Protein AF-0000000078435827 (afdb_homodimer)

Foldseek 3Di:
DPPPPPPPPPPPPPPPPPPPPPPPPPPPPDDDDPLLVVLQVLVVVLLVLLCVLLVQLLVLLVVDDVLLLSLLRNLLSCLQSNLQLVLLSLLRCSHPCNVPDDPVVNLVSNLVSNVVSLVSNVVSLVSCVVNDPDADPDPLRVLSVVLNVLSVVLNVLSVCLVCVVVCCVPPNNLVSVLVSLVSSLVSSVSSLVSVLCVCVDVSVCVRPDDVVCSVVVNCVSSVSSVSSSVSSNVSSVVVNVVSVVVVVD/DPPPPPPPPPPPPPPPPPPPPPPPPPVPVDDDDPLLVVLQVLVVVLQVLLCVLLVQLLVLLVVDDVLLLSLLRNLLSCLQSNLQLVLLSLLRCSHPCNVPDDPVVNLVSNLVSNVVSLVSNVVSLVSCVVNDPDADPDPLRVLSVVLNVLSVVLNVLSVCLVCVVVCCVPPNNLVSVLVSLVSSLVSSVSSLVSVLCVCVDPSVCVRPDDVVCSVVVNCVSSVSSVSSSVSSNVSSVVVNVVSVVVVVD

Sequence (498 aa):
MRQTGKIIINKVEKSKTKVKNVQTNSVKSKTPSYCQIIEFILVSINRLLIGFVTIYMSWMCLRLKYEDIPFHAVLCTLGFVCLMSEGLLSHYRGNAWTLLCFRTEKTRTHWILQLTGSIIGLIGIGIKCYIEEVHFHTVHGLVGLATAALLTLSLLTGLSALYATEMKHYMQPLCNKAFHNIWGLLTFTLSMISMYTAYETEIFFQHSLDAVNYKDFKWLIQSCIIIIWLLTCYGPLWCLIYSKLCRTCMRQTGKIIINKVEKSKTKVKNVQTNSVKSKTPSYCQIIEFILVSINRLLIGFVTIYMSWMCLRLKYEDIPFHAVLCTLGFVCLMSEGLLSHYRGNAWTLLCFRTEKTRTHWILQLTGSIIGLIGIGIKCYIEEVHFHTVHGLVGLATAALLTLSLLTGLSALYATEMKHYMQPLCNKAFHNIWGLLTFTLSMISMYTAYETEIFFQHSLDAVNYKDFKWLIQSCIIIIWLLTCYGPLWCLIYSKLCRTC

Organism: Lucilia cuprina (NCBI:txid7375)

InterPro domains:
  IPR006593 Cytochrome b561/ferric reductase, transmembrane domain [PF03188] (72-205)
  IPR006593 Cytochrome b561/ferric reductase, transmembrane domain [PS50939] (41-240)
  IPR006593 Cytochrome b561/ferric reductase, transmembrane domain [SM00665] (71-199)

pLDDT: mean 81.61, std 21.46, range [27.91, 98.62]

Structure (mmCIF, N/CA/C/O backbone):
data_AF-0000000078435827-model_v1
#
loop_
_entity.id
_entity.type
_entity.pdbx_description
1 polymer 'ascorbate ferrireductase (transmembrane)'
#
loop_
_atom_site.group_PDB
_atom_site.id
_atom_site.type_symbol
_atom_site.label_atom_id
_atom_site.label_alt_id
_atom_site.label_comp_id
_atom_site.label_asym_id
_atom_site.label_entity_id
_atom_site.label_seq_id
_atom_site.pdbx_PDB_ins_code
_atom_site.Cartn_x
_atom_site.Cartn_y
_atom_site.Cartn_z
_atom_site.occupancy
_atom_site.B_iso_or_equiv
_atom_site.auth_seq_id
_atom_site.auth_comp_id
_atom_site.auth_asym_id
_atom_site.auth_atom_id
_atom_site.pdbx_PDB_model_num
ATOM 1 N N . MET A 1 1 ? -29.672 92.562 30.953 1 27.91 1 MET A N 1
ATOM 2 C CA . MET A 1 1 ? -29.391 91.75 29.766 1 27.91 1 MET A CA 1
ATOM 3 C C . MET A 1 1 ? -28.281 90.688 30.062 1 27.91 1 MET A C 1
ATOM 5 O O . MET A 1 1 ? -27.125 91.062 30.25 1 27.91 1 MET A O 1
ATOM 9 N N . ARG A 1 2 ? -28.562 89.688 30.844 1 31.91 2 ARG A N 1
ATOM 10 C CA . ARG A 1 2 ? -27.75 88.625 31.438 1 31.91 2 ARG A CA 1
ATOM 11 C C . ARG A 1 2 ? -27.078 87.75 30.359 1 31.91 2 ARG A C 1
ATOM 13 O O . ARG A 1 2 ? -27.75 87.25 29.484 1 31.91 2 ARG A O 1
ATOM 20 N N . GLN A 1 3 ? -25.891 88.188 29.922 1 30.25 3 GLN A N 1
ATOM 21 C CA . GLN A 1 3 ? -25.062 87.562 28.891 1 30.25 3 GLN A CA 1
ATOM 22 C C . GLN A 1 3 ? -24.797 86.125 29.219 1 30.25 3 GLN A C 1
ATOM 24 O O . GLN A 1 3 ? -24.219 85.75 30.25 1 30.25 3 GLN A O 1
ATOM 29 N N . THR A 1 4 ? -25.703 85.188 29 1 32.56 4 THR A N 1
ATOM 30 C CA . THR A 1 4 ? -25.656 83.688 29.156 1 32.56 4 THR A CA 1
ATOM 31 C C . THR A 1 4 ? -24.484 83.125 28.359 1 32.56 4 THR A C 1
ATOM 33 O O . THR A 1 4 ? -24.391 83.312 27.156 1 32.56 4 THR A O 1
ATOM 36 N N . GLY A 1 5 ? -23.25 83.125 28.953 1 32.72 5 GLY A N 1
ATOM 37 C CA . GLY A 1 5 ? -22.031 82.562 28.422 1 32.72 5 GLY A CA 1
ATOM 38 C C . GLY A 1 5 ? -22.219 81.188 27.891 1 32.72 5 GLY A C 1
ATOM 39 O O . GLY A 1 5 ? -22.641 80.25 28.625 1 32.72 5 GLY A O 1
ATOM 40 N N . LYS A 1 6 ? -22.656 81.062 26.625 1 34.91 6 LYS A N 1
ATOM 41 C CA . LYS A 1 6 ? -22.828 79.812 25.891 1 34.91 6 LYS A CA 1
ATOM 42 C C . LYS A 1 6 ? -21.562 78.938 25.922 1 34.91 6 LYS A C 1
ATOM 44 O O . LYS A 1 6 ? -20.5 79.438 25.469 1 34.91 6 LYS A O 1
ATOM 49 N N . ILE A 1 7 ? -21.328 78.25 27.047 1 32.47 7 ILE A N 1
ATOM 50 C CA . ILE A 1 7 ? -20.219 77.312 27.109 1 32.47 7 ILE A CA 1
ATOM 51 C C . ILE A 1 7 ? -20.266 76.375 25.891 1 32.47 7 ILE A C 1
ATOM 53 O O . ILE A 1 7 ? -21.25 75.688 25.656 1 32.47 7 ILE A O 1
ATOM 57 N N . ILE A 1 8 ? -19.688 76.75 24.719 1 33.38 8 ILE A N 1
ATOM 58 C CA . ILE A 1 8 ? -19.5 75.938 23.531 1 33.38 8 ILE A CA 1
ATOM 59 C C . ILE A 1 8 ? -18.812 74.625 23.922 1 33.38 8 ILE A C 1
ATOM 61 O O . ILE A 1 8 ? -17.672 74.625 24.375 1 33.38 8 ILE A O 1
ATOM 65 N N . ILE A 1 9 ? -19.469 73.688 24.516 1 31.78 9 ILE A N 1
ATOM 66 C CA . ILE A 1 9 ? -18.953 72.312 24.719 1 31.78 9 ILE A CA 1
ATOM 67 C C . ILE A 1 9 ? -18.391 71.812 23.406 1 31.78 9 ILE A C 1
ATOM 69 O O . ILE A 1 9 ? -19.109 71.688 22.406 1 31.78 9 ILE A O 1
ATOM 73 N N . ASN A 1 10 ? -17.156 72.188 23.062 1 29.62 10 ASN A N 1
ATOM 74 C CA . ASN A 1 10 ? -16.438 71.562 21.953 1 29.62 10 ASN A CA 1
ATOM 75 C C . ASN A 1 10 ? -16.625 70.062 21.953 1 29.62 10 ASN A C 1
ATOM 77 O O . ASN A 1 10 ? -16.359 69.375 22.953 1 29.62 10 ASN A O 1
ATOM 81 N N . LYS A 1 11 ? -17.625 69.5 21.25 1 31.28 11 LYS A N 1
ATOM 82 C CA . LYS A 1 11 ? -17.797 68.125 20.953 1 31.28 11 LYS A CA 1
ATOM 83 C C . LYS A 1 11 ? -16.484 67.438 20.516 1 31.28 11 LYS A C 1
ATOM 85 O O . LYS A 1 11 ? -15.906 67.875 19.5 1 31.28 11 LYS A O 1
ATOM 90 N N . VAL A 1 12 ? -15.516 67.25 21.453 1 34.22 12 VAL A N 1
ATOM 91 C CA . VAL A 1 12 ? -14.367 66.438 21.109 1 34.22 12 VAL A CA 1
ATOM 92 C C . VAL A 1 12 ? -14.805 65.25 20.234 1 34.22 12 VAL A C 1
ATOM 94 O O . VAL A 1 12 ? -15.672 64.438 20.625 1 34.22 12 VAL A O 1
ATOM 97 N N . GLU A 1 13 ? -14.859 65.438 18.922 1 32.69 13 GLU A N 1
ATOM 98 C CA . GLU A 1 13 ? -15.031 64.375 17.969 1 32.69 13 GLU A CA 1
ATOM 99 C C . GLU A 1 13 ? -14.211 63.156 18.359 1 32.69 13 GLU A C 1
ATOM 101 O O . GLU A 1 13 ? -12.984 63.25 18.516 1 32.69 13 GLU A O 1
ATOM 106 N N . LYS A 1 14 ? -14.758 62.281 19.234 1 33.5 14 LYS A N 1
ATOM 107 C CA . LYS A 1 14 ? -14.203 60.938 19.453 1 33.5 14 LYS A CA 1
ATOM 108 C C . LYS A 1 14 ? -13.648 60.344 18.172 1 33.5 14 LYS A C 1
ATOM 110 O O . LYS A 1 14 ? -14.391 60.188 17.188 1 33.5 14 LYS A O 1
ATOM 115 N N . SER A 1 15 ? -12.414 60.812 17.781 1 32.94 15 SER A N 1
ATOM 116 C CA . SER A 1 15 ? -11.758 60.031 16.734 1 32.94 15 SER A CA 1
ATOM 117 C C . SER A 1 15 ? -11.969 58.531 16.922 1 32.94 15 SER A C 1
ATOM 119 O O . SER A 1 15 ? -11.664 58 17.984 1 32.94 15 SER A O 1
ATOM 121 N N . LYS A 1 16 ? -13.102 58 16.438 1 33.91 16 LYS A N 1
ATOM 122 C CA . LYS A 1 16 ? -13.289 56.562 16.281 1 33.91 16 LYS A CA 1
ATOM 123 C C . LYS A 1 16 ? -12 55.875 15.828 1 33.91 16 LYS A C 1
ATOM 125 O O . LYS A 1 16 ? -11.523 56.094 14.719 1 33.91 16 LYS A O 1
ATOM 130 N N . THR A 1 17 ? -10.961 55.844 16.75 1 33.09 17 THR A N 1
ATOM 131 C CA . THR A 1 17 ? -9.93 54.875 16.391 1 33.09 17 THR A CA 1
ATOM 132 C C . THR A 1 17 ? -10.539 53.625 15.789 1 33.09 17 THR A C 1
ATOM 134 O O . THR A 1 17 ? -11.344 52.938 16.438 1 33.09 17 THR A O 1
ATOM 137 N N . LYS A 1 18 ? -10.766 53.625 14.492 1 36.25 18 LYS A N 1
ATOM 138 C CA . LYS A 1 18 ? -11.039 52.406 13.781 1 36.25 18 LYS A CA 1
ATOM 139 C C . LYS A 1 18 ? -10.258 51.219 14.383 1 36.25 18 LYS A C 1
ATOM 141 O O . LYS A 1 18 ? -9.023 51.219 14.344 1 36.25 18 LYS A O 1
ATOM 146 N N . VAL A 1 19 ? -10.703 50.781 15.586 1 34.62 19 VAL A N 1
ATOM 147 C CA . VAL A 1 19 ? -10.211 49.438 15.875 1 34.62 19 VAL A CA 1
ATOM 148 C C . VAL A 1 19 ? -10.156 48.625 14.586 1 34.62 19 VAL A C 1
ATOM 150 O O . VAL A 1 19 ? -11.195 48.375 13.961 1 34.62 19 VAL A O 1
ATOM 153 N N . LYS A 1 20 ? -9.141 48.844 13.75 1 36.34 20 LYS A N 1
ATOM 154 C CA . LYS A 1 20 ? -8.883 47.812 12.758 1 36.34 20 LYS A CA 1
ATOM 155 C C . LYS A 1 20 ? -9.234 46.438 13.297 1 36.34 20 LYS A C 1
ATOM 157 O O . LYS A 1 20 ? -8.766 46.031 14.359 1 36.34 20 LYS A O 1
ATOM 162 N N . ASN A 1 21 ? -10.57 46.094 13.141 1 34.28 21 ASN A N 1
ATOM 163 C CA . ASN A 1 21 ? -10.891 44.656 13.273 1 34.28 21 ASN A CA 1
ATOM 164 C C . ASN A 1 21 ? -9.664 43.781 13.023 1 34.28 21 ASN A C 1
ATOM 166 O O . ASN A 1 21 ? -9.094 43.812 11.93 1 34.28 21 ASN A O 1
ATOM 170 N N . VAL A 1 22 ? -8.75 43.75 13.984 1 32.28 22 VAL A N 1
ATOM 171 C CA . VAL A 1 22 ? -7.852 42.594 13.875 1 32.28 22 VAL A CA 1
ATOM 172 C C . VAL A 1 22 ? -8.57 41.438 13.156 1 32.28 22 VAL A C 1
ATOM 174 O O . VAL A 1 22 ? -9.531 40.906 13.68 1 32.28 22 VAL A O 1
ATOM 177 N N . GLN A 1 23 ? -8.812 41.625 11.852 1 34.06 23 GLN A N 1
ATOM 178 C CA . GLN A 1 23 ? -9.141 40.406 11.148 1 34.06 23 GLN A CA 1
ATOM 179 C C . GLN A 1 23 ? -8.539 39.188 11.852 1 34.06 23 GLN A C 1
ATOM 181 O O . GLN A 1 23 ? -7.312 39.062 11.969 1 34.06 23 GLN A O 1
ATOM 186 N N . THR A 1 24 ? -9.078 38.75 12.977 1 32.47 24 THR A N 1
ATOM 187 C CA . THR A 1 24 ? -8.789 37.375 13.344 1 32.47 24 THR A CA 1
ATOM 188 C C . THR A 1 24 ? -8.32 36.562 12.125 1 32.47 24 THR A C 1
ATOM 190 O O . THR A 1 24 ? -9.062 36.438 11.148 1 32.47 24 THR A O 1
ATOM 193 N N . ASN A 1 25 ? -7.117 36.812 11.68 1 33.38 25 ASN A N 1
ATOM 194 C CA . ASN A 1 25 ? -6.566 35.781 10.797 1 33.38 25 ASN A CA 1
ATOM 195 C C . ASN A 1 25 ? -7.176 34.438 11.078 1 33.38 25 ASN A C 1
ATOM 197 O O . ASN A 1 25 ? -6.836 33.781 12.07 1 33.38 25 ASN A O 1
ATOM 201 N N . SER A 1 26 ? -8.508 34.344 11.195 1 36.03 26 SER A N 1
ATOM 202 C CA . SER A 1 26 ? -9.109 33 11.141 1 36.03 26 SER A CA 1
ATOM 203 C C . SER A 1 26 ? -8.156 32 10.508 1 36.03 26 SER A C 1
ATOM 205 O O . SER A 1 26 ? -7.641 32.219 9.406 1 36.03 26 SER A O 1
ATOM 207 N N . VAL A 1 27 ? -7.316 31.531 11.195 1 39.06 27 VAL A N 1
ATOM 208 C CA . VAL A 1 27 ? -6.637 30.328 10.727 1 39.06 27 VAL A CA 1
ATOM 209 C C . VAL A 1 27 ? -7.469 29.641 9.641 1 39.06 27 VAL A C 1
ATOM 211 O O . VAL A 1 27 ? -8.523 29.062 9.922 1 39.06 27 VAL A O 1
ATOM 214 N N . LYS A 1 28 ? -7.867 30.344 8.664 1 42.97 28 LYS A N 1
ATOM 215 C CA . LYS A 1 28 ? -8.508 29.75 7.496 1 42.97 28 LYS A CA 1
ATOM 216 C C . LYS A 1 28 ? -8.039 28.312 7.281 1 42.97 28 LYS A C 1
ATOM 218 O O . LYS A 1 28 ? -6.855 28.078 7.023 1 42.97 28 LYS A O 1
ATOM 223 N N . SER A 1 29 ? -8.469 27.312 8.031 1 49.34 29 SER A N 1
ATOM 224 C CA . SER A 1 29 ? -8.328 25.875 7.891 1 49.34 29 SER A CA 1
ATOM 225 C C . SER A 1 29 ? -8.258 25.469 6.422 1 49.34 29 SER A C 1
ATOM 227 O O . SER A 1 29 ? -9.172 25.75 5.648 1 49.34 29 SER A O 1
ATOM 229 N N . LYS A 1 30 ? -7.176 25.703 5.777 1 53.53 30 LYS A N 1
ATOM 230 C CA . LYS A 1 30 ? -6.973 25.625 4.332 1 53.53 30 LYS A CA 1
ATOM 231 C C . LYS A 1 30 ? -7.387 24.25 3.799 1 53.53 30 LYS A C 1
ATOM 233 O O . LYS A 1 30 ? -6.996 23.219 4.352 1 53.53 30 LYS A O 1
ATOM 238 N N . THR A 1 31 ? -8.508 24.016 3.061 1 68.94 31 THR A N 1
ATOM 239 C CA . THR A 1 31 ? -8.828 22.922 2.141 1 68.94 31 THR A CA 1
ATOM 240 C C . THR A 1 31 ? -7.617 22.547 1.301 1 68.94 31 THR A C 1
ATOM 242 O O . THR A 1 31 ? -6.895 23.422 0.812 1 68.94 31 THR A O 1
ATOM 245 N N . PRO A 1 32 ? -7.332 21.266 1.337 1 72.56 32 PRO A N 1
ATOM 246 C CA . PRO A 1 32 ? -6.191 20.875 0.502 1 72.56 32 PRO A CA 1
ATOM 247 C C . PRO A 1 32 ? -6.352 21.312 -0.953 1 72.56 32 PRO A C 1
ATOM 249 O O . PRO A 1 32 ? -7.461 21.297 -1.487 1 72.56 32 PRO A O 1
ATOM 252 N N . SER A 1 33 ? -5.234 21.781 -1.535 1 76.94 33 SER A N 1
ATOM 253 C CA . SER A 1 33 ? -5.203 22.125 -2.953 1 76.94 33 SER A CA 1
ATOM 254 C C . SER A 1 33 ? -5.348 20.891 -3.826 1 76.94 33 SER A C 1
ATOM 256 O O . SER A 1 33 ? -5.141 19.766 -3.357 1 76.94 33 SER A O 1
ATOM 258 N N . TYR A 1 34 ? -5.77 21.031 -5.078 1 82.12 34 TYR A N 1
ATOM 259 C CA . TYR A 1 34 ? -5.891 19.938 -6.031 1 82.12 34 TYR A CA 1
ATOM 260 C C . TYR A 1 34 ? -4.574 19.188 -6.176 1 82.12 34 TYR A C 1
ATOM 262 O O . TYR A 1 34 ? -4.559 17.969 -6.301 1 82.12 34 TYR A O 1
ATOM 270 N N . CYS A 1 35 ? -3.482 19.922 -6.156 1 81.75 35 CYS A N 1
ATOM 271 C CA . CYS A 1 35 ? -2.162 19.312 -6.277 1 81.75 35 CYS A CA 1
ATOM 272 C C . CYS A 1 35 ? -1.865 18.406 -5.09 1 81.75 35 CYS A C 1
ATOM 274 O O . CYS A 1 35 ? -1.316 17.312 -5.258 1 81.75 35 CYS A O 1
ATOM 276 N N . GLN A 1 36 ? -2.285 18.828 -3.973 1 81.62 36 GLN A N 1
ATOM 277 C CA . GLN A 1 36 ? -2.059 18.031 -2.771 1 81.62 36 GLN A CA 1
ATOM 278 C C . GLN A 1 36 ? -2.904 16.766 -2.789 1 81.62 36 GLN A C 1
ATOM 280 O O . GLN A 1 36 ? -2.453 15.703 -2.348 1 81.62 36 GLN A O 1
ATOM 285 N N . ILE A 1 37 ? -4.094 16.938 -3.275 1 83.31 37 ILE A N 1
ATOM 286 C CA . ILE A 1 37 ? -4.98 15.789 -3.377 1 83.31 37 ILE A CA 1
ATOM 287 C C . ILE A 1 37 ? -4.395 14.766 -4.352 1 83.31 37 ILE A C 1
ATOM 289 O O . ILE A 1 37 ? -4.363 13.57 -4.059 1 83.31 37 ILE A O 1
ATOM 293 N N . ILE A 1 38 ? -3.885 15.227 -5.449 1 87.69 38 ILE A N 1
ATOM 294 C CA . ILE A 1 38 ? -3.307 14.352 -6.465 1 87.69 38 ILE A CA 1
ATOM 295 C C . ILE A 1 38 ? -2.07 13.648 -5.902 1 87.69 38 ILE A C 1
ATOM 297 O O . ILE A 1 38 ? -1.881 12.453 -6.105 1 87.69 38 ILE A O 1
ATOM 301 N N . GLU A 1 39 ? -1.292 14.352 -5.176 1 86.62 39 GLU A N 1
ATOM 302 C CA . GLU A 1 39 ? -0.087 13.773 -4.594 1 86.62 39 GLU A CA 1
ATOM 303 C C . GLU A 1 39 ? -0.435 12.711 -3.553 1 86.62 39 GLU A C 1
ATOM 305 O O . GLU A 1 39 ? 0.245 11.688 -3.449 1 86.62 39 GLU A O 1
ATOM 310 N N . PHE A 1 40 ? -1.438 12.992 -2.848 1 84.56 40 PHE A N 1
ATOM 311 C CA . PHE A 1 40 ? -1.89 12 -1.875 1 84.56 40 PHE A CA 1
ATOM 312 C C . PHE A 1 40 ? -2.322 10.719 -2.57 1 84.56 40 PHE A C 1
ATOM 314 O O . PHE A 1 40 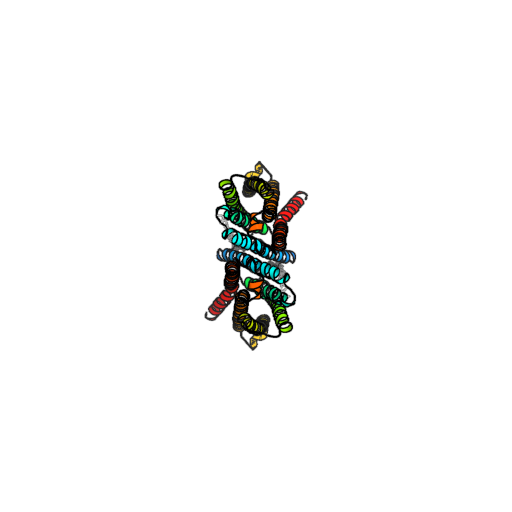? -2.004 9.617 -2.109 1 84.56 40 PHE A O 1
ATOM 321 N N . ILE A 1 41 ? -3.021 10.891 -3.605 1 89.06 41 ILE A N 1
ATOM 322 C CA . ILE A 1 41 ? -3.492 9.75 -4.375 1 89.06 41 ILE A CA 1
ATOM 323 C C . ILE A 1 41 ? -2.299 8.984 -4.949 1 89.06 41 ILE A C 1
ATOM 325 O O . ILE A 1 41 ? -2.252 7.754 -4.891 1 89.06 41 ILE A O 1
ATOM 329 N N . LEU A 1 42 ? -1.334 9.703 -5.422 1 92.12 42 LEU A N 1
ATOM 330 C CA . LEU A 1 42 ? -0.156 9.078 -6.016 1 92.12 42 LEU A CA 1
ATOM 331 C C . LEU A 1 42 ? 0.655 8.328 -4.961 1 92.12 42 LEU A C 1
ATOM 333 O O . LEU A 1 42 ? 1.164 7.238 -5.219 1 92.12 42 LEU A O 1
ATOM 337 N N . VAL A 1 43 ? 0.762 8.914 -3.781 1 92 43 VAL A N 1
ATOM 338 C CA . VAL A 1 43 ? 1.484 8.281 -2.686 1 92 43 VAL A CA 1
ATOM 339 C C . VAL A 1 43 ? 0.759 7.004 -2.26 1 92 43 VAL A C 1
ATOM 341 O O . VAL A 1 43 ? 1.393 5.977 -2.014 1 92 43 VAL A O 1
ATOM 344 N N . SER A 1 44 ? -0.542 7.082 -2.188 1 91.75 44 SER A N 1
ATOM 345 C CA . SER A 1 44 ? -1.337 5.922 -1.807 1 91.75 44 SER A CA 1
ATOM 346 C C . SER A 1 44 ? -1.204 4.801 -2.832 1 91.75 44 SER A C 1
ATOM 348 O O . SER A 1 44 ? -1.043 3.633 -2.465 1 91.75 44 SER A O 1
ATOM 350 N N . ILE A 1 45 ? -1.224 5.113 -4.082 1 95.69 45 ILE A N 1
ATOM 351 C CA . ILE A 1 45 ? -1.052 4.141 -5.156 1 95.69 45 ILE A CA 1
ATOM 352 C C . ILE A 1 45 ? 0.342 3.521 -5.074 1 95.69 45 ILE A C 1
ATOM 354 O O . ILE A 1 45 ? 0.5 2.311 -5.238 1 95.69 45 ILE A O 1
ATOM 358 N N . ASN A 1 46 ? 1.321 4.367 -4.875 1 96.88 46 ASN A N 1
ATOM 359 C CA . ASN A 1 46 ? 2.691 3.881 -4.754 1 96.88 46 ASN A CA 1
ATOM 360 C C . ASN A 1 46 ? 2.826 2.863 -3.627 1 96.88 46 ASN A C 1
ATOM 362 O O . ASN A 1 46 ? 3.502 1.844 -3.781 1 96.88 46 ASN A O 1
ATOM 366 N N . ARG A 1 47 ? 2.17 3.123 -2.512 1 96.62 47 ARG A N 1
ATOM 367 C CA . ARG A 1 47 ? 2.232 2.205 -1.379 1 96.62 47 ARG A CA 1
ATOM 368 C C . ARG A 1 47 ? 1.57 0.874 -1.717 1 96.62 47 ARG A C 1
ATOM 370 O O . ARG A 1 47 ? 2.012 -0.181 -1.254 1 96.62 47 ARG A O 1
ATOM 377 N N . LEU A 1 48 ? 0.535 0.919 -2.51 1 97.94 48 LEU A N 1
ATOM 378 C CA . LEU A 1 48 ? -0.092 -0.321 -2.955 1 97.94 48 LEU A CA 1
ATOM 379 C C . LEU A 1 48 ? 0.881 -1.156 -3.781 1 97.94 48 LEU A C 1
ATOM 381 O O . LEU A 1 48 ? 0.997 -2.365 -3.574 1 97.94 48 LEU A O 1
ATOM 385 N N . LEU A 1 49 ? 1.589 -0.49 -4.66 1 98.5 49 LEU A N 1
ATOM 386 C CA . LEU A 1 49 ? 2.547 -1.173 -5.523 1 98.5 49 LEU A CA 1
ATOM 387 C C . LEU A 1 49 ? 3.723 -1.708 -4.711 1 98.5 49 LEU A C 1
ATOM 389 O O . LEU A 1 49 ? 4.16 -2.844 -4.918 1 98.5 49 LEU A O 1
ATOM 393 N N . ILE A 1 50 ? 4.188 -0.872 -3.811 1 98.56 50 ILE A N 1
ATOM 394 C CA . ILE A 1 50 ? 5.285 -1.263 -2.934 1 98.56 50 ILE A CA 1
ATOM 395 C C . ILE A 1 50 ? 4.883 -2.494 -2.123 1 98.56 50 ILE A C 1
ATOM 397 O O . ILE A 1 50 ? 5.676 -3.428 -1.97 1 98.56 50 ILE A O 1
ATOM 401 N N . GLY A 1 51 ? 3.672 -2.5 -1.602 1 98.38 51 GLY A N 1
ATOM 402 C CA . GLY A 1 51 ? 3.184 -3.639 -0.841 1 98.38 51 GLY A CA 1
ATOM 403 C C . GLY A 1 51 ? 3.152 -4.926 -1.646 1 98.38 51 GLY A C 1
ATOM 404 O O . GLY A 1 51 ? 3.537 -5.984 -1.147 1 98.38 51 GLY A O 1
ATOM 405 N N . PHE A 1 52 ? 2.721 -4.867 -2.877 1 98.12 52 PHE A N 1
ATOM 406 C CA . PHE A 1 52 ? 2.635 -6.039 -3.74 1 98.12 52 PHE A CA 1
ATOM 407 C C . PHE A 1 52 ? 4.012 -6.652 -3.957 1 98.12 52 PHE A C 1
ATOM 409 O O . PHE A 1 52 ? 4.211 -7.848 -3.717 1 98.12 52 PHE A O 1
ATOM 416 N N . VAL A 1 53 ? 4.965 -5.812 -4.344 1 97.94 53 VAL A N 1
ATOM 417 C CA . VAL A 1 53 ? 6.305 -6.293 -4.664 1 97.94 53 VAL A CA 1
ATOM 418 C C . VAL A 1 53 ? 6.977 -6.836 -3.404 1 97.94 53 VAL A C 1
ATOM 420 O O . VAL A 1 53 ? 7.562 -7.922 -3.424 1 97.94 53 VAL A O 1
ATOM 423 N N . THR A 1 54 ? 6.852 -6.117 -2.293 1 98.38 54 THR A N 1
ATOM 424 C CA . THR A 1 54 ? 7.547 -6.473 -1.062 1 98.38 54 THR A CA 1
ATOM 425 C C . THR A 1 54 ? 6.98 -7.762 -0.47 1 98.38 54 THR A C 1
ATOM 427 O O . THR A 1 54 ? 7.734 -8.664 -0.099 1 98.38 54 THR A O 1
ATOM 430 N N . ILE A 1 55 ? 5.668 -7.883 -0.422 1 97.31 55 ILE A N 1
ATOM 431 C CA . ILE A 1 55 ? 5.035 -9.039 0.208 1 97.31 55 ILE A CA 1
ATOM 432 C C . ILE A 1 55 ? 5.246 -10.281 -0.655 1 97.31 55 ILE A C 1
ATOM 434 O O . ILE A 1 55 ? 5.59 -11.344 -0.143 1 97.31 55 ILE A O 1
ATOM 438 N N . TYR A 1 56 ? 5.066 -10.172 -1.951 1 94.88 56 TYR A N 1
ATOM 439 C CA . TYR A 1 56 ? 5.262 -11.336 -2.807 1 94.88 56 TYR A CA 1
ATOM 440 C C . TYR A 1 56 ? 6.703 -11.828 -2.736 1 94.88 56 TYR A C 1
ATOM 442 O O . TYR A 1 56 ? 6.953 -13.023 -2.57 1 94.88 56 TYR A O 1
ATOM 450 N N . MET A 1 57 ? 7.66 -10.867 -2.877 1 95.31 57 MET A N 1
ATOM 451 C CA . MET A 1 57 ? 9.07 -11.258 -2.875 1 95.31 57 MET A CA 1
ATOM 452 C C . MET A 1 57 ? 9.461 -11.883 -1.537 1 95.31 57 MET A C 1
ATOM 454 O O . MET A 1 57 ? 10.203 -12.859 -1.497 1 95.31 57 MET A O 1
ATOM 458 N N . SER A 1 58 ? 8.992 -11.328 -0.444 1 95.62 58 SER A N 1
ATOM 459 C CA . SER A 1 58 ? 9.289 -11.891 0.869 1 95.62 58 SER A CA 1
ATOM 460 C C . SER A 1 58 ? 8.695 -13.289 1.017 1 95.62 58 SER A C 1
ATOM 462 O O . SER A 1 58 ? 9.367 -14.203 1.503 1 95.62 58 SER A O 1
ATOM 464 N N . TRP A 1 59 ? 7.473 -13.453 0.575 1 93 59 TRP A N 1
ATOM 465 C CA . TRP A 1 59 ? 6.82 -14.758 0.662 1 93 59 TRP A CA 1
ATOM 466 C C . TRP A 1 59 ? 7.559 -15.797 -0.18 1 93 59 TRP A C 1
ATOM 468 O O . TRP A 1 59 ? 7.84 -16.906 0.291 1 93 59 TRP A O 1
ATOM 478 N N . MET A 1 60 ? 7.848 -15.469 -1.433 1 91.25 60 MET A N 1
ATOM 479 C CA . MET A 1 60 ? 8.516 -16.391 -2.34 1 91.25 60 MET A CA 1
ATOM 480 C C . MET A 1 60 ? 9.883 -16.797 -1.796 1 91.25 60 MET A C 1
ATOM 482 O O . MET A 1 60 ? 10.219 -17.984 -1.763 1 91.25 60 MET A O 1
ATOM 486 N N . CYS A 1 61 ? 10.648 -15.859 -1.29 1 93.5 61 CYS A N 1
ATOM 487 C CA . CYS A 1 61 ? 12.031 -16.109 -0.892 1 93.5 61 CYS A CA 1
ATOM 488 C C . CYS A 1 61 ? 12.094 -16.828 0.453 1 93.5 61 CYS A C 1
ATOM 490 O O . CYS A 1 61 ? 12.984 -17.641 0.689 1 93.5 61 CYS A O 1
ATOM 492 N N . LEU A 1 62 ? 11.164 -16.547 1.336 1 92.69 62 LEU A N 1
ATOM 493 C CA . LEU A 1 62 ? 11.188 -17.141 2.668 1 92.69 62 LEU A CA 1
ATOM 494 C C . LEU A 1 62 ? 10.852 -18.625 2.605 1 92.69 62 LEU A C 1
ATOM 496 O O . LEU A 1 62 ? 11.062 -19.359 3.576 1 92.69 62 LEU A O 1
ATOM 500 N N . ARG A 1 63 ? 10.445 -19.078 1.479 1 89.31 63 ARG A N 1
ATOM 501 C CA . ARG A 1 63 ? 10.125 -20.484 1.301 1 89.31 63 ARG A CA 1
ATOM 502 C C . ARG A 1 63 ? 11.305 -21.234 0.686 1 89.31 63 ARG A C 1
ATOM 504 O O . ARG A 1 63 ? 11.25 -22.453 0.513 1 89.31 63 ARG A O 1
ATOM 511 N N . LEU A 1 64 ? 12.352 -20.562 0.37 1 90.5 64 LEU A N 1
ATOM 512 C CA . LEU A 1 64 ? 13.508 -21.156 -0.285 1 90.5 64 LEU A CA 1
ATOM 513 C C . LEU A 1 64 ? 14.508 -21.688 0.744 1 90.5 64 LEU A C 1
ATOM 515 O O . LEU A 1 64 ? 14.406 -21.375 1.931 1 90.5 64 LEU A O 1
ATOM 519 N N . LYS A 1 65 ? 15.398 -22.5 0.267 1 90.5 65 LYS A N 1
ATOM 520 C CA . LYS A 1 65 ? 16.469 -23.047 1.106 1 90.5 65 LYS A CA 1
ATOM 521 C C . LYS A 1 65 ? 17.562 -22.016 1.343 1 90.5 65 LYS A C 1
ATOM 523 O O . LYS A 1 65 ? 17.688 -21.062 0.578 1 90.5 65 LYS A O 1
ATOM 528 N N . TYR A 1 66 ? 18.297 -22.266 2.346 1 89 66 TYR A N 1
ATOM 529 C CA . TYR A 1 66 ? 19.375 -21.375 2.754 1 89 66 TYR A CA 1
ATOM 530 C C . TYR A 1 66 ? 20.344 -21.141 1.61 1 89 66 TYR A C 1
ATOM 532 O O . TYR A 1 66 ? 20.828 -20.031 1.415 1 89 66 TYR A O 1
ATOM 540 N N . GLU A 1 67 ? 20.547 -22.172 0.829 1 85.69 67 GLU A N 1
ATOM 541 C CA . GLU A 1 67 ? 21.531 -22.141 -0.254 1 85.69 67 GLU A CA 1
ATOM 542 C C . GLU A 1 67 ? 21.094 -21.188 -1.364 1 85.69 67 GLU A C 1
ATOM 544 O O . GLU A 1 67 ? 21.922 -20.688 -2.121 1 85.69 67 GLU A O 1
ATOM 549 N N . ASP A 1 68 ? 19.797 -20.875 -1.337 1 86.31 68 ASP A N 1
ATOM 550 C CA . ASP A 1 68 ? 19.266 -19.969 -2.357 1 86.31 68 ASP A CA 1
ATOM 551 C C . ASP A 1 68 ? 19.328 -18.516 -1.898 1 86.31 68 ASP A C 1
ATOM 553 O O . ASP A 1 68 ? 18.812 -17.625 -2.58 1 86.31 68 ASP A O 1
ATOM 557 N N . ILE A 1 69 ? 19.891 -18.312 -0.697 1 89.12 69 ILE A N 1
ATOM 558 C CA . ILE A 1 69 ? 20.188 -17.016 -0.106 1 89.12 69 ILE A CA 1
ATOM 559 C C . ILE A 1 69 ? 18.938 -16.141 -0.099 1 89.12 69 ILE A C 1
ATOM 561 O O . ILE A 1 69 ? 18.969 -14.984 -0.534 1 89.12 69 ILE A O 1
ATOM 565 N N . PRO A 1 70 ? 17.891 -16.672 0.495 1 91.94 70 PRO A N 1
ATOM 566 C CA . PRO A 1 70 ? 16.625 -15.953 0.48 1 91.94 70 PRO A CA 1
ATOM 567 C C . PRO A 1 70 ? 16.688 -14.633 1.244 1 91.94 70 PRO A C 1
ATOM 569 O O . PRO A 1 70 ? 16.047 -13.648 0.85 1 91.94 70 PRO A O 1
ATOM 572 N N . PHE A 1 71 ? 17.5 -14.555 2.189 1 94.81 71 PHE A N 1
ATOM 573 C CA . PHE A 1 71 ? 17.516 -13.383 3.055 1 94.81 71 PHE A CA 1
ATOM 574 C C . PHE A 1 71 ? 18.141 -12.188 2.338 1 94.81 71 PHE A C 1
ATOM 576 O O . PHE A 1 71 ? 17.797 -11.039 2.625 1 94.81 71 PHE A O 1
ATOM 583 N N . HIS A 1 72 ? 19 -12.469 1.341 1 96 72 HIS A N 1
ATOM 584 C CA . HIS A 1 72 ? 19.531 -11.383 0.516 1 96 72 HIS A CA 1
ATOM 585 C C . HIS A 1 72 ? 18.406 -10.648 -0.206 1 96 72 HIS A C 1
ATOM 587 O O . HIS A 1 72 ? 18.297 -9.422 -0.102 1 96 72 HIS A O 1
ATOM 593 N N . ALA A 1 73 ? 17.578 -11.398 -0.809 1 96.06 73 ALA A N 1
ATOM 594 C CA . ALA A 1 73 ? 16.5 -10.805 -1.599 1 96.06 73 ALA A CA 1
ATOM 595 C C . ALA A 1 73 ? 15.469 -10.117 -0.701 1 96.06 73 ALA A C 1
ATOM 597 O O . ALA A 1 73 ? 15.008 -9.016 -1.003 1 96.06 73 ALA A O 1
ATOM 598 N N . VAL A 1 74 ? 15.148 -10.742 0.427 1 97.88 74 VAL A N 1
ATOM 599 C CA . VAL A 1 74 ? 14.148 -10.203 1.342 1 97.88 74 VAL A CA 1
ATOM 600 C C . VAL A 1 74 ? 14.641 -8.891 1.938 1 97.88 74 VAL A C 1
ATOM 602 O O . VAL A 1 74 ? 13.922 -7.887 1.934 1 97.88 74 VAL A O 1
ATOM 605 N N . LEU A 1 75 ? 15.82 -8.844 2.404 1 98.31 75 LEU A N 1
ATOM 606 C CA . LEU A 1 75 ? 16.375 -7.668 3.064 1 98.31 75 LEU A CA 1
ATOM 607 C C . LEU A 1 75 ? 16.578 -6.535 2.066 1 98.31 75 LEU A C 1
ATOM 609 O O . LEU A 1 75 ? 16.297 -5.371 2.371 1 98.31 75 LEU A O 1
ATOM 613 N N . CYS A 1 76 ? 17.047 -6.879 0.891 1 98.19 76 CYS A N 1
ATOM 614 C CA . CYS A 1 76 ? 17.234 -5.855 -0.132 1 98.19 76 CYS A CA 1
ATOM 615 C C . CYS A 1 76 ? 15.883 -5.27 -0.552 1 98.19 76 CYS A C 1
ATOM 617 O O . CYS A 1 76 ? 15.766 -4.055 -0.737 1 98.19 76 CYS A O 1
ATOM 619 N N . THR A 1 77 ? 14.883 -6.109 -0.688 1 98.38 77 THR A N 1
ATOM 620 C CA . THR A 1 77 ? 13.555 -5.625 -1.054 1 98.38 77 THR A CA 1
ATOM 621 C C . THR A 1 77 ? 12.977 -4.746 0.051 1 98.38 77 THR A C 1
ATOM 623 O O . THR A 1 77 ? 12.469 -3.658 -0.22 1 98.38 77 THR A O 1
ATOM 626 N N . LEU A 1 78 ? 13.109 -5.16 1.269 1 98.44 78 LEU A N 1
ATOM 627 C CA . LEU A 1 78 ? 12.609 -4.387 2.404 1 98.44 78 LEU A CA 1
ATOM 628 C C . LEU A 1 78 ? 13.352 -3.061 2.523 1 98.44 78 LEU A C 1
ATOM 630 O O . LEU A 1 78 ? 12.734 -2.02 2.754 1 98.44 78 LEU A O 1
ATOM 634 N N . GLY A 1 79 ? 14.586 -3.088 2.377 1 98.56 79 GLY A N 1
ATOM 635 C CA . GLY A 1 79 ? 15.406 -1.896 2.529 1 98.56 79 GLY A CA 1
ATOM 636 C C . GLY A 1 79 ? 15.242 -0.911 1.386 1 98.56 79 GLY A C 1
ATOM 637 O O . GLY A 1 79 ? 14.914 0.257 1.607 1 98.56 79 GLY A O 1
ATOM 638 N N . PHE A 1 80 ? 15.391 -1.39 0.157 1 98.38 80 PHE A N 1
ATOM 639 C CA . PHE A 1 80 ? 15.508 -0.498 -0.99 1 98.38 80 PHE A CA 1
ATOM 640 C C . PHE A 1 80 ? 14.141 -0.197 -1.591 1 98.38 80 PHE A C 1
ATOM 642 O O . PHE A 1 80 ? 13.852 0.946 -1.949 1 98.38 80 PHE A O 1
ATOM 649 N N . VAL A 1 81 ? 13.281 -1.15 -1.693 1 98.31 81 VAL A N 1
ATOM 650 C CA . VAL A 1 81 ? 11.984 -0.945 -2.34 1 98.31 81 VAL A CA 1
ATOM 651 C C . VAL A 1 81 ? 10.992 -0.363 -1.338 1 98.31 81 VAL A C 1
ATOM 653 O O . VAL A 1 81 ? 10.281 0.598 -1.645 1 98.31 81 VAL A O 1
ATOM 656 N N . CYS A 1 82 ? 10.992 -0.865 -0.134 1 98.31 82 CYS A N 1
ATOM 657 C CA . CYS A 1 82 ? 9.969 -0.479 0.824 1 98.31 82 CYS A CA 1
ATOM 658 C C . CYS A 1 82 ? 10.398 0.742 1.627 1 98.31 82 CYS A C 1
ATOM 660 O O . CYS A 1 82 ? 9.867 1.837 1.438 1 98.31 82 CYS A O 1
ATOM 662 N N . LEU A 1 83 ? 11.422 0.649 2.393 1 98.06 83 LEU A N 1
ATOM 663 C CA . LEU A 1 83 ? 11.797 1.689 3.344 1 98.06 83 LEU A CA 1
ATOM 664 C C . LEU A 1 83 ? 12.344 2.916 2.623 1 98.06 83 LEU A C 1
ATOM 666 O O . LEU A 1 83 ? 11.969 4.047 2.936 1 98.06 83 LEU A O 1
ATOM 670 N N . MET A 1 84 ? 13.227 2.699 1.678 1 97.88 84 MET A N 1
ATOM 671 C CA . MET A 1 84 ? 13.805 3.846 0.983 1 97.88 84 MET A CA 1
ATOM 672 C C . MET A 1 84 ? 12.742 4.602 0.196 1 97.88 84 MET A C 1
ATOM 674 O O . MET A 1 84 ? 12.742 5.832 0.157 1 97.88 84 MET A O 1
ATOM 678 N N . SER A 1 85 ? 11.844 3.863 -0.472 1 97.69 85 SER A N 1
ATOM 679 C CA . SER A 1 85 ? 10.766 4.535 -1.18 1 97.69 85 SER A CA 1
ATOM 680 C C . SER A 1 85 ? 9.922 5.375 -0.227 1 97.69 85 SER A C 1
ATOM 682 O O . SER A 1 85 ? 9.625 6.539 -0.51 1 97.69 85 SER A O 1
ATOM 684 N N . GLU A 1 86 ? 9.562 4.809 0.925 1 95.31 86 GLU A N 1
ATOM 685 C CA . GLU A 1 86 ? 8.773 5.547 1.911 1 95.31 86 GLU A CA 1
ATOM 686 C C . GLU A 1 86 ? 9.508 6.805 2.367 1 95.31 86 GLU A C 1
ATOM 688 O O . GLU A 1 86 ? 8.883 7.852 2.564 1 95.31 86 GLU A O 1
ATOM 693 N N . GLY A 1 87 ? 10.789 6.699 2.564 1 94.69 87 GLY A N 1
ATOM 694 C CA . GLY A 1 87 ? 11.578 7.855 2.963 1 94.69 87 GLY A CA 1
ATOM 695 C C . GLY A 1 87 ? 11.586 8.961 1.924 1 94.69 87 GLY A C 1
ATOM 696 O O . GLY A 1 87 ? 11.547 10.148 2.268 1 94.69 87 GLY A O 1
ATOM 697 N N . LEU A 1 88 ? 11.633 8.555 0.682 1 95 88 LEU A N 1
ATOM 698 C CA . LEU A 1 88 ? 11.656 9.531 -0.399 1 95 88 LEU A CA 1
ATOM 699 C C . LEU A 1 88 ? 10.281 10.156 -0.597 1 95 88 LEU A C 1
ATOM 701 O O . LEU A 1 88 ? 10.172 11.328 -0.966 1 95 88 LEU A O 1
ATOM 705 N N . LEU A 1 89 ? 9.258 9.43 -0.272 1 91.25 89 LEU A N 1
ATOM 706 C CA . LEU A 1 89 ? 7.895 9.922 -0.406 1 91.25 89 LEU A CA 1
ATOM 707 C C . LEU A 1 89 ? 7.598 10.992 0.641 1 91.25 89 LEU A C 1
ATOM 709 O O . LEU A 1 89 ? 6.637 11.75 0.503 1 91.25 89 LEU A O 1
ATOM 713 N N . SER A 1 90 ? 8.383 11.039 1.654 1 84.31 90 SER A N 1
ATOM 714 C CA . SER A 1 90 ? 8.211 12.07 2.672 1 84.31 90 SER A CA 1
ATOM 715 C C . SER A 1 90 ? 8.469 13.461 2.092 1 84.31 90 SER A C 1
ATOM 717 O O . SER A 1 90 ? 8.062 14.469 2.68 1 84.31 90 SER A O 1
ATOM 719 N N . HIS A 1 91 ? 9.109 13.57 0.954 1 80.44 91 HIS A N 1
ATOM 720 C CA . HIS A 1 91 ? 9.406 14.859 0.345 1 80.44 91 HIS A CA 1
ATOM 721 C C . HIS A 1 91 ? 8.289 15.297 -0.6 1 80.44 91 HIS A C 1
ATOM 723 O O . HIS A 1 91 ? 8.406 16.328 -1.264 1 80.44 91 HIS A O 1
ATOM 729 N N . TYR A 1 92 ? 7.23 14.477 -0.647 1 76 92 TYR A N 1
ATOM 730 C CA . TYR A 1 92 ? 6.047 14.922 -1.376 1 76 92 TYR A CA 1
ATOM 731 C C . TYR A 1 92 ? 5.355 16.062 -0.646 1 76 92 TYR A C 1
ATOM 733 O O . TYR A 1 92 ? 5.234 16.047 0.582 1 76 92 TYR A O 1
ATOM 741 N N . ARG A 1 93 ? 5.109 17.078 -1.303 1 65.69 93 ARG A N 1
ATOM 742 C CA . ARG A 1 93 ? 4.406 18.203 -0.699 1 65.69 93 ARG A CA 1
ATOM 743 C C . ARG A 1 93 ? 3.02 17.781 -0.214 1 65.69 93 ARG A C 1
ATOM 745 O O . ARG A 1 93 ? 2.559 18.25 0.831 1 65.69 93 ARG A O 1
ATOM 752 N N . GLY A 1 94 ? 2.309 16.984 -1.019 1 56.62 94 GLY A N 1
ATOM 753 C CA . GLY A 1 94 ? 0.957 16.531 -0.717 1 56.62 94 GLY A CA 1
ATOM 754 C C . GLY A 1 94 ? 0.915 15.289 0.147 1 56.62 94 GLY A C 1
ATOM 755 O O . GLY A 1 94 ? -0.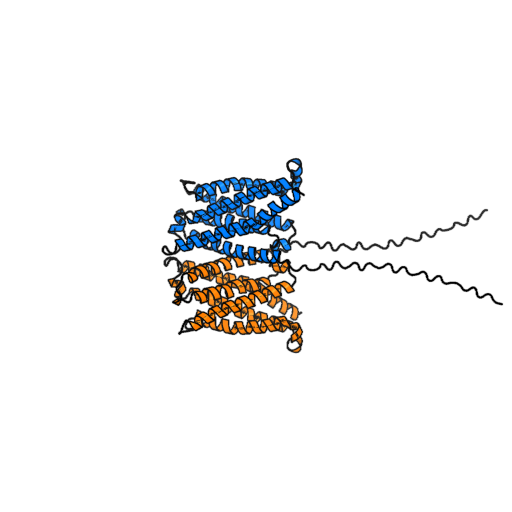122 14.633 0.248 1 56.62 94 GLY A O 1
ATOM 756 N N . ASN A 1 95 ? 2.227 14.969 0.601 1 52.44 95 ASN A N 1
ATOM 757 C CA . ASN A 1 95 ? 2.178 13.82 1.504 1 52.44 95 ASN A CA 1
ATOM 758 C C . ASN A 1 95 ? 1.606 14.203 2.865 1 52.44 95 ASN A C 1
ATOM 760 O O . ASN A 1 95 ? 1.788 15.336 3.324 1 52.44 95 ASN A O 1
ATOM 764 N N . ALA A 1 96 ? 0.545 13.539 3.316 1 50.12 96 ALA A N 1
ATOM 765 C CA . ALA A 1 96 ? -0.189 13.82 4.547 1 50.12 96 ALA A CA 1
ATOM 766 C C . ALA A 1 96 ? 0.755 14.273 5.66 1 50.12 96 ALA A C 1
ATOM 768 O O . ALA A 1 96 ? 0.443 15.195 6.414 1 50.12 96 ALA A O 1
ATOM 769 N N . TRP A 1 97 ? 1.858 13.5 5.828 1 47.72 97 TRP A N 1
ATOM 770 C CA . TRP A 1 97 ? 2.828 13.844 6.863 1 47.72 97 TRP A CA 1
ATOM 771 C C . TRP A 1 97 ? 3.379 15.25 6.656 1 47.72 97 TRP A C 1
ATOM 773 O O . TRP A 1 97 ? 3.555 16 7.617 1 47.72 97 TRP A O 1
ATOM 783 N N . THR A 1 98 ? 3.512 15.594 5.301 1 47.84 98 THR A N 1
ATOM 784 C CA . THR A 1 98 ? 4.195 16.844 5.004 1 47.84 98 THR A CA 1
ATOM 785 C C . THR A 1 98 ? 3.291 18.047 5.305 1 47.84 98 THR A C 1
ATOM 787 O O . THR A 1 98 ? 3.775 19.125 5.609 1 47.84 98 THR A O 1
ATOM 790 N N . LEU A 1 99 ? 2.043 17.719 5.141 1 51.16 99 LEU A N 1
ATOM 791 C CA . LEU A 1 99 ? 1.155 18.859 5.375 1 51.16 99 LEU A CA 1
ATOM 792 C C . LEU A 1 99 ? 1.073 19.188 6.859 1 51.16 99 LEU A C 1
ATOM 794 O O . LEU A 1 99 ? 0.826 20.328 7.234 1 51.16 99 LEU A O 1
ATOM 798 N N . LEU A 1 100 ? 1.221 18.031 7.652 1 48.38 100 LEU A N 1
ATOM 799 C CA . LEU A 1 100 ? 1.117 18.219 9.094 1 48.38 100 LEU A CA 1
ATOM 800 C C . LEU A 1 100 ? 2.432 18.734 9.672 1 48.38 100 LEU A C 1
ATOM 802 O O . LEU A 1 100 ? 2.432 19.516 10.633 1 48.38 100 LEU A O 1
ATOM 806 N N . CYS A 1 101 ? 3.414 18.062 9.086 1 51.38 101 CYS A N 1
ATOM 807 C CA . CYS A 1 101 ? 4.676 18.25 9.797 1 51.38 101 CYS A CA 1
ATOM 808 C C . CYS A 1 101 ? 5.473 19.406 9.203 1 51.38 101 CYS A C 1
ATOM 810 O O . CYS A 1 101 ? 5.418 19.641 7.992 1 51.38 101 CYS A O 1
ATOM 812 N N . PHE A 1 102 ? 5.887 20.141 10.07 1 58.62 102 PHE A N 1
ATOM 813 C CA . PHE A 1 102 ? 6.91 21.125 9.727 1 58.62 102 PHE A CA 1
ATOM 814 C C . PHE A 1 102 ? 8.031 20.469 8.922 1 58.62 102 PHE A C 1
ATOM 816 O O . PHE A 1 102 ? 8.172 19.25 8.922 1 58.62 102 PHE A O 1
ATOM 823 N N . ARG A 1 103 ? 8.648 21.125 8.18 1 65.69 103 ARG A N 1
ATOM 824 C CA . ARG A 1 103 ? 9.805 20.75 7.375 1 65.69 103 ARG A CA 1
ATOM 825 C C . ARG A 1 103 ? 10.766 19.875 8.18 1 65.69 103 ARG A C 1
ATOM 827 O O . ARG A 1 103 ? 11.344 18.922 7.641 1 65.69 103 ARG A O 1
ATOM 834 N N . THR A 1 104 ? 10.742 20 9.477 1 73.38 104 THR A N 1
ATOM 835 C CA . THR A 1 104 ? 11.688 19.281 10.328 1 73.38 104 THR A CA 1
ATOM 836 C C . THR A 1 104 ? 11.266 17.828 10.484 1 73.38 104 THR A C 1
ATOM 838 O O . THR A 1 104 ? 12.117 16.922 10.492 1 73.38 104 THR A O 1
ATOM 841 N N . GLU A 1 105 ? 9.992 17.562 10.555 1 77.19 105 GLU A N 1
ATOM 842 C CA . GLU A 1 105 ? 9.523 16.188 10.719 1 77.19 105 GLU A CA 1
ATOM 843 C C . GLU A 1 105 ? 9.68 15.398 9.43 1 77.19 105 GLU A C 1
ATOM 845 O O . GLU A 1 105 ? 9.953 14.195 9.461 1 77.19 105 GLU A O 1
ATOM 850 N N . LYS A 1 106 ? 9.586 16.078 8.344 1 82.5 106 LYS A N 1
ATOM 851 C CA . LYS A 1 106 ? 9.797 15.43 7.055 1 82.5 106 LYS A CA 1
ATOM 852 C C . LYS A 1 106 ? 11.242 14.969 6.906 1 82.5 106 LYS A C 1
ATOM 854 O O . LYS A 1 106 ? 11.5 13.844 6.488 1 82.5 106 LYS A O 1
ATOM 859 N N . THR A 1 107 ? 12.109 15.859 7.273 1 86.75 107 THR A N 1
ATOM 860 C CA . THR A 1 107 ? 13.531 15.547 7.199 1 86.75 107 THR A CA 1
ATOM 861 C C . THR A 1 107 ? 13.883 14.406 8.148 1 86.75 107 THR A C 1
ATOM 863 O O . THR A 1 107 ? 14.664 13.516 7.805 1 86.75 107 THR A O 1
ATOM 866 N N . ARG A 1 108 ? 13.297 14.43 9.266 1 88.38 108 ARG A N 1
ATOM 867 C CA . ARG A 1 108 ? 13.539 13.383 10.25 1 88.38 108 ARG A CA 1
ATOM 868 C C . ARG A 1 108 ? 13.062 12.023 9.734 1 88.38 108 ARG A C 1
ATOM 870 O O . ARG A 1 108 ? 13.789 11.031 9.812 1 88.38 108 ARG A O 1
ATOM 877 N N . THR A 1 109 ? 11.844 11.992 9.25 1 88.62 109 THR A N 1
ATOM 878 C CA . THR A 1 109 ? 11.297 10.758 8.695 1 88.62 109 THR A CA 1
ATOM 879 C C . THR A 1 109 ? 12.156 10.258 7.539 1 88.62 109 THR A C 1
ATOM 881 O O . THR A 1 109 ? 12.453 9.062 7.449 1 88.6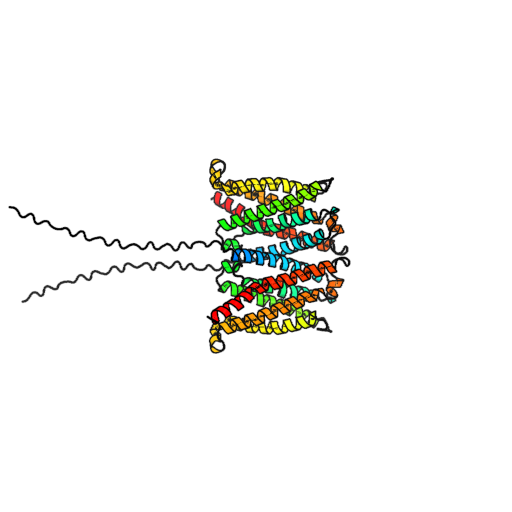2 109 THR A O 1
ATOM 884 N N . HIS A 1 110 ? 12.609 11.18 6.746 1 93.44 110 HIS A N 1
ATOM 885 C CA . HIS A 1 110 ? 13.445 10.844 5.598 1 93.44 110 HIS A CA 1
ATOM 886 C C . HIS A 1 110 ? 14.734 10.164 6.031 1 93.44 110 HIS A C 1
ATOM 888 O O . HIS A 1 110 ? 15.047 9.062 5.574 1 93.44 110 HIS A O 1
ATOM 894 N N . TRP A 1 111 ? 15.438 10.867 6.906 1 94.5 111 TRP A N 1
ATOM 895 C CA . TRP A 1 111 ? 16.766 10.312 7.176 1 94.5 111 TRP A CA 1
ATOM 896 C C . TRP A 1 111 ? 16.656 9.055 8.039 1 94.5 111 TRP A C 1
ATOM 898 O O . TRP A 1 111 ? 17.469 8.141 7.918 1 94.5 111 TRP A O 1
ATOM 908 N N . ILE A 1 112 ? 15.648 8.836 8.891 1 94.75 112 ILE A N 1
ATOM 909 C CA . ILE A 1 112 ? 15.469 7.613 9.664 1 94.75 112 ILE A CA 1
ATOM 910 C C . ILE A 1 112 ? 15.188 6.441 8.719 1 94.75 112 ILE A C 1
ATOM 912 O O . ILE A 1 112 ? 15.812 5.383 8.836 1 94.75 112 ILE A O 1
ATOM 916 N N . LEU A 1 113 ? 14.297 6.645 7.832 1 96.56 113 LEU A N 1
ATOM 917 C CA . LEU A 1 113 ? 13.914 5.582 6.91 1 96.56 113 LEU A CA 1
ATOM 918 C C . LEU A 1 113 ? 15.039 5.277 5.934 1 96.56 113 LEU A C 1
ATOM 920 O O . LEU A 1 113 ? 15.281 4.117 5.59 1 96.56 113 LEU A O 1
ATOM 924 N N . GLN A 1 114 ? 15.742 6.324 5.508 1 97.69 114 GLN A N 1
ATOM 925 C CA . GLN A 1 114 ? 16.859 6.105 4.602 1 97.69 114 GLN A CA 1
ATOM 926 C C . GLN A 1 114 ? 18 5.352 5.301 1 97.69 114 GLN A C 1
ATOM 928 O O . GLN A 1 114 ? 18.609 4.461 4.711 1 97.69 114 GLN A O 1
ATOM 933 N N . LEU A 1 115 ? 18.266 5.723 6.512 1 97.56 115 LEU A N 1
ATOM 934 C CA . LEU A 1 115 ? 19.328 5.066 7.262 1 97.56 115 LEU A CA 1
ATOM 935 C C . LEU A 1 115 ? 18.984 3.611 7.551 1 97.56 115 LEU A C 1
ATOM 937 O O . LEU A 1 115 ? 19.781 2.711 7.305 1 97.56 115 LEU A O 1
ATOM 941 N N . THR A 1 116 ? 17.812 3.402 8.086 1 98 116 THR A N 1
ATOM 942 C CA . THR A 1 116 ? 17.375 2.049 8.398 1 98 116 THR A CA 1
ATOM 943 C C . THR A 1 116 ? 17.312 1.193 7.137 1 98 116 THR A C 1
ATOM 945 O O . THR A 1 116 ? 17.812 0.064 7.121 1 98 116 THR A O 1
ATOM 948 N N . GLY A 1 117 ? 16.719 1.76 6.078 1 98.44 117 GLY A N 1
ATOM 949 C CA . GLY A 1 117 ? 16.656 1.044 4.812 1 98.44 117 GLY A CA 1
ATOM 950 C C . GLY A 1 117 ? 18.031 0.698 4.262 1 98.44 117 GLY A C 1
ATOM 951 O O . GLY A 1 117 ? 18.234 -0.406 3.754 1 98.44 117 GLY A O 1
ATOM 952 N N . SER A 1 118 ? 18.953 1.621 4.367 1 98.25 118 SER A N 1
ATOM 953 C CA . SER A 1 118 ? 20.312 1.396 3.891 1 98.25 118 SER A CA 1
ATOM 954 C C . SER A 1 118 ? 21.016 0.293 4.684 1 98.25 118 SER A C 1
ATOM 956 O O . SER A 1 118 ? 21.688 -0.566 4.109 1 98.25 118 SER A O 1
ATOM 958 N N . ILE A 1 119 ? 20.828 0.307 5.969 1 98 119 ILE A N 1
ATOM 959 C CA . ILE A 1 119 ? 21.453 -0.705 6.816 1 98 119 ILE A CA 1
ATOM 960 C C . ILE A 1 119 ? 20.891 -2.082 6.473 1 98 119 ILE A C 1
ATOM 962 O O . ILE A 1 119 ? 21.641 -3.031 6.254 1 98 119 ILE A O 1
ATOM 966 N N . ILE A 1 120 ? 19.656 -2.197 6.359 1 98.38 120 ILE A N 1
ATOM 967 C CA . ILE A 1 120 ? 18.984 -3.457 6.051 1 98.38 120 ILE A CA 1
ATOM 968 C C . ILE A 1 120 ? 19.406 -3.926 4.656 1 98.38 120 ILE A C 1
ATOM 970 O O . ILE A 1 120 ? 19.734 -5.098 4.461 1 98.38 120 ILE A O 1
ATOM 974 N N . GLY A 1 121 ? 19.375 -3.018 3.699 1 98.06 121 GLY A N 1
ATOM 975 C CA . GLY A 1 121 ? 19.812 -3.354 2.35 1 98.06 121 GLY A CA 1
ATOM 976 C C . GLY A 1 121 ? 21.25 -3.807 2.275 1 98.06 121 GLY A C 1
ATOM 977 O O . GLY A 1 121 ? 21.562 -4.785 1.595 1 98.06 121 GLY A O 1
ATOM 978 N N . LEU A 1 122 ? 22.125 -3.162 2.973 1 97.44 122 LEU A N 1
ATOM 979 C CA . LEU A 1 122 ? 23.531 -3.508 2.975 1 97.44 122 LEU A CA 1
ATOM 980 C C . LEU A 1 122 ? 23.766 -4.855 3.646 1 97.44 122 LEU A C 1
ATOM 982 O O . LEU A 1 122 ? 24.625 -5.625 3.223 1 97.44 122 LEU A O 1
ATOM 986 N N . ILE A 1 123 ? 23.047 -5.098 4.734 1 97.69 123 ILE A N 1
ATOM 987 C CA . ILE A 1 123 ? 23.109 -6.418 5.352 1 97.69 123 ILE A CA 1
ATOM 988 C C . ILE A 1 123 ? 22.703 -7.484 4.34 1 97.69 123 ILE A C 1
ATOM 990 O O . ILE A 1 123 ? 23.328 -8.539 4.242 1 97.69 123 ILE A O 1
ATOM 994 N N . GLY A 1 124 ? 21.641 -7.23 3.562 1 97.31 124 GLY A N 1
ATOM 995 C CA . GLY A 1 124 ? 21.234 -8.148 2.51 1 97.31 124 GLY A CA 1
ATOM 996 C C . GLY A 1 124 ? 22.328 -8.406 1.492 1 97.31 124 GLY A C 1
ATOM 997 O O . GLY A 1 124 ? 22.594 -9.555 1.141 1 97.31 124 GLY A O 1
ATOM 998 N N . ILE A 1 125 ? 22.953 -7.387 1.014 1 95.69 125 ILE A N 1
ATOM 999 C CA . ILE A 1 125 ? 24.047 -7.516 0.058 1 95.69 125 ILE A CA 1
ATOM 1000 C C . ILE A 1 125 ? 25.203 -8.273 0.702 1 95.69 125 ILE A C 1
ATOM 1002 O O . ILE A 1 125 ? 25.828 -9.133 0.068 1 95.69 125 ILE A O 1
ATOM 1006 N N . GLY A 1 126 ? 25.5 -8.008 1.935 1 94.62 126 GLY A N 1
ATOM 1007 C CA . GLY A 1 126 ? 26.562 -8.688 2.654 1 94.62 126 GLY A CA 1
ATOM 1008 C C . GLY A 1 126 ? 26.344 -10.188 2.768 1 94.62 126 GLY A C 1
ATOM 1009 O O . GLY A 1 126 ? 27.281 -10.969 2.65 1 94.62 126 GLY A O 1
ATOM 1010 N N . ILE A 1 127 ? 25.172 -10.578 3.033 1 94.5 127 ILE A N 1
ATOM 1011 C CA . ILE A 1 127 ? 24.812 -11.992 3.127 1 94.5 127 ILE A CA 1
ATOM 1012 C C . ILE A 1 127 ? 25.141 -12.688 1.811 1 94.5 127 ILE A C 1
ATOM 1014 O O . ILE A 1 127 ? 25.703 -13.789 1.805 1 94.5 127 ILE A O 1
ATOM 1018 N N . LYS A 1 128 ? 24.75 -12.055 0.733 1 92.56 128 LYS A N 1
ATOM 1019 C CA . LYS A 1 128 ? 25.047 -12.641 -0.572 1 92.56 128 LYS A CA 1
ATOM 1020 C C . LYS A 1 128 ? 26.562 -12.766 -0.778 1 92.56 128 LYS A C 1
ATOM 1022 O O . LYS A 1 128 ? 27.047 -13.805 -1.237 1 92.56 128 LYS A O 1
ATOM 1027 N N . CYS A 1 129 ? 27.344 -11.766 -0.437 1 91.12 129 CYS A N 1
ATOM 1028 C CA . CYS A 1 129 ? 28.781 -11.766 -0.598 1 91.12 129 CYS A CA 1
ATOM 1029 C C . CYS A 1 129 ? 29.438 -12.82 0.29 1 91.12 129 CYS A C 1
ATOM 1031 O O . CYS A 1 129 ? 30.453 -13.414 -0.08 1 91.12 129 CYS A O 1
ATOM 1033 N N . TYR A 1 130 ? 28.812 -13.078 1.396 1 90.19 130 TYR A N 1
ATOM 1034 C CA . TYR A 1 130 ? 29.359 -14.031 2.355 1 90.19 130 TYR A CA 1
ATOM 1035 C C . TYR A 1 130 ? 29.094 -15.461 1.917 1 90.19 130 TYR A C 1
ATOM 1037 O O . TYR A 1 130 ? 29.969 -16.328 2.037 1 90.19 130 TYR A O 1
ATOM 1045 N N . ILE A 1 131 ? 27.969 -15.773 1.388 1 87.69 131 ILE A N 1
ATOM 1046 C CA . ILE A 1 131 ? 27.547 -17.141 1.108 1 87.69 131 ILE A CA 1
ATOM 1047 C C . ILE A 1 131 ? 28.016 -17.547 -0.285 1 87.69 131 ILE A C 1
ATOM 1049 O O . ILE A 1 131 ? 28.438 -18.688 -0.491 1 87.69 131 ILE A O 1
ATOM 1053 N N . GLU A 1 132 ? 27.875 -16.656 -1.282 1 82.69 132 GLU A N 1
ATOM 1054 C CA . GLU A 1 132 ? 28.219 -17.031 -2.65 1 82.69 132 GLU A CA 1
ATOM 1055 C C . GLU A 1 132 ? 29.688 -16.719 -2.955 1 82.69 132 GLU A C 1
ATOM 1057 O O . GLU A 1 132 ? 30.203 -15.68 -2.564 1 82.69 132 GLU A O 1
ATOM 1062 N N . GLU A 1 133 ? 30.328 -17.688 -3.619 1 77 133 GLU A N 1
ATOM 1063 C CA . GLU A 1 133 ? 31.75 -17.578 -3.961 1 77 133 GLU A CA 1
ATOM 1064 C C . GLU A 1 133 ? 31.938 -16.75 -5.227 1 77 133 GLU A C 1
ATOM 1066 O O . GLU A 1 133 ? 32.938 -16.047 -5.359 1 77 133 GLU A O 1
ATOM 1071 N N . VAL A 1 134 ? 31.016 -16.969 -6.156 1 70.12 134 VAL A N 1
ATOM 1072 C CA . VAL A 1 134 ? 31.094 -16.203 -7.402 1 70.12 134 VAL A CA 1
ATOM 1073 C C . VAL A 1 134 ? 30.172 -15 -7.332 1 70.12 134 VAL A C 1
ATOM 1075 O O . VAL A 1 134 ? 28.969 -15.141 -7.098 1 70.12 134 VAL A O 1
ATOM 1078 N N . HIS A 1 135 ? 30.812 -13.883 -7.52 1 67.5 135 HIS A N 1
ATOM 1079 C CA . HIS A 1 135 ? 30.031 -12.664 -7.332 1 67.5 135 HIS A CA 1
ATOM 1080 C C . HIS A 1 135 ? 29.984 -11.836 -8.609 1 67.5 135 HIS A C 1
ATOM 1082 O O . HIS A 1 135 ? 30.844 -11.992 -9.484 1 67.5 135 HIS A O 1
ATOM 1088 N N . PHE A 1 136 ? 28.953 -11.133 -8.922 1 77.56 136 PHE A N 1
ATOM 1089 C CA . PHE A 1 136 ? 28.812 -10.008 -9.844 1 77.56 136 PHE A CA 1
ATOM 1090 C C . PHE A 1 136 ? 29.016 -10.461 -11.289 1 77.56 136 PHE A C 1
ATOM 1092 O O . PHE A 1 136 ? 29.719 -9.812 -12.055 1 77.56 136 PHE A O 1
ATOM 1099 N N . HIS A 1 137 ? 28.516 -11.617 -11.547 1 82.94 137 HIS A N 1
ATOM 1100 C CA . HIS A 1 137 ? 28.641 -12.117 -12.914 1 82.94 137 HIS A CA 1
ATOM 1101 C C . HIS A 1 137 ? 27.375 -11.828 -13.719 1 82.94 137 HIS A C 1
ATOM 1103 O O . HIS A 1 137 ? 27.328 -12.078 -14.922 1 82.94 137 HIS A O 1
ATOM 1109 N N . THR A 1 138 ? 26.406 -11.312 -13.055 1 89.75 138 THR A N 1
ATOM 1110 C CA . THR A 1 138 ? 25.156 -10.93 -13.719 1 89.75 138 THR A CA 1
ATOM 1111 C C . THR A 1 138 ? 24.969 -9.414 -13.695 1 89.75 138 THR A C 1
ATOM 1113 O O . THR A 1 138 ? 25.641 -8.719 -12.93 1 89.75 138 THR A O 1
ATOM 1116 N N . VAL A 1 139 ? 24.156 -8.938 -14.625 1 94.19 139 VAL A N 1
ATOM 1117 C CA . VAL A 1 139 ? 23.812 -7.52 -14.617 1 94.19 139 VAL A CA 1
ATOM 1118 C C . VAL A 1 139 ? 23.281 -7.125 -13.242 1 94.19 139 VAL A C 1
ATOM 1120 O O . VAL A 1 139 ? 23.672 -6.09 -12.695 1 94.19 139 VAL A O 1
ATOM 1123 N N . HIS A 1 140 ? 22.453 -7.961 -12.609 1 95.56 140 HIS A N 1
ATOM 1124 C CA . HIS A 1 140 ? 21.906 -7.723 -11.281 1 95.56 140 HIS A CA 1
ATOM 1125 C C . HIS A 1 140 ? 23.016 -7.559 -10.25 1 95.56 140 HIS A C 1
ATOM 1127 O O . HIS A 1 140 ? 23 -6.605 -9.469 1 95.56 140 HIS A O 1
ATOM 1133 N N . GLY A 1 141 ? 23.953 -8.438 -10.352 1 93.88 141 GLY A N 1
ATOM 1134 C CA . GLY A 1 141 ? 25.062 -8.391 -9.406 1 93.88 141 GLY A CA 1
ATOM 1135 C C . GLY A 1 141 ? 25.922 -7.145 -9.562 1 93.88 141 GLY A C 1
ATOM 1136 O O . GLY A 1 141 ? 26.312 -6.531 -8.562 1 93.88 141 GLY A O 1
ATOM 1137 N N . LEU A 1 142 ? 26.188 -6.797 -10.773 1 95.06 142 LEU A N 1
ATOM 1138 C CA . LEU A 1 142 ? 27.031 -5.641 -11.055 1 95.06 142 LEU A CA 1
ATOM 1139 C C . LEU A 1 142 ? 26.344 -4.352 -10.609 1 95.06 142 LEU A C 1
ATOM 1141 O O . LEU A 1 142 ? 26.969 -3.5 -9.969 1 95.06 142 LEU A O 1
ATOM 1145 N N . VAL A 1 143 ? 25.156 -4.234 -10.922 1 97.06 143 VAL A N 1
ATOM 1146 C CA . VAL A 1 143 ? 24.406 -3.041 -10.547 1 97.06 143 VAL A CA 1
ATOM 1147 C C . VAL A 1 143 ? 24.219 -2.998 -9.031 1 97.06 143 VAL A C 1
ATOM 1149 O O . VAL A 1 143 ? 24.281 -1.925 -8.422 1 97.06 143 VAL A O 1
ATOM 1152 N N . GLY A 1 144 ? 24.031 -4.152 -8.453 1 96.25 144 GLY A N 1
ATOM 1153 C CA . GLY A 1 144 ? 23.969 -4.227 -7.004 1 96.25 144 GLY A CA 1
ATOM 1154 C C . GLY A 1 144 ? 25.219 -3.721 -6.316 1 96.25 144 GLY A C 1
ATOM 1155 O O . GLY A 1 144 ? 25.141 -2.99 -5.324 1 96.25 144 GLY A O 1
ATOM 1156 N N . LEU A 1 145 ? 26.297 -4.105 -6.855 1 94.56 145 LEU A N 1
ATOM 1157 C CA . LEU A 1 145 ? 27.562 -3.652 -6.297 1 94.56 145 LEU A CA 1
ATOM 1158 C C . LEU A 1 145 ? 27.719 -2.143 -6.449 1 94.56 145 LEU A C 1
ATOM 1160 O O . LEU A 1 145 ? 28.141 -1.461 -5.516 1 94.56 145 LEU A O 1
ATOM 1164 N N . ALA A 1 146 ? 27.422 -1.653 -7.594 1 96.5 146 ALA A N 1
ATOM 1165 C CA . ALA A 1 146 ? 27.469 -0.212 -7.824 1 96.5 146 ALA A CA 1
ATOM 1166 C C . ALA A 1 146 ? 26.547 0.523 -6.852 1 96.5 146 ALA A C 1
ATOM 1168 O O . ALA A 1 146 ? 26.891 1.594 -6.348 1 96.5 146 ALA A O 1
ATOM 1169 N N . THR A 1 147 ? 25.359 -0.052 -6.605 1 97.75 147 THR A N 1
ATOM 1170 C CA . THR A 1 147 ? 24.406 0.528 -5.664 1 97.75 147 THR A CA 1
ATOM 1171 C C . THR A 1 147 ? 25.016 0.611 -4.266 1 97.75 147 THR A C 1
ATOM 1173 O O . THR A 1 147 ? 24.906 1.641 -3.598 1 97.75 147 THR A O 1
ATOM 1176 N N . ALA A 1 148 ? 25.672 -0.448 -3.85 1 96.69 148 ALA A N 1
ATOM 1177 C CA . ALA A 1 148 ? 26.281 -0.472 -2.523 1 96.69 148 ALA A CA 1
ATOM 1178 C C . ALA A 1 148 ? 27.344 0.615 -2.389 1 96.69 148 ALA A C 1
ATOM 1180 O O . ALA A 1 148 ? 27.422 1.291 -1.36 1 96.69 148 ALA A O 1
ATOM 1181 N N . ALA A 1 149 ? 28.109 0.778 -3.389 1 96.19 149 ALA A N 1
ATOM 1182 C CA . ALA A 1 149 ? 29.156 1.8 -3.383 1 96.19 149 ALA A CA 1
ATOM 1183 C C . ALA A 1 149 ? 28.547 3.199 -3.33 1 96.19 149 ALA A C 1
ATOM 1185 O O . ALA A 1 149 ? 28.938 4.023 -2.502 1 96.19 149 ALA A O 1
ATOM 1186 N N . LEU A 1 150 ? 27.594 3.463 -4.129 1 97.62 150 LEU A N 1
ATOM 1187 C CA . LEU A 1 150 ? 26.984 4.781 -4.195 1 97.62 150 LEU A CA 1
ATOM 1188 C C . LEU A 1 150 ? 26.172 5.062 -2.932 1 97.62 150 LEU A C 1
ATOM 1190 O O . LEU A 1 150 ? 26.047 6.215 -2.508 1 97.62 150 LEU A O 1
ATOM 1194 N N . LEU A 1 151 ? 25.625 4.023 -2.434 1 98.12 151 LEU A N 1
ATOM 1195 C CA . LEU A 1 151 ? 24.844 4.16 -1.206 1 98.12 151 LEU A CA 1
ATOM 1196 C C . LEU A 1 151 ? 25.703 4.73 -0.081 1 98.12 151 LEU A C 1
ATOM 1198 O O . LEU A 1 151 ? 25.25 5.59 0.679 1 98.12 151 LEU A O 1
ATOM 1202 N N . THR A 1 152 ? 26.891 4.293 0.025 1 95.88 152 THR A N 1
ATOM 1203 C CA . THR A 1 152 ? 27.812 4.809 1.036 1 95.88 152 THR A CA 1
ATOM 1204 C C . THR A 1 152 ? 28.062 6.297 0.831 1 95.88 152 THR A C 1
ATOM 1206 O O . THR A 1 152 ? 28.031 7.074 1.787 1 95.88 152 THR A O 1
ATOM 1209 N N . LEU A 1 153 ? 28.266 6.652 -0.347 1 95.94 153 LEU A N 1
ATOM 1210 C CA . LEU A 1 153 ? 28.438 8.062 -0.676 1 95.94 153 LEU A CA 1
ATOM 1211 C C . LEU A 1 153 ? 27.188 8.859 -0.358 1 95.94 153 LEU A C 1
ATOM 1213 O O . LEU A 1 153 ? 27.266 9.969 0.175 1 95.94 153 LEU A O 1
ATOM 1217 N N . SER A 1 154 ? 26.062 8.281 -0.691 1 97.25 154 SER A N 1
ATOM 1218 C CA . SER A 1 154 ? 24.781 8.945 -0.415 1 97.25 154 SER A CA 1
ATOM 1219 C C . SER A 1 154 ? 24.594 9.164 1.081 1 97.25 154 SER A C 1
ATOM 1221 O O . SER A 1 154 ? 24.062 10.195 1.501 1 97.25 154 SER A O 1
ATOM 1223 N N . LEU A 1 155 ? 24.984 8.25 1.893 1 97.25 155 LEU A N 1
ATOM 1224 C CA . LEU A 1 155 ? 24.859 8.375 3.34 1 97.25 155 LEU A CA 1
ATOM 1225 C C . LEU A 1 155 ? 25.781 9.477 3.867 1 97.25 155 LEU A C 1
ATOM 1227 O O . LEU A 1 155 ? 25.391 10.25 4.742 1 97.25 155 LEU A O 1
ATOM 1231 N N . LEU A 1 156 ? 26.953 9.57 3.316 1 95.81 156 LEU A N 1
ATOM 1232 C CA . LEU A 1 156 ? 27.906 10.586 3.73 1 95.81 156 LEU A CA 1
ATOM 1233 C C . LEU A 1 156 ? 27.422 11.984 3.346 1 95.81 156 LEU A C 1
ATOM 1235 O O . LEU A 1 156 ? 27.453 12.906 4.16 1 95.81 156 LEU A O 1
ATOM 1239 N N . THR A 1 157 ? 27 12.086 2.119 1 95.38 157 THR A N 1
ATOM 1240 C CA . THR A 1 157 ? 26.5 13.383 1.685 1 95.38 157 THR A CA 1
ATOM 1241 C C . THR A 1 157 ? 25.203 13.734 2.422 1 95.38 157 THR A C 1
ATOM 1243 O O . THR A 1 157 ? 24.906 14.914 2.637 1 95.38 157 THR A O 1
ATOM 1246 N N . GLY A 1 158 ? 24.438 12.727 2.74 1 95.88 158 GLY A N 1
ATOM 1247 C CA . GLY A 1 158 ? 23.25 12.961 3.549 1 95.88 158 GLY A CA 1
ATOM 1248 C C . GLY A 1 158 ? 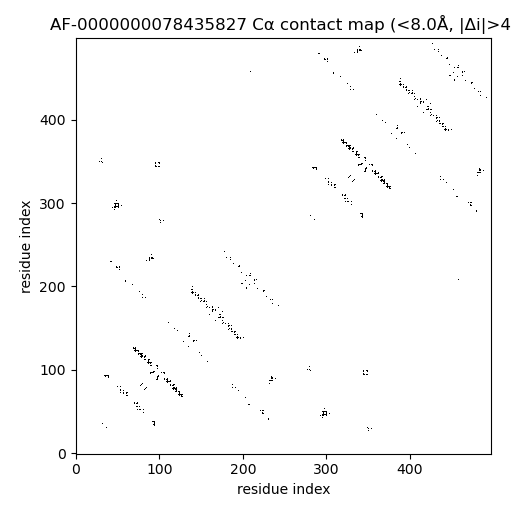23.578 13.516 4.926 1 95.88 158 GLY A C 1
ATOM 1249 O O . GLY A 1 158 ? 22.891 14.422 5.41 1 95.88 158 GLY A O 1
ATOM 1250 N N . LEU A 1 159 ? 24.547 12.961 5.535 1 94.69 159 LEU A N 1
ATOM 1251 C CA . LEU A 1 159 ? 25 13.461 6.832 1 94.69 159 LEU A CA 1
ATOM 1252 C C . LEU A 1 159 ? 25.5 14.898 6.719 1 94.69 159 LEU A C 1
ATOM 1254 O O . LEU A 1 159 ? 25.188 15.734 7.574 1 94.69 159 LEU A O 1
ATOM 1258 N N . SER A 1 160 ? 26.219 15.18 5.715 1 93.12 160 SER A N 1
ATOM 1259 C CA . SER A 1 160 ? 26.703 16.531 5.461 1 93.12 160 SER A CA 1
ATOM 1260 C C . SER A 1 160 ? 25.531 17.5 5.258 1 93.12 160 SER A C 1
ATOM 1262 O O . SER A 1 160 ? 25.562 18.641 5.738 1 93.12 160 SER A O 1
ATOM 1264 N N . ALA A 1 161 ? 24.531 17.016 4.586 1 92.56 161 ALA A N 1
ATOM 1265 C CA . ALA A 1 161 ? 23.359 17.859 4.324 1 92.56 161 ALA A CA 1
ATOM 1266 C C . ALA A 1 161 ? 22.578 18.125 5.605 1 92.56 161 ALA A C 1
ATOM 1268 O O . ALA A 1 161 ? 21.984 19.188 5.77 1 92.56 161 ALA A O 1
ATOM 1269 N N . LEU A 1 162 ? 22.547 17.125 6.441 1 91.62 162 LEU A N 1
ATOM 1270 C CA . LEU A 1 162 ? 21.875 17.297 7.723 1 91.62 162 LEU A CA 1
ATOM 1271 C C . LEU A 1 162 ? 22.531 18.391 8.555 1 91.62 162 LEU A C 1
ATOM 1273 O O . LEU A 1 162 ? 21.844 19.125 9.266 1 91.62 162 LEU A O 1
ATOM 1277 N N . TYR A 1 163 ? 23.797 18.594 8.438 1 91.81 163 TYR A N 1
ATOM 1278 C CA . TYR A 1 163 ? 24.547 19.625 9.164 1 91.81 163 TYR A CA 1
ATOM 1279 C C . TYR A 1 163 ? 25.016 20.719 8.219 1 91.81 163 TYR A C 1
ATOM 1281 O O . TYR A 1 163 ? 26.125 21.25 8.375 1 91.81 163 TYR A O 1
ATOM 1289 N N . ALA A 1 164 ? 24.219 20.953 7.293 1 88.44 164 ALA A N 1
ATOM 1290 C CA . ALA A 1 164 ? 24.609 21.891 6.23 1 88.44 164 ALA A CA 1
ATOM 1291 C C . ALA A 1 164 ? 24.906 23.281 6.801 1 88.44 164 ALA A C 1
ATOM 1293 O O . ALA A 1 164 ? 25.812 23.953 6.332 1 88.44 164 ALA A O 1
ATOM 1294 N N . THR A 1 165 ? 24.172 23.719 7.773 1 86.81 165 THR A N 1
ATOM 1295 C CA . THR A 1 165 ? 24.375 25.031 8.367 1 86.81 165 THR A CA 1
ATOM 1296 C C . THR A 1 165 ? 25.734 25.094 9.078 1 86.81 165 THR A C 1
ATOM 1298 O O . THR A 1 165 ? 26.438 26.109 9.008 1 86.81 165 THR A O 1
ATOM 1301 N N . GLU A 1 166 ? 26.062 24 9.758 1 89.25 166 GLU A N 1
ATOM 1302 C CA . GLU A 1 166 ? 27.344 23.938 10.461 1 89.25 166 GLU A CA 1
ATOM 1303 C C . GLU A 1 166 ? 28.5 23.828 9.477 1 89.25 166 GLU A C 1
ATOM 1305 O O . GLU A 1 166 ? 29.625 24.25 9.789 1 89.25 166 GLU A O 1
ATOM 1310 N N . MET A 1 167 ? 28.234 23.328 8.305 1 88.75 167 MET A N 1
ATOM 1311 C CA . MET A 1 167 ? 29.281 23.109 7.309 1 88.75 167 MET A CA 1
ATOM 1312 C C . MET A 1 167 ? 29.344 24.25 6.312 1 88.75 167 MET A C 1
ATOM 1314 O O . MET A 1 167 ? 29.953 24.125 5.25 1 88.75 167 MET A O 1
ATOM 1318 N N . LYS A 1 168 ? 28.688 25.312 6.625 1 88.69 168 LYS A N 1
ATOM 1319 C CA . LYS A 1 168 ? 28.547 26.438 5.703 1 88.69 168 LYS A CA 1
ATOM 1320 C C . LYS A 1 168 ? 29.906 27 5.293 1 88.69 168 LYS A C 1
ATOM 1322 O O . LYS A 1 168 ? 30.047 27.578 4.219 1 88.69 168 LYS A O 1
ATOM 1327 N N . HIS A 1 169 ? 30.906 26.812 6.047 1 90.5 169 HIS A N 1
ATOM 1328 C CA . HIS A 1 169 ? 32.25 27.328 5.754 1 90.5 169 HIS A CA 1
ATOM 1329 C C . HIS A 1 169 ? 32.906 26.531 4.625 1 90.5 169 HIS A C 1
ATOM 1331 O O . HIS A 1 169 ? 33.75 27.062 3.912 1 90.5 169 HIS A O 1
ATOM 1337 N N . TYR A 1 170 ? 32.5 25.344 4.395 1 88.94 170 TYR A N 1
ATOM 1338 C CA . TYR A 1 170 ? 33.062 24.469 3.371 1 88.94 170 TYR A CA 1
ATOM 1339 C C . TYR A 1 170 ? 32.219 24.484 2.102 1 88.94 170 TYR A C 1
ATOM 1341 O O . TYR A 1 170 ? 32.75 24.453 0.992 1 88.94 170 TYR A O 1
ATOM 1349 N N . MET A 1 171 ? 30.922 24.547 2.281 1 85.94 171 MET A N 1
ATOM 1350 C CA . MET A 1 171 ? 29.984 24.5 1.155 1 85.94 171 MET A CA 1
ATOM 1351 C C . MET A 1 171 ? 28.672 25.172 1.509 1 85.94 171 MET A C 1
ATOM 1353 O O . MET A 1 171 ? 28.141 24.969 2.607 1 85.94 171 MET A O 1
ATOM 1357 N N . GLN A 1 172 ? 28.219 25.984 0.498 1 90.56 172 GLN A N 1
ATOM 1358 C CA . GLN A 1 172 ? 26.906 26.609 0.703 1 90.56 172 GLN A CA 1
ATOM 1359 C C . GLN A 1 172 ? 25.828 25.562 0.965 1 90.56 172 GLN A C 1
ATOM 1361 O O . GLN A 1 172 ? 25.812 24.516 0.316 1 90.56 172 GLN A O 1
ATOM 1366 N N . PRO A 1 173 ? 24.984 25.812 1.869 1 89 173 PRO A N 1
ATOM 1367 C CA . PRO A 1 173 ? 23.953 24.844 2.254 1 89 173 PRO A CA 1
ATOM 1368 C C . PRO A 1 173 ? 23.094 24.391 1.072 1 89 173 PRO A C 1
ATOM 1370 O O . PRO A 1 173 ? 22.766 23.219 0.957 1 89 173 PRO A O 1
ATOM 1373 N N . LEU A 1 174 ? 22.75 25.234 0.218 1 86.88 174 LEU A N 1
ATOM 1374 C CA . LEU A 1 174 ? 21.922 24.891 -0.935 1 86.88 174 LEU A CA 1
ATOM 1375 C C . LEU A 1 174 ? 22.641 23.922 -1.855 1 86.88 174 LEU A C 1
ATOM 1377 O O . LEU A 1 174 ? 22.031 22.984 -2.379 1 86.88 174 LEU A O 1
ATOM 1381 N N . CYS A 1 175 ? 23.906 24.188 -2.01 1 88.44 175 CYS A N 1
ATOM 1382 C CA . CYS A 1 175 ? 24.719 23.312 -2.848 1 88.44 175 CYS A CA 1
ATOM 1383 C C . CYS A 1 175 ? 24.891 21.938 -2.193 1 88.44 175 CYS A C 1
ATOM 1385 O O . CYS A 1 175 ? 24.859 20.906 -2.875 1 88.44 175 CYS A O 1
ATOM 1387 N N . ASN A 1 176 ? 25.125 21.969 -0.922 1 91.31 176 ASN A N 1
ATOM 1388 C CA . ASN A 1 176 ? 25.25 20.734 -0.163 1 91.31 176 ASN A CA 1
ATOM 1389 C C . ASN A 1 176 ? 24.016 19.859 -0.293 1 91.31 176 ASN A C 1
ATOM 1391 O O . ASN A 1 176 ? 24.125 18.656 -0.569 1 91.31 176 ASN A O 1
ATOM 1395 N N . LYS A 1 177 ? 22.859 20.438 -0.211 1 91.25 177 LYS A N 1
ATOM 1396 C CA . LYS A 1 177 ? 21.594 19.719 -0.322 1 91.25 177 LYS A CA 1
ATOM 1397 C C . LYS A 1 177 ? 21.359 19.25 -1.752 1 91.25 177 LYS A C 1
ATOM 1399 O O . LYS A 1 177 ? 20.828 18.141 -1.968 1 91.25 177 LYS A O 1
ATOM 1404 N N . ALA A 1 178 ? 21.719 20.047 -2.664 1 90.81 178 ALA A N 1
ATOM 1405 C CA . ALA A 1 178 ? 21.578 19.656 -4.066 1 90.81 178 ALA A CA 1
ATOM 1406 C C . ALA A 1 178 ? 22.469 18.469 -4.398 1 90.81 178 ALA A C 1
ATOM 1408 O O . ALA A 1 178 ? 22.047 17.547 -5.09 1 90.81 178 ALA A O 1
ATOM 1409 N N . PHE A 1 179 ? 23.656 18.531 -3.879 1 91.75 179 PHE A N 1
ATOM 1410 C CA . PHE A 1 179 ? 24.609 17.438 -4.086 1 91.75 179 PHE A CA 1
ATOM 1411 C C . PHE A 1 179 ? 24.078 16.141 -3.486 1 91.75 179 PHE A C 1
ATOM 1413 O O . PHE A 1 179 ? 24.141 15.094 -4.121 1 91.75 179 PHE A O 1
ATOM 1420 N N . HIS A 1 180 ? 23.547 16.172 -2.344 1 95.12 180 HIS A N 1
ATOM 1421 C CA . HIS A 1 180 ? 22.938 15.016 -1.702 1 95.12 180 HIS A CA 1
ATOM 1422 C C . HIS A 1 180 ? 21.766 14.484 -2.508 1 95.12 180 HIS A C 1
ATOM 1424 O O . HIS A 1 180 ? 21.625 13.273 -2.711 1 95.12 180 HIS A O 1
ATOM 1430 N N . ASN A 1 181 ? 20.969 15.414 -2.959 1 94.12 181 ASN A N 1
ATOM 1431 C CA . ASN A 1 181 ? 19.797 15.039 -3.729 1 94.12 181 ASN A CA 1
ATOM 1432 C C . ASN A 1 181 ? 20.172 14.281 -5 1 94.12 181 ASN A C 1
ATOM 1434 O O . ASN A 1 181 ? 19.562 13.266 -5.328 1 94.12 181 ASN A O 1
ATOM 1438 N N . ILE A 1 182 ? 21.188 14.727 -5.684 1 94.5 182 ILE A N 1
ATOM 1439 C CA . ILE A 1 182 ? 21.641 14.109 -6.922 1 94.5 182 ILE A CA 1
ATOM 1440 C C . ILE A 1 182 ? 22.172 12.703 -6.629 1 94.5 182 ILE A C 1
ATOM 1442 O O . ILE A 1 182 ? 21.781 11.742 -7.289 1 94.5 182 ILE A O 1
ATOM 1446 N N . TRP A 1 183 ? 22.969 12.562 -5.664 1 95.75 183 TRP A N 1
ATOM 1447 C CA . TRP A 1 183 ? 23.547 11.273 -5.305 1 95.75 183 TRP A CA 1
ATOM 1448 C C . TRP A 1 183 ? 22.453 10.312 -4.82 1 95.75 183 TRP A C 1
ATOM 1450 O O . TRP A 1 183 ? 22.469 9.125 -5.152 1 95.75 183 TRP A O 1
ATOM 1460 N N . GLY A 1 184 ? 21.578 10.891 -4.051 1 96.75 184 GLY A N 1
ATOM 1461 C CA . GLY A 1 184 ? 20.469 10.07 -3.578 1 96.75 184 GLY A CA 1
ATOM 1462 C C . GLY A 1 184 ? 19.594 9.531 -4.703 1 96.75 184 GLY A C 1
ATOM 1463 O O . GLY A 1 184 ? 19.234 8.352 -4.699 1 96.75 184 GLY A O 1
ATOM 1464 N N . LEU A 1 185 ? 19.312 10.328 -5.652 1 96.81 185 LEU A N 1
ATOM 1465 C CA . LEU A 1 185 ? 18.484 9.93 -6.781 1 96.81 185 LEU A CA 1
ATOM 1466 C C . LEU A 1 185 ? 19.188 8.883 -7.633 1 96.81 185 LEU A C 1
ATOM 1468 O O . LEU A 1 185 ? 18.562 7.922 -8.094 1 96.81 185 LEU A O 1
ATOM 1472 N N . LEU A 1 186 ? 20.422 9.07 -7.824 1 97.25 186 LEU A N 1
ATOM 1473 C CA . LEU A 1 186 ? 21.219 8.102 -8.578 1 97.25 186 LEU A CA 1
ATOM 1474 C C . LEU A 1 186 ? 21.25 6.754 -7.871 1 97.25 186 LEU A C 1
ATOM 1476 O O . LEU A 1 186 ? 21.062 5.711 -8.5 1 97.25 186 LEU A O 1
ATOM 1480 N N . THR A 1 187 ? 21.469 6.828 -6.605 1 98.25 187 THR A N 1
ATOM 1481 C CA . THR A 1 187 ? 21.516 5.613 -5.801 1 98.25 187 THR A CA 1
ATOM 1482 C C . THR A 1 187 ? 20.188 4.867 -5.852 1 98.25 187 THR A C 1
ATOM 1484 O O . THR A 1 187 ? 20.156 3.656 -6.074 1 98.25 187 THR A O 1
ATOM 1487 N N . PHE A 1 188 ? 19.141 5.586 -5.68 1 98.44 188 PHE A N 1
ATOM 1488 C CA . PHE A 1 188 ? 17.828 4.965 -5.703 1 98.44 188 PHE A CA 1
ATOM 1489 C C . PHE A 1 188 ? 17.516 4.387 -7.078 1 98.44 188 PHE A C 1
ATOM 1491 O O . PHE A 1 188 ? 16.969 3.291 -7.188 1 98.44 188 PHE A O 1
ATOM 1498 N N . THR A 1 189 ? 17.875 5.074 -8.086 1 98.5 189 THR A N 1
ATOM 1499 C CA . THR A 1 189 ? 17.656 4.605 -9.445 1 98.5 189 THR A CA 1
ATOM 1500 C C . THR A 1 189 ? 18.422 3.305 -9.695 1 98.5 189 THR A C 1
ATOM 1502 O O . THR A 1 189 ? 17.859 2.346 -10.234 1 98.5 189 THR A O 1
ATOM 1505 N N . LEU A 1 190 ? 19.641 3.262 -9.297 1 98.44 190 LEU A N 1
ATOM 1506 C CA . LEU A 1 190 ? 20.422 2.043 -9.461 1 98.44 190 LEU A CA 1
ATOM 1507 C C . LEU A 1 190 ? 19.812 0.891 -8.664 1 98.44 190 LEU A C 1
ATOM 1509 O O . LEU A 1 190 ? 19.797 -0.25 -9.133 1 98.44 190 LEU A O 1
ATOM 1513 N N . SER A 1 191 ? 19.375 1.207 -7.449 1 98.5 191 SER A N 1
ATOM 1514 C CA . SER A 1 191 ? 18.734 0.168 -6.645 1 98.5 191 SER A CA 1
ATOM 1515 C C . SER A 1 191 ? 17.5 -0.388 -7.34 1 98.5 191 SER A C 1
ATOM 1517 O O . SER A 1 191 ? 17.266 -1.598 -7.328 1 98.5 191 SER A O 1
ATOM 1519 N N . MET A 1 192 ? 16.734 0.461 -7.988 1 98.56 192 MET A N 1
ATOM 1520 C CA . MET A 1 192 ? 15.523 0.026 -8.695 1 98.56 192 MET A CA 1
ATOM 1521 C C . MET A 1 192 ? 15.883 -0.769 -9.945 1 98.56 192 MET A C 1
ATOM 1523 O O . MET A 1 192 ? 15.203 -1.732 -10.289 1 98.56 192 MET A O 1
ATOM 15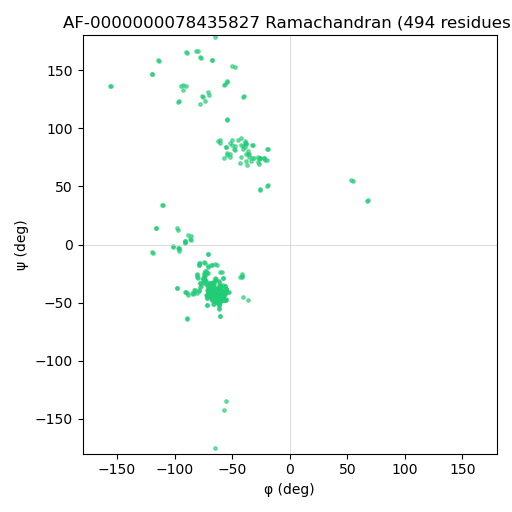27 N N . ILE A 1 193 ? 16.938 -0.392 -10.609 1 98.31 193 ILE A N 1
ATOM 1528 C CA . ILE A 1 193 ? 17.422 -1.154 -11.758 1 98.31 193 ILE A CA 1
ATOM 1529 C C . ILE A 1 193 ? 17.859 -2.547 -11.312 1 98.31 193 ILE A C 1
ATOM 1531 O O . ILE A 1 193 ? 17.562 -3.543 -11.969 1 98.31 193 ILE A O 1
ATOM 1535 N N . SER A 1 194 ? 18.578 -2.557 -10.211 1 97.88 194 SER A N 1
ATOM 1536 C CA . SER A 1 194 ? 18.984 -3.848 -9.664 1 97.88 194 SER A CA 1
ATOM 1537 C C . SER A 1 194 ? 17.781 -4.715 -9.336 1 97.88 194 SER A C 1
ATOM 1539 O O . SER A 1 194 ? 17.766 -5.91 -9.633 1 97.88 194 SER A O 1
ATOM 1541 N N . MET A 1 195 ? 16.766 -4.113 -8.766 1 97.88 195 MET A N 1
ATOM 1542 C CA . MET A 1 195 ? 15.531 -4.84 -8.438 1 97.88 195 MET A CA 1
ATOM 1543 C C . MET A 1 195 ? 14.836 -5.324 -9.703 1 97.88 195 MET A C 1
ATOM 1545 O O . MET A 1 195 ? 14.344 -6.453 -9.758 1 97.88 195 MET A O 1
ATOM 1549 N N . TYR A 1 196 ? 14.82 -4.488 -10.664 1 98 196 TYR A N 1
ATOM 1550 C CA . TYR A 1 196 ? 14.227 -4.84 -11.945 1 98 196 TYR A CA 1
ATOM 1551 C C . TYR A 1 196 ? 14.906 -6.059 -12.555 1 98 196 TYR A C 1
ATOM 1553 O O . TYR A 1 196 ? 14.242 -7 -12.984 1 98 196 TYR A O 1
ATOM 1561 N N . THR A 1 197 ? 16.203 -6.094 -12.555 1 97.12 197 THR A N 1
ATOM 1562 C CA . THR A 1 197 ? 16.953 -7.168 -13.195 1 97.12 197 THR A CA 1
ATOM 1563 C C . THR A 1 197 ? 16.969 -8.414 -12.312 1 97.12 197 THR A C 1
ATOM 1565 O O . THR A 1 197 ? 17.312 -9.5 -12.781 1 97.12 197 THR A O 1
ATOM 1568 N N . ALA A 1 198 ? 16.656 -8.266 -11.008 1 95.38 198 ALA A N 1
ATOM 1569 C CA . ALA A 1 198 ? 16.547 -9.422 -10.117 1 95.38 198 ALA A CA 1
ATOM 1570 C C . ALA A 1 198 ? 15.508 -10.414 -10.633 1 95.38 198 ALA A C 1
ATOM 1572 O O . ALA A 1 198 ? 15.656 -11.625 -10.445 1 95.38 198 ALA A O 1
ATOM 1573 N N . TYR A 1 199 ? 14.492 -9.945 -11.359 1 94.06 199 TYR A N 1
ATOM 1574 C CA . TYR A 1 199 ? 13.406 -10.797 -11.82 1 94.06 199 TYR A CA 1
ATOM 1575 C C . TYR A 1 199 ? 13.758 -11.461 -13.148 1 94.06 199 TYR A C 1
ATOM 1577 O O . TYR A 1 199 ? 12.953 -12.211 -13.703 1 94.06 199 TYR A O 1
ATOM 1585 N N . GLU A 1 200 ? 15.023 -11.234 -13.617 1 92.44 200 GLU A N 1
ATOM 1586 C CA . GLU A 1 200 ? 15.57 -11.93 -14.773 1 92.44 200 GLU A CA 1
ATOM 1587 C C . GLU A 1 200 ? 16.516 -13.055 -14.344 1 92.44 200 GLU A C 1
ATOM 1589 O O . GLU A 1 200 ? 17 -13.812 -15.188 1 92.44 200 GLU A O 1
ATOM 1594 N N . THR A 1 201 ? 16.672 -13.164 -13.039 1 89.31 201 THR A N 1
ATOM 1595 C CA . THR A 1 201 ? 17.609 -14.164 -12.539 1 89.31 201 THR A CA 1
ATOM 1596 C C . THR A 1 201 ? 16.969 -15.547 -12.516 1 89.31 201 THR A C 1
ATOM 1598 O O . THR A 1 201 ? 15.734 -15.672 -12.57 1 89.31 201 THR A O 1
ATOM 1601 N N . GLU A 1 202 ? 17.781 -16.578 -12.352 1 86.5 202 GLU A N 1
ATOM 1602 C CA . GLU A 1 202 ? 17.344 -17.969 -12.352 1 86.5 202 GLU A CA 1
ATOM 1603 C C . GLU A 1 202 ? 16.5 -18.297 -11.125 1 86.5 202 GLU A C 1
ATOM 1605 O O . GLU A 1 202 ? 15.555 -19.078 -11.211 1 86.5 202 GLU A O 1
ATOM 1610 N N . ILE A 1 203 ? 16.797 -17.688 -10.055 1 84.12 203 ILE A N 1
ATOM 1611 C CA . ILE A 1 203 ? 16.062 -17.969 -8.82 1 84.12 203 ILE A CA 1
ATOM 1612 C C . ILE A 1 203 ? 14.602 -17.562 -8.992 1 84.12 203 ILE A C 1
ATOM 1614 O O . ILE A 1 203 ? 13.703 -18.312 -8.586 1 84.12 203 ILE A O 1
ATOM 1618 N N . PHE A 1 204 ? 14.352 -16.453 -9.57 1 86.94 204 PHE A N 1
ATOM 1619 C CA . PHE A 1 204 ? 12.969 -16.031 -9.797 1 86.94 204 PHE A CA 1
ATOM 1620 C C . PHE A 1 204 ? 12.281 -16.938 -10.805 1 86.94 204 PHE A C 1
ATOM 1622 O O . PHE A 1 204 ? 11.125 -17.328 -10.617 1 86.94 204 PHE A O 1
ATOM 1629 N N . PHE A 1 205 ? 13.031 -17.281 -11.789 1 84.25 205 PHE A N 1
ATOM 1630 C CA . PHE A 1 205 ? 12.492 -18.156 -12.82 1 84.25 205 PHE A CA 1
ATOM 1631 C C . PHE A 1 205 ? 12.094 -19.5 -12.234 1 84.25 205 PHE A C 1
ATOM 1633 O O . PHE A 1 205 ? 11.031 -20.047 -12.555 1 84.25 205 PHE A O 1
ATOM 1640 N N . GLN A 1 206 ? 12.891 -20 -11.359 1 83.81 206 GLN A N 1
ATOM 1641 C CA . GLN A 1 206 ? 12.703 -21.344 -10.82 1 83.81 206 GLN A CA 1
ATOM 1642 C C . GLN A 1 206 ? 11.648 -21.359 -9.727 1 83.81 206 GLN A C 1
ATOM 1644 O O . GLN A 1 206 ? 10.938 -22.359 -9.555 1 83.81 206 GLN A O 1
ATOM 1649 N N . HIS A 1 207 ? 11.523 -20.219 -9.062 1 81.56 207 HIS A N 1
ATOM 1650 C CA . HIS A 1 207 ? 10.742 -20.312 -7.836 1 81.56 207 HIS A CA 1
ATOM 1651 C C . HIS A 1 207 ? 9.516 -19.406 -7.887 1 81.56 207 HIS A C 1
ATOM 1653 O O . HIS A 1 207 ? 8.711 -19.406 -6.953 1 81.56 207 HIS A O 1
ATOM 1659 N N . SER A 1 208 ? 9.555 -18.703 -8.93 1 76.31 208 SER A N 1
ATOM 1660 C CA . SER A 1 208 ? 8.352 -17.891 -9.055 1 76.31 208 SER A CA 1
ATOM 1661 C C . SER A 1 208 ? 7.113 -18.766 -9.25 1 76.31 208 SER A C 1
ATOM 1663 O O . SER A 1 208 ? 7.219 -20 -9.312 1 76.31 208 SER A O 1
ATOM 1665 N N . LEU A 1 209 ? 5.984 -18.156 -9.352 1 65.81 209 LEU A N 1
ATOM 1666 C CA . LEU A 1 209 ? 4.73 -18.906 -9.414 1 65.81 209 LEU A CA 1
ATOM 1667 C C . LEU A 1 209 ? 4.762 -19.922 -10.539 1 65.81 209 LEU A C 1
ATOM 1669 O O . LEU A 1 209 ? 5.836 -20.328 -10.984 1 65.81 209 LEU A O 1
ATOM 1673 N N . ASP A 1 210 ? 3.643 -20.047 -11.414 1 63.22 210 ASP A N 1
ATOM 1674 C CA . ASP A 1 210 ? 3.375 -21.094 -12.383 1 63.22 210 ASP A CA 1
ATOM 1675 C C . ASP A 1 210 ? 4.215 -20.906 -13.648 1 63.22 210 ASP A C 1
ATOM 1677 O O . ASP A 1 210 ? 4.406 -19.781 -14.109 1 63.22 210 ASP A O 1
ATOM 1681 N N . ALA A 1 211 ? 5 -21.953 -13.883 1 60 211 ALA A N 1
ATOM 1682 C CA . ALA A 1 211 ? 5.824 -22.016 -15.086 1 60 211 ALA A CA 1
ATOM 1683 C C . ALA A 1 211 ? 5.059 -21.516 -16.312 1 60 211 ALA A C 1
ATOM 1685 O O . ALA A 1 211 ? 5.648 -20.938 -17.219 1 60 211 ALA A O 1
ATOM 1686 N N . VAL A 1 212 ? 3.793 -21.672 -16.25 1 65.69 212 VAL A N 1
ATOM 1687 C CA . VAL A 1 212 ? 3.002 -21.312 -17.422 1 65.69 212 VAL A CA 1
ATOM 1688 C C . VAL A 1 212 ? 2.799 -19.797 -17.438 1 65.69 212 VAL A C 1
ATOM 1690 O O . VAL A 1 212 ? 2.787 -19.172 -18.516 1 65.69 212 VAL A O 1
ATOM 1693 N N . ASN A 1 213 ? 2.865 -19.25 -16.297 1 74.12 213 ASN A N 1
ATOM 1694 C CA . ASN A 1 213 ? 2.492 -17.828 -16.203 1 74.12 213 ASN A CA 1
ATOM 1695 C C . ASN A 1 213 ? 3.676 -16.969 -15.789 1 74.12 213 ASN A C 1
ATOM 1697 O O . ASN A 1 213 ? 3.51 -15.781 -15.508 1 74.12 213 ASN A O 1
ATOM 1701 N N . TYR A 1 214 ? 4.824 -17.516 -15.867 1 78.88 214 TYR A N 1
ATOM 1702 C CA . TYR A 1 214 ? 6.008 -16.859 -15.336 1 78.88 214 TYR A CA 1
ATOM 1703 C C . TYR A 1 214 ? 6.297 -15.562 -16.078 1 78.88 214 TYR A C 1
ATOM 1705 O O . TYR A 1 214 ? 6.637 -14.547 -15.477 1 78.88 214 TYR A O 1
ATOM 1713 N N . LYS A 1 215 ? 6.129 -15.594 -17.344 1 85.06 215 LYS A N 1
ATOM 1714 C CA . LYS A 1 215 ? 6.473 -14.422 -18.125 1 85.06 215 LYS A CA 1
ATOM 1715 C C . LYS A 1 215 ? 5.527 -13.258 -17.828 1 85.06 215 LYS A C 1
ATOM 1717 O O . LYS A 1 215 ? 5.965 -12.125 -17.656 1 85.06 215 LYS A O 1
ATOM 1722 N N . ASP A 1 216 ? 4.266 -13.57 -17.797 1 88.31 216 ASP A N 1
ATOM 1723 C CA . ASP A 1 216 ? 3.275 -12.531 -17.516 1 88.31 216 ASP A CA 1
ATOM 1724 C C . ASP A 1 216 ? 3.461 -11.961 -16.109 1 88.31 216 ASP A C 1
ATOM 1726 O O . ASP A 1 216 ? 3.305 -10.758 -15.898 1 88.31 216 ASP A O 1
ATOM 1730 N N . PHE A 1 217 ? 3.781 -12.797 -15.203 1 90.88 217 PHE A N 1
ATOM 1731 C CA . PHE A 1 217 ? 3.957 -12.344 -13.828 1 90.88 217 PHE A CA 1
ATOM 1732 C C . PHE A 1 217 ? 5.223 -11.508 -13.688 1 90.88 217 PHE A C 1
ATOM 1734 O O . PHE A 1 217 ? 5.242 -10.516 -12.961 1 90.88 217 PHE A O 1
ATOM 1741 N N . LYS A 1 218 ? 6.273 -11.961 -14.391 1 92.56 218 LYS A N 1
ATOM 1742 C CA . LYS A 1 218 ? 7.512 -11.188 -14.43 1 92.56 218 LYS A CA 1
ATOM 1743 C C . LYS A 1 218 ? 7.258 -9.773 -14.945 1 92.56 218 LYS A C 1
ATOM 1745 O O . LYS A 1 218 ? 7.727 -8.797 -14.352 1 92.56 218 LYS A O 1
ATOM 1750 N N . TRP A 1 219 ? 6.461 -9.633 -15.961 1 93.88 219 TRP A N 1
ATOM 1751 C CA . TRP A 1 219 ? 6.137 -8.328 -16.531 1 93.88 219 TRP A CA 1
ATOM 1752 C C . TRP A 1 219 ? 5.336 -7.488 -15.539 1 93.88 219 TRP A C 1
ATOM 1754 O O . TRP A 1 219 ? 5.516 -6.27 -15.461 1 93.88 219 TRP A O 1
ATOM 1764 N N . LEU A 1 220 ? 4.488 -8.133 -14.805 1 94.38 220 LEU A N 1
ATOM 1765 C CA . LEU A 1 220 ? 3.703 -7.426 -13.797 1 94.38 220 LEU A CA 1
ATOM 1766 C C . LEU A 1 220 ? 4.609 -6.801 -12.742 1 94.38 220 LEU A C 1
ATOM 1768 O O . LEU A 1 220 ? 4.516 -5.602 -12.477 1 94.38 220 LEU A O 1
ATOM 1772 N N . ILE A 1 221 ? 5.465 -7.633 -12.203 1 95.62 221 ILE A N 1
ATOM 1773 C CA . ILE A 1 221 ? 6.289 -7.16 -11.094 1 95.62 221 ILE A CA 1
ATOM 1774 C C . ILE A 1 221 ? 7.281 -6.117 -11.594 1 95.62 221 ILE A C 1
ATOM 1776 O O . ILE A 1 221 ? 7.523 -5.109 -10.93 1 95.62 221 ILE A O 1
ATOM 1780 N N . GLN A 1 222 ? 7.84 -6.363 -12.766 1 97.38 222 GLN A N 1
ATOM 1781 C CA . GLN A 1 222 ? 8.789 -5.41 -13.336 1 97.38 222 GLN A CA 1
ATOM 1782 C C . GLN A 1 222 ? 8.109 -4.078 -13.648 1 97.38 222 GLN A C 1
ATOM 1784 O O . GLN A 1 222 ? 8.695 -3.014 -13.445 1 97.38 222 GLN A O 1
ATOM 1789 N N . SER A 1 223 ? 6.914 -4.145 -14.156 1 98 223 SER A N 1
ATOM 1790 C CA . SER A 1 223 ? 6.152 -2.918 -14.383 1 98 223 SER A CA 1
ATOM 1791 C C . SER A 1 223 ? 5.875 -2.188 -13.078 1 98 223 SER A C 1
ATOM 1793 O O . SER A 1 223 ? 5.965 -0.96 -13.016 1 98 223 SER A O 1
ATOM 1795 N N . CYS A 1 224 ? 5.547 -2.918 -12.047 1 98.19 224 CYS A N 1
ATOM 1796 C CA . CYS A 1 224 ? 5.348 -2.318 -10.734 1 98.19 224 CYS A CA 1
ATOM 1797 C C . CYS A 1 224 ? 6.613 -1.612 -10.258 1 98.19 224 CYS A C 1
ATOM 1799 O O . CYS A 1 224 ? 6.547 -0.502 -9.727 1 98.19 224 CYS A O 1
ATOM 1801 N N . ILE A 1 225 ? 7.77 -2.213 -10.484 1 98.5 225 ILE A N 1
ATOM 1802 C CA . ILE A 1 225 ? 9.039 -1.638 -10.062 1 98.5 225 ILE A CA 1
ATOM 1803 C C . ILE A 1 225 ? 9.281 -0.317 -10.789 1 98.5 225 ILE A C 1
ATOM 1805 O O . ILE A 1 225 ? 9.703 0.668 -10.18 1 98.5 225 ILE A O 1
ATOM 1809 N N . ILE A 1 226 ? 8.969 -0.299 -12.055 1 98.56 226 ILE A N 1
ATOM 1810 C CA . ILE A 1 226 ? 9.156 0.902 -12.859 1 98.56 226 ILE A CA 1
ATOM 1811 C C . ILE A 1 226 ? 8.242 2.014 -12.359 1 98.56 226 ILE A C 1
ATOM 1813 O O . ILE A 1 226 ? 8.664 3.16 -12.211 1 98.56 226 ILE A O 1
ATOM 1817 N N . ILE A 1 227 ? 7.055 1.704 -12.094 1 98.56 227 ILE A N 1
ATOM 1818 C CA . ILE A 1 227 ? 6.094 2.703 -11.641 1 98.56 227 ILE A CA 1
ATOM 1819 C C . ILE A 1 227 ? 6.473 3.195 -10.25 1 98.56 227 ILE A C 1
ATOM 1821 O O . ILE A 1 227 ? 6.387 4.391 -9.961 1 98.56 227 ILE A O 1
ATOM 1825 N N . ILE A 1 228 ? 6.879 2.297 -9.344 1 98.5 228 ILE A N 1
ATOM 1826 C CA . ILE A 1 228 ? 7.355 2.686 -8.023 1 98.5 228 ILE A CA 1
ATOM 1827 C C . ILE A 1 228 ? 8.5 3.684 -8.164 1 98.5 228 ILE A C 1
ATOM 1829 O O . ILE A 1 228 ? 8.523 4.711 -7.477 1 98.5 228 ILE A O 1
ATOM 1833 N N . TRP A 1 229 ? 9.453 3.354 -9.039 1 98.38 229 TRP A N 1
ATOM 1834 C CA . TRP A 1 229 ? 10.602 4.223 -9.281 1 98.38 229 TRP A CA 1
ATOM 1835 C C . TRP A 1 229 ? 10.148 5.605 -9.742 1 98.38 229 TRP A C 1
ATOM 1837 O O . TRP A 1 229 ? 10.586 6.621 -9.195 1 98.38 229 TRP A O 1
ATOM 1847 N N . LEU A 1 230 ? 9.219 5.688 -10.734 1 97.5 230 LEU A N 1
ATOM 1848 C CA . LEU A 1 230 ? 8.742 6.945 -11.289 1 97.5 230 LEU A CA 1
ATOM 1849 C C . LEU A 1 230 ? 8.023 7.773 -10.234 1 97.5 230 LEU A C 1
ATOM 1851 O O . LEU A 1 230 ? 8.289 8.969 -10.086 1 97.5 230 LEU A O 1
ATOM 1855 N N . LEU A 1 231 ? 7.184 7.145 -9.477 1 96.56 231 LEU A N 1
ATOM 1856 C CA . LEU A 1 231 ? 6.375 7.855 -8.492 1 96.56 231 LEU A CA 1
ATOM 1857 C C . LEU A 1 231 ? 7.227 8.312 -7.312 1 96.56 231 LEU A C 1
ATOM 1859 O O . LEU A 1 231 ? 6.977 9.375 -6.738 1 96.56 231 LEU A O 1
ATOM 1863 N N . THR A 1 232 ? 8.219 7.543 -6.945 1 96.62 232 THR A N 1
ATOM 1864 C CA . THR A 1 232 ? 9.055 7.871 -5.797 1 96.62 232 THR A CA 1
ATOM 1865 C C . THR A 1 232 ? 10.023 9 -6.137 1 96.62 232 THR A C 1
ATOM 1867 O O . THR A 1 232 ? 10.32 9.844 -5.289 1 96.62 232 THR A O 1
ATOM 1870 N N . CYS A 1 233 ? 10.461 9.039 -7.379 1 95.12 233 CYS A N 1
ATOM 1871 C CA . CYS A 1 233 ? 11.445 10.031 -7.781 1 95.12 233 CYS A CA 1
ATOM 1872 C C . CYS A 1 233 ? 10.797 11.398 -7.988 1 95.12 233 CYS A C 1
ATOM 1874 O O . CYS A 1 233 ? 11.492 12.414 -8.039 1 95.12 233 CYS A O 1
ATOM 1876 N N . TYR A 1 234 ? 9.547 11.438 -8.102 1 90.06 234 TYR A N 1
ATOM 1877 C CA . TYR A 1 234 ? 8.828 12.672 -8.375 1 90.06 234 TYR A CA 1
ATOM 1878 C C . TYR A 1 234 ? 9.148 13.734 -7.324 1 90.06 234 TYR A C 1
ATOM 1880 O O . TYR A 1 234 ? 9.5 14.867 -7.664 1 90.06 234 TYR A O 1
ATOM 1888 N N . GLY A 1 235 ? 9.094 13.406 -6.082 1 85.62 235 GLY A N 1
ATOM 1889 C CA . GLY A 1 235 ? 9.312 14.344 -4.996 1 85.62 235 GLY A CA 1
ATOM 1890 C C . GLY A 1 235 ? 10.695 14.969 -5.023 1 85.62 235 GLY A C 1
ATOM 1891 O O . GLY A 1 235 ? 10.836 16.188 -5.195 1 85.62 235 GLY A O 1
ATOM 1892 N N . PRO A 1 236 ? 11.688 14.172 -4.906 1 88.31 236 PRO A N 1
ATOM 1893 C CA . PRO A 1 236 ? 13.055 14.688 -4.906 1 88.31 236 PRO A CA 1
ATOM 1894 C C . PRO A 1 236 ? 13.414 15.422 -6.195 1 88.31 236 PRO A C 1
ATOM 1896 O O . PRO A 1 236 ? 14.195 16.375 -6.172 1 88.31 236 PRO A O 1
ATOM 1899 N N . LEU A 1 237 ? 12.906 14.977 -7.324 1 87.94 237 LEU A N 1
ATOM 1900 C CA . LEU A 1 237 ? 13.172 15.664 -8.586 1 87.94 237 LEU A CA 1
ATOM 1901 C C . LEU A 1 237 ? 12.594 17.078 -8.57 1 87.94 237 LEU A C 1
ATOM 1903 O O . LEU A 1 237 ? 13.234 18.016 -9.055 1 87.94 237 LEU A O 1
ATOM 1907 N N . TRP A 1 238 ? 11.453 17.203 -8.016 1 82.69 238 TRP A N 1
ATOM 1908 C CA . TRP A 1 238 ? 10.828 18.516 -7.906 1 82.69 238 TRP A CA 1
ATOM 1909 C C . TRP A 1 238 ? 11.625 19.422 -6.977 1 82.69 238 TRP A C 1
ATOM 1911 O O . TRP A 1 238 ? 11.742 20.625 -7.227 1 82.69 238 TRP A O 1
ATOM 1921 N N . CYS A 1 239 ? 12.094 18.859 -5.914 1 80.25 239 CYS A N 1
ATOM 1922 C CA . CYS A 1 239 ? 12.922 19.625 -4.984 1 80.25 239 CYS A CA 1
ATOM 1923 C C . CYS A 1 239 ? 14.203 20.109 -5.66 1 80.25 239 CYS A C 1
ATOM 1925 O O . CYS A 1 239 ? 14.648 21.219 -5.418 1 80.25 239 CYS A O 1
ATOM 1927 N N . LEU A 1 240 ? 14.781 19.344 -6.484 1 81.88 240 LEU A N 1
ATOM 1928 C CA . LEU A 1 240 ? 16.016 19.672 -7.195 1 81.88 240 LEU A CA 1
ATOM 1929 C C . LEU A 1 240 ? 15.758 20.766 -8.227 1 81.88 240 LEU A C 1
ATOM 1931 O O . LEU A 1 240 ? 16.562 21.688 -8.367 1 81.88 240 LEU A O 1
ATOM 1935 N N . ILE A 1 241 ? 14.656 20.656 -8.906 1 79.62 241 ILE A N 1
ATOM 1936 C CA . ILE A 1 241 ? 14.328 21.609 -9.961 1 79.62 241 ILE A CA 1
ATOM 1937 C C . ILE A 1 241 ? 13.969 22.953 -9.352 1 79.62 241 ILE A C 1
ATOM 1939 O O . ILE A 1 241 ? 14.398 24 -9.836 1 79.62 241 ILE A O 1
ATOM 1943 N N . TYR A 1 242 ? 13.211 22.922 -8.242 1 69.38 242 TYR A N 1
ATOM 1944 C CA . TYR A 1 242 ? 12.797 24.172 -7.609 1 69.38 242 TYR A CA 1
ATOM 1945 C C . TYR A 1 242 ? 13.969 24.859 -6.914 1 69.38 242 TYR A C 1
ATOM 1947 O O . TYR A 1 242 ? 14.062 26.078 -6.895 1 69.38 242 TYR A O 1
ATOM 1955 N N . SER A 1 243 ? 14.758 24.109 -6.223 1 62.47 243 SER A N 1
ATOM 1956 C CA . SER A 1 243 ? 15.93 24.703 -5.598 1 62.47 243 SER A CA 1
ATOM 1957 C C . SER A 1 243 ? 16.828 25.375 -6.633 1 62.47 243 SER A C 1
ATOM 1959 O O . SER A 1 243 ? 17.422 26.422 -6.363 1 62.47 243 SER A O 1
ATOM 1961 N N . LYS A 1 244 ? 17.031 24.766 -7.715 1 58.25 244 LYS A N 1
ATOM 1962 C CA . LYS A 1 244 ? 17.844 25.359 -8.773 1 58.25 244 LYS A CA 1
ATOM 1963 C C . LYS A 1 244 ? 17.172 26.609 -9.352 1 58.25 244 LYS A C 1
ATOM 1965 O O . LYS A 1 244 ? 17.844 27.578 -9.68 1 58.25 244 LYS A O 1
ATOM 1970 N N . LEU A 1 245 ? 15.898 26.422 -9.398 1 46.5 245 LEU A N 1
ATOM 1971 C CA . LEU A 1 245 ? 15.18 27.594 -9.922 1 46.5 245 LEU A CA 1
ATOM 1972 C C . LEU A 1 245 ? 15.242 28.75 -8.93 1 46.5 245 LEU A C 1
ATOM 1974 O O . LEU A 1 245 ? 15.305 29.906 -9.336 1 46.5 245 LEU A O 1
ATOM 1978 N N . CYS A 1 246 ? 15.125 28.422 -7.723 1 43.94 246 CYS A N 1
ATOM 1979 C CA . CYS A 1 246 ? 15.234 29.516 -6.766 1 43.94 246 CYS A CA 1
ATOM 1980 C C . CYS A 1 246 ? 16.656 30.078 -6.75 1 43.94 246 CYS A C 1
ATOM 1982 O O . CYS A 1 246 ? 16.859 31.219 -6.32 1 43.94 246 CYS A O 1
ATOM 1984 N N . ARG A 1 247 ? 17.688 29.406 -6.934 1 45.94 247 ARG A N 1
ATOM 1985 C CA . ARG A 1 247 ? 19.031 29.969 -7 1 45.94 247 ARG A CA 1
ATOM 1986 C C . ARG A 1 247 ? 19.203 30.828 -8.25 1 45.94 247 ARG A C 1
ATOM 1988 O O . ARG A 1 247 ? 20.062 31.703 -8.289 1 45.94 247 ARG A O 1
ATOM 1995 N N . THR A 1 248 ? 18.609 30.484 -9.32 1 37.47 248 THR A N 1
ATOM 1996 C CA . THR A 1 248 ? 18.797 31.359 -10.477 1 37.47 248 THR A CA 1
ATOM 1997 C C . THR A 1 248 ? 18 32.656 -10.328 1 37.47 248 THR A C 1
ATOM 1999 O O . THR A 1 248 ? 18.078 33.531 -11.172 1 37.47 248 THR A O 1
ATOM 2002 N N . CYS A 1 249 ? 17.062 32.625 -9.383 1 29.58 249 CYS A N 1
ATOM 2003 C CA . CYS A 1 249 ? 16.5 33.969 -9.219 1 29.58 249 CYS A CA 1
ATOM 2004 C C . CYS A 1 249 ? 17.219 34.719 -8.125 1 29.58 249 CYS A C 1
ATOM 2006 O O . CYS A 1 249 ? 17.594 34.156 -7.102 1 29.58 249 CYS A O 1
ATOM 2008 N N . MET B 1 1 ? 10.859 85.188 55.594 1 28.81 1 MET B N 1
ATOM 2009 C CA . MET B 1 1 ? 10.812 83.75 55.469 1 28.81 1 MET B CA 1
ATOM 2010 C C . MET B 1 1 ? 9.922 83.312 54.312 1 28.81 1 MET B C 1
ATOM 2012 O O . MET B 1 1 ? 8.711 83.562 54.312 1 28.81 1 MET B O 1
ATOM 2016 N N . ARG B 1 2 ? 10.367 83.375 53.062 1 32.31 2 ARG B N 1
ATOM 2017 C CA . ARG B 1 2 ? 9.766 83.188 51.75 1 32.31 2 ARG B CA 1
ATOM 2018 C C . ARG B 1 2 ? 9.25 81.812 51.562 1 32.31 2 ARG B C 1
ATOM 2020 O O . ARG B 1 2 ? 10 80.812 51.719 1 32.31 2 ARG B O 1
ATOM 2027 N N . GLN B 1 3 ? 8 81.5 51.906 1 30.78 3 GLN B N 1
ATOM 2028 C CA . GLN B 1 3 ? 7.293 80.25 51.844 1 30.78 3 GLN B CA 1
ATOM 2029 C C . GLN B 1 3 ? 7.266 79.688 50.438 1 30.78 3 GLN B C 1
ATOM 2031 O O . GLN B 1 3 ? 6.699 80.312 49.531 1 30.78 3 GLN B O 1
ATOM 2036 N N . THR B 1 4 ? 8.312 79.125 49.844 1 33.22 4 THR B N 1
ATOM 2037 C CA . THR B 1 4 ? 8.445 78.562 48.531 1 33.22 4 THR B CA 1
ATOM 2038 C C . THR B 1 4 ? 7.438 77.375 48.375 1 33.22 4 THR B C 1
ATOM 2040 O O . THR B 1 4 ? 7.391 76.5 49.188 1 33.22 4 THR B O 1
ATOM 2043 N N . GLY B 1 5 ? 6.203 77.688 47.906 1 33.41 5 GLY B N 1
ATOM 2044 C CA . GLY B 1 5 ? 5.117 76.75 47.594 1 33.41 5 GLY B CA 1
ATOM 2045 C C . GLY B 1 5 ? 5.562 75.625 46.719 1 33.41 5 GLY B C 1
ATOM 2046 O O . GLY B 1 5 ? 6.113 75.812 45.656 1 33.41 5 GLY B O 1
ATOM 2047 N N . LYS B 1 6 ? 6.027 74.5 47.344 1 35.28 6 LYS B N 1
ATOM 2048 C CA . LYS B 1 6 ? 6.457 73.25 46.75 1 35.28 6 LYS B CA 1
ATOM 2049 C C . LYS B 1 6 ? 5.352 72.688 45.875 1 35.28 6 LYS B C 1
ATOM 2051 O O . LYS B 1 6 ? 4.246 72.375 46.344 1 35.28 6 LYS B O 1
ATOM 2056 N N . ILE B 1 7 ? 5.238 73.125 44.625 1 33.25 7 ILE B N 1
ATOM 2057 C CA . ILE B 1 7 ? 4.328 72.562 43.656 1 33.25 7 ILE B CA 1
ATOM 2058 C C . ILE B 1 7 ? 4.543 71.062 43.625 1 33.25 7 ILE B C 1
ATOM 2060 O O . ILE B 1 7 ? 5.648 70.562 43.344 1 33.25 7 ILE B O 1
ATOM 2064 N N . ILE B 1 8 ? 3.885 70.188 44.469 1 33.5 8 ILE B N 1
ATOM 2065 C CA . ILE B 1 8 ? 3.865 68.75 44.469 1 33.5 8 ILE B CA 1
ATOM 2066 C C . ILE B 1 8 ? 3.428 68.25 43.094 1 33.5 8 ILE B C 1
ATOM 2068 O O . ILE B 1 8 ? 2.303 68.5 42.656 1 33.5 8 ILE B O 1
ATOM 2072 N N . ILE B 1 9 ? 4.258 68.25 42.062 1 31.98 9 ILE B N 1
ATOM 2073 C CA . ILE B 1 9 ? 4.004 67.562 40.781 1 31.98 9 ILE B CA 1
ATOM 2074 C C . ILE B 1 9 ? 3.551 66.125 41.031 1 31.98 9 ILE B C 1
ATOM 2076 O O . ILE B 1 9 ? 4.285 65.312 41.594 1 31.98 9 ILE B O 1
ATOM 2080 N N . ASN B 1 10 ? 2.275 65.938 41.312 1 30.47 10 ASN B N 1
ATOM 2081 C CA . ASN B 1 10 ? 1.675 64.562 41.344 1 30.47 10 ASN B CA 1
ATOM 2082 C C . ASN B 1 10 ? 2.117 63.75 40.156 1 30.47 10 ASN B C 1
ATOM 2084 O O . ASN B 1 10 ? 1.924 64.125 39 1 30.47 10 ASN B O 1
ATOM 2088 N N . LYS B 1 11 ? 3.232 63 40.25 1 31.27 11 LYS B N 1
ATOM 2089 C CA . LYS B 1 11 ? 3.658 61.969 39.312 1 31.27 11 LYS B CA 1
ATOM 2090 C C . LYS B 1 11 ? 2.488 61.094 38.875 1 31.27 11 LYS B C 1
ATOM 2092 O O . LYS B 1 11 ? 1.883 60.406 39.719 1 31.27 11 LYS B O 1
ATOM 2097 N N . VAL B 1 12 ? 1.571 61.594 37.969 1 35.12 12 VAL B N 1
ATOM 2098 C CA . VAL B 1 12 ? 0.599 60.688 37.375 1 35.12 12 VAL B CA 1
ATOM 2099 C C . VAL B 1 12 ? 1.255 59.344 37.062 1 35.12 12 VAL B C 1
ATOM 2101 O O . VAL B 1 12 ? 2.258 59.281 36.344 1 35.12 12 VAL B O 1
ATOM 2104 N N . GLU B 1 13 ? 1.256 58.406 38 1 33.16 13 GLU B N 1
ATOM 2105 C CA . GLU B 1 13 ? 1.641 57.031 37.75 1 33.16 13 GLU B CA 1
ATOM 2106 C C . GLU B 1 13 ? 1.069 56.5 36.438 1 33.16 13 GLU B C 1
ATOM 2108 O O . GLU B 1 13 ? -0.145 56.531 36.25 1 33.16 13 GLU B O 1
ATOM 2113 N N . LYS B 1 14 ? 1.787 56.75 35.312 1 33.84 14 LYS B N 1
ATOM 2114 C CA . LYS B 1 14 ? 1.486 56.031 34.062 1 33.84 14 LYS B CA 1
ATOM 2115 C C . LYS B 1 14 ? 1.079 54.594 34.312 1 33.84 14 LYS B C 1
ATOM 2117 O O . LYS B 1 14 ? 1.845 53.812 34.906 1 33.84 14 LYS B O 1
ATOM 2122 N N . SER B 1 15 ? -0.233 54.406 34.688 1 33.66 15 SER B N 1
ATOM 2123 C CA . SER B 1 15 ? -0.723 53.031 34.656 1 33.66 15 SER B CA 1
ATOM 2124 C C . SER B 1 15 ? -0.209 52.281 33.438 1 33.66 15 SER B C 1
ATOM 2126 O O . SER B 1 15 ? -0.417 52.719 32.312 1 33.66 15 SER B O 1
ATOM 2128 N N . LYS B 1 16 ? 1.028 51.75 33.5 1 34.38 16 LYS B N 1
ATOM 2129 C CA . LYS B 1 16 ? 1.504 50.781 32.531 1 34.38 16 LYS B CA 1
ATOM 2130 C C . LYS B 1 16 ? 0.396 49.812 32.125 1 34.38 16 LYS B C 1
ATOM 2132 O O . LYS B 1 16 ? -0.072 49.031 32.969 1 34.38 16 LYS B O 1
ATOM 2137 N N . THR B 1 17 ? -0.623 50.312 31.312 1 34.59 17 THR B N 1
ATOM 2138 C CA . THR B 1 17 ? -1.438 49.281 30.672 1 34.59 17 THR B CA 1
ATOM 2139 C C . THR B 1 17 ? -0.574 48.125 30.234 1 34.59 17 THR B C 1
ATOM 2141 O O . THR B 1 17 ? 0.337 48.281 29.422 1 34.59 17 THR B O 1
ATOM 2144 N N . LYS B 1 18 ? -0.34 47.156 31.109 1 37.06 18 LYS B N 1
ATOM 2145 C CA . LYS B 1 18 ? 0.191 45.875 30.703 1 37.06 18 LYS B CA 1
ATOM 2146 C C . LYS B 1 18 ? -0.348 45.469 29.344 1 37.06 18 LYS B C 1
ATOM 2148 O O . LYS B 1 18 ? -1.553 45.25 29.188 1 37.06 18 LYS B O 1
ATOM 2153 N N . VAL B 1 19 ? 0.184 46.125 28.266 1 35.66 19 VAL B N 1
ATOM 2154 C CA . VAL B 1 19 ? -0.039 45.406 27.016 1 35.66 19 VAL B CA 1
ATOM 2155 C C . VAL B 1 19 ? 0.101 43.906 27.266 1 35.66 19 VAL B C 1
ATOM 2157 O O . VAL B 1 19 ? 1.179 43.438 27.625 1 35.66 19 VAL B O 1
ATOM 2160 N N . LYS B 1 20 ? -0.928 43.281 27.844 1 36.94 20 LYS B N 1
ATOM 2161 C CA . LYS B 1 20 ? -0.962 41.812 27.719 1 36.94 20 LYS B CA 1
ATOM 2162 C C . LYS B 1 20 ? -0.36 41.375 26.391 1 36.94 20 LYS B C 1
ATOM 2164 O O . LYS B 1 20 ? -0.771 41.812 25.328 1 36.94 20 LYS B O 1
ATOM 2169 N N . ASN B 1 21 ? 1.014 41.219 26.391 1 34.31 21 ASN B N 1
ATOM 2170 C CA . ASN B 1 21 ? 1.599 40.438 25.312 1 34.31 21 ASN B CA 1
ATOM 2171 C C . ASN B 1 21 ? 0.577 39.5 24.688 1 34.31 21 ASN B C 1
ATOM 2173 O O . ASN B 1 21 ? 0.061 38.594 25.359 1 34.31 21 ASN B O 1
ATOM 2177 N N . VAL B 1 22 ? -0.333 40.031 23.906 1 32.66 22 VAL B N 1
ATOM 2178 C CA . VAL B 1 22 ? -0.989 39.062 23.031 1 32.66 22 VAL B CA 1
ATOM 2179 C C . VAL B 1 22 ? -0.042 37.906 22.75 1 32.66 22 VAL B C 1
ATOM 2181 O O . VAL B 1 22 ? 0.995 38.094 22.109 1 32.66 22 VAL B O 1
ATOM 2184 N N . GLN B 1 23 ? 0.213 37.062 23.766 1 34.34 23 GLN B N 1
ATOM 2185 C CA . GLN B 1 23 ? 0.799 35.812 23.375 1 34.34 23 GLN B CA 1
ATOM 2186 C C . GLN B 1 23 ? 0.418 35.438 21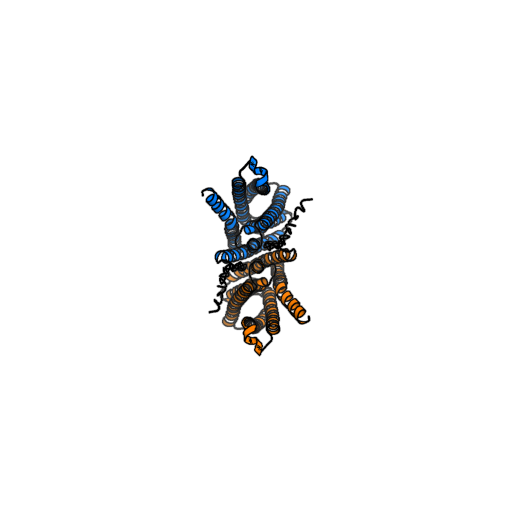.938 1 34.34 23 GLN B C 1
ATOM 2188 O O . GLN B 1 23 ? -0.762 35.25 21.641 1 34.34 23 GLN B O 1
ATOM 2193 N N . THR B 1 24 ? 0.984 36.094 20.938 1 32.78 24 THR B N 1
ATOM 2194 C CA . THR B 1 24 ? 0.947 35.406 19.656 1 32.78 24 THR B CA 1
ATOM 2195 C C . THR B 1 24 ? 0.744 33.906 19.828 1 32.78 24 THR B C 1
ATOM 2197 O O . THR B 1 24 ? 1.569 33.25 20.453 1 32.78 24 THR B O 1
ATOM 2200 N N . ASN B 1 25 ? -0.452 33.5 20.203 1 33.69 25 ASN B N 1
ATOM 2201 C CA . ASN B 1 25 ? -0.729 32.094 20 1 33.69 25 ASN B CA 1
ATOM 2202 C C . ASN B 1 25 ? 0.113 31.516 18.859 1 33.69 25 ASN B C 1
ATOM 2204 O O . ASN B 1 25 ? -0.17 31.766 17.688 1 33.69 25 ASN B O 1
ATOM 2208 N N . SER B 1 26 ? 1.437 31.812 18.844 1 36.03 26 SER B N 1
ATOM 2209 C CA . SER B 1 26 ? 2.279 31.016 17.969 1 36.03 26 SER B CA 1
ATOM 2210 C C . SER B 1 26 ? 1.597 29.703 17.594 1 36.03 26 SER B C 1
ATOM 2212 O O . SER B 1 26 ? 1.137 28.969 18.453 1 36.03 26 SER B O 1
ATOM 2214 N N . VAL B 1 27 ? 0.818 29.734 16.703 1 39.19 27 VAL B N 1
ATOM 2215 C CA . VAL B 1 27 ? 0.418 28.469 16.094 1 39.19 27 VAL B CA 1
ATOM 2216 C C . VAL B 1 27 ? 1.449 27.391 16.406 1 39.19 27 VAL B C 1
ATOM 2218 O O . VAL B 1 27 ? 2.57 27.422 15.891 1 39.19 27 VAL B O 1
ATOM 2221 N N . LYS B 1 28 ? 1.811 27.219 17.609 1 43.16 28 LYS B N 1
ATOM 2222 C CA . LYS B 1 28 ? 2.645 26.094 18.031 1 43.16 28 LYS B CA 1
ATOM 2223 C C . LYS B 1 28 ? 2.471 24.906 17.078 1 43.16 28 LYS B C 1
ATOM 2225 O O . LYS B 1 28 ? 1.384 24.344 16.984 1 43.16 28 LYS B O 1
ATOM 2230 N N . SER B 1 29 ? 3 24.891 15.898 1 49.59 29 SER B N 1
ATOM 2231 C CA . SER B 1 29 ? 3.125 23.812 14.914 1 49.59 29 SER B CA 1
ATOM 2232 C C . SER B 1 29 ? 3.283 22.453 15.586 1 49.59 29 SER B C 1
ATOM 2234 O O . SER B 1 29 ? 4.219 22.25 16.359 1 49.59 29 SER B O 1
ATOM 2236 N N . LYS B 1 30 ? 2.256 21.938 16.109 1 53.91 30 LYS B N 1
ATOM 2237 C CA . LYS B 1 30 ? 2.219 20.766 16.984 1 53.91 30 LYS B CA 1
ATOM 2238 C C . LYS B 1 30 ? 2.902 19.562 16.344 1 53.91 30 LYS B C 1
ATOM 2240 O O . LYS B 1 30 ? 2.643 19.25 15.172 1 53.91 30 LYS B O 1
ATOM 2245 N N . THR B 1 31 ? 4.098 19.047 16.734 1 69.38 31 THR B N 1
ATOM 2246 C CA . THR B 1 31 ? 4.688 17.719 16.531 1 69.38 31 THR B CA 1
ATOM 2247 C C . THR B 1 31 ? 3.635 16.625 16.703 1 69.38 31 THR B C 1
ATOM 2249 O O . THR B 1 31 ? 2.82 16.688 17.625 1 69.38 31 THR B O 1
ATOM 2252 N N . PRO B 1 32 ? 3.57 15.797 15.68 1 72.94 32 PRO B N 1
ATOM 2253 C CA . PRO B 1 32 ? 2.592 14.727 15.844 1 72.94 32 PRO B CA 1
ATOM 2254 C C . PRO B 1 32 ? 2.799 13.93 17.125 1 72.94 32 PRO B C 1
ATOM 2256 O O . PRO B 1 32 ? 3.939 13.711 17.547 1 72.94 32 PRO B O 1
ATOM 2259 N N . SER B 1 33 ? 1.679 13.57 17.766 1 77.56 33 SER B N 1
ATOM 2260 C CA . SER B 1 33 ? 1.714 12.711 18.938 1 77.56 33 SER B CA 1
ATOM 2261 C C . SER B 1 33 ? 2.156 11.297 18.578 1 77.56 33 SER B C 1
ATOM 2263 O O . SER B 1 33 ? 2.113 10.906 17.422 1 77.56 33 SER B O 1
ATOM 2265 N N . TYR B 1 34 ? 2.654 10.539 19.562 1 82.69 34 TYR B N 1
ATOM 2266 C CA . TYR B 1 34 ? 3.061 9.148 19.359 1 82.69 34 TYR B CA 1
ATOM 2267 C C . TYR B 1 34 ? 1.916 8.328 18.781 1 82.69 34 TYR B C 1
ATOM 2269 O O . TYR B 1 34 ? 2.135 7.457 17.938 1 82.69 34 TYR B O 1
ATOM 2277 N N . CYS B 1 35 ? 0.722 8.594 19.234 1 82.38 35 CYS B N 1
ATOM 2278 C CA . CYS B 1 35 ? -0.452 7.879 18.734 1 82.38 35 CYS B CA 1
ATOM 2279 C C . CYS B 1 35 ? -0.68 8.148 17.266 1 82.38 35 CYS B C 1
ATOM 2281 O O . CYS B 1 35 ? -1.004 7.234 16.5 1 82.38 35 CYS B O 1
ATOM 2283 N N . GLN B 1 36 ? -0.462 9.336 16.891 1 82.25 36 GLN B N 1
ATOM 2284 C CA . GLN B 1 36 ? -0.642 9.703 15.492 1 82.25 36 GLN B CA 1
ATOM 2285 C C . GLN B 1 36 ? 0.418 9.047 14.617 1 82.25 36 GLN B C 1
ATOM 2287 O O . GLN B 1 36 ? 0.13 8.625 13.492 1 82.25 36 GLN B O 1
ATOM 2292 N N . ILE B 1 37 ? 1.608 9.008 15.164 1 83.69 37 ILE B N 1
ATOM 2293 C CA . ILE B 1 37 ? 2.695 8.367 14.43 1 83.69 37 ILE B CA 1
ATOM 2294 C C . ILE B 1 37 ? 2.391 6.883 14.242 1 83.69 37 ILE B C 1
ATOM 2296 O O . ILE B 1 37 ? 2.553 6.344 13.148 1 83.69 37 ILE B O 1
ATOM 2300 N N . ILE B 1 38 ? 1.904 6.246 15.266 1 88.06 38 ILE B N 1
ATOM 2301 C CA . ILE B 1 38 ? 1.584 4.824 15.211 1 88.06 38 ILE B CA 1
ATOM 2302 C C . ILE B 1 38 ? 0.448 4.59 14.219 1 88.06 38 ILE B C 1
ATOM 2304 O O . ILE B 1 38 ? 0.496 3.646 13.422 1 88.06 38 ILE B O 1
ATOM 2308 N N . GLU B 1 39 ? -0.502 5.43 14.227 1 87 39 GLU B N 1
ATOM 2309 C CA . GLU B 1 39 ? -1.626 5.289 13.305 1 87 39 GLU B CA 1
ATOM 2310 C C . GLU B 1 39 ? -1.181 5.473 11.859 1 87 39 GLU B C 1
ATOM 2312 O O . GLU B 1 39 ? -1.673 4.789 10.961 1 87 39 GLU B O 1
ATOM 2317 N N . PHE B 1 40 ? -0.309 6.371 11.703 1 84.69 40 PHE B N 1
ATOM 2318 C CA . PHE B 1 40 ? 0.229 6.57 10.359 1 84.69 40 PHE B CA 1
ATOM 2319 C C . PHE B 1 40 ? 0.939 5.316 9.875 1 84.69 40 PHE B C 1
ATOM 2321 O O . PHE B 1 40 ? 0.78 4.918 8.719 1 84.69 40 PHE B O 1
ATOM 2328 N N . ILE B 1 41 ? 1.687 4.762 10.727 1 89.38 41 ILE B N 1
ATOM 2329 C CA . ILE B 1 41 ? 2.416 3.541 10.391 1 89.38 41 ILE B CA 1
ATOM 2330 C C . ILE B 1 41 ? 1.429 2.416 10.094 1 89.38 41 ILE B C 1
ATOM 2332 O O . ILE B 1 41 ? 1.595 1.68 9.117 1 89.38 41 ILE B O 1
ATOM 2336 N N . LEU B 1 42 ? 0.397 2.338 10.859 1 92.38 42 LEU B N 1
ATOM 2337 C CA . LEU B 1 42 ? -0.597 1.286 10.68 1 92.38 42 LEU B CA 1
ATOM 2338 C C . LEU B 1 42 ? -1.351 1.472 9.367 1 92.38 42 LEU B C 1
ATOM 2340 O O . LEU B 1 42 ? -1.637 0.497 8.672 1 92.38 42 LEU B O 1
ATOM 2344 N N . VAL B 1 43 ? -1.661 2.707 9.039 1 92.19 43 VAL B N 1
ATOM 2345 C CA . VAL B 1 43 ? -2.35 3.008 7.785 1 92.19 43 VAL B CA 1
ATOM 2346 C C . VAL B 1 43 ? -1.448 2.658 6.602 1 92.19 43 VAL B C 1
ATOM 2348 O O . VAL B 1 43 ? -1.908 2.084 5.613 1 92.19 43 VAL B O 1
ATOM 2351 N N . SER B 1 44 ? -0.194 2.99 6.719 1 91.81 44 SER B N 1
ATOM 2352 C CA . SER B 1 44 ? 0.76 2.688 5.656 1 91.81 44 SER B CA 1
ATOM 2353 C C . SER B 1 44 ? 0.912 1.182 5.465 1 91.81 44 SER B C 1
ATOM 2355 O O . SER B 1 44 ? 0.931 0.694 4.332 1 91.81 44 SER B O 1
ATOM 2357 N N . ILE B 1 45 ? 0.981 0.438 6.523 1 95.81 45 ILE B N 1
ATOM 2358 C CA . ILE B 1 45 ? 1.073 -1.017 6.469 1 95.81 45 ILE B CA 1
ATOM 2359 C C . ILE B 1 45 ? -0.191 -1.592 5.836 1 95.81 45 ILE B C 1
ATOM 2361 O O . ILE B 1 45 ? -0.119 -2.51 5.016 1 95.81 45 ILE B O 1
ATOM 2365 N N . ASN B 1 46 ? -1.315 -1.077 6.262 1 96.88 46 ASN B N 1
ATOM 2366 C CA . ASN B 1 46 ? -2.582 -1.536 5.703 1 96.88 46 ASN B CA 1
ATOM 2367 C C . ASN B 1 46 ? -2.629 -1.351 4.191 1 96.88 46 ASN B C 1
ATOM 2369 O O . ASN B 1 46 ? -3.098 -2.23 3.467 1 96.88 46 ASN B O 1
ATOM 2373 N N . ARG B 1 47 ? -2.121 -0.227 3.723 1 96.62 47 ARG B N 1
ATOM 2374 C CA . ARG B 1 47 ? -2.113 0.039 2.287 1 96.62 47 ARG B CA 1
ATOM 2375 C C . ARG B 1 47 ? -1.196 -0.935 1.555 1 96.62 47 ARG B C 1
ATOM 2377 O O . ARG B 1 47 ? -1.479 -1.329 0.421 1 96.62 47 ARG B O 1
ATOM 2384 N N . LEU B 1 48 ? -0.122 -1.328 2.186 1 97.94 48 LEU B N 1
ATOM 2385 C CA . LEU B 1 48 ? 0.751 -2.334 1.591 1 97.94 48 LEU B CA 1
ATOM 2386 C C . LEU B 1 48 ? 0.016 -3.658 1.415 1 97.94 48 LEU B C 1
ATOM 2388 O O . LEU B 1 48 ? 0.1 -4.285 0.355 1 97.94 48 LEU B O 1
ATOM 2392 N N . LEU B 1 49 ? -0.725 -4.027 2.438 1 98.5 49 LEU B N 1
ATOM 2393 C CA . LEU B 1 49 ? -1.47 -5.285 2.402 1 98.5 49 LEU B CA 1
ATOM 2394 C C . LEU B 1 49 ? -2.594 -5.219 1.374 1 98.5 49 LEU B C 1
ATOM 2396 O O . LEU B 1 49 ? -2.805 -6.168 0.618 1 98.5 49 LEU B O 1
ATOM 2400 N N . ILE B 1 50 ? -3.27 -4.09 1.382 1 98.56 50 ILE B N 1
ATOM 2401 C CA . ILE B 1 50 ? -4.348 -3.873 0.425 1 98.56 50 ILE B CA 1
ATOM 2402 C C . ILE B 1 50 ? -3.803 -3.969 -0.999 1 98.56 50 ILE B C 1
ATOM 2404 O O . ILE B 1 50 ? -4.422 -4.586 -1.868 1 98.56 50 ILE B O 1
ATOM 2408 N N . GLY B 1 51 ? -2.654 -3.357 -1.243 1 98.38 51 GLY B N 1
ATOM 2409 C CA . GLY B 1 51 ? -2.035 -3.414 -2.559 1 98.38 51 GLY B CA 1
ATOM 2410 C C . GLY B 1 51 ? -1.705 -4.828 -3.002 1 98.38 51 GLY B C 1
ATOM 2411 O O . GLY B 1 51 ? -1.93 -5.188 -4.16 1 98.38 51 GLY B O 1
ATOM 2412 N N . PHE B 1 52 ? -1.194 -5.645 -2.121 1 98.19 52 PHE B N 1
ATOM 2413 C CA . PHE B 1 52 ? -0.827 -7.02 -2.439 1 98.19 52 PHE B CA 1
ATOM 2414 C C . PHE B 1 52 ? -2.049 -7.816 -2.873 1 98.19 52 PHE B C 1
ATOM 2416 O O . PHE B 1 52 ? -2.051 -8.422 -3.947 1 98.19 52 PHE B O 1
ATOM 2423 N N . VAL B 1 53 ? -3.105 -7.75 -2.07 1 98 53 VAL B N 1
ATOM 2424 C CA . VAL B 1 53 ? -4.305 -8.539 -2.334 1 98 53 VAL B CA 1
ATOM 2425 C C . VAL B 1 53 ? -4.973 -8.047 -3.619 1 98 53 VAL B C 1
ATOM 2427 O O . VAL B 1 53 ? -5.344 -8.852 -4.477 1 98 53 VAL B O 1
ATOM 2430 N N . THR B 1 54 ? -5.07 -6.73 -3.785 1 98.38 54 THR B N 1
ATOM 2431 C CA . THR B 1 54 ? -5.793 -6.152 -4.91 1 98.38 54 THR B CA 1
ATOM 2432 C C . THR B 1 54 ? -5.055 -6.414 -6.219 1 98.38 54 THR B C 1
ATOM 2434 O O . THR B 1 54 ? -5.66 -6.84 -7.207 1 98.38 54 THR B O 1
ATOM 2437 N N . ILE B 1 55 ? -3.748 -6.227 -6.234 1 97.31 55 ILE B N 1
ATOM 2438 C CA . ILE B 1 55 ? -2.973 -6.363 -7.461 1 97.31 55 ILE B CA 1
ATOM 2439 C C . ILE B 1 55 ? -2.885 -7.836 -7.855 1 97.31 55 ILE B C 1
ATOM 2441 O O . ILE B 1 55 ? -3.068 -8.188 -9.023 1 97.31 55 ILE B O 1
ATOM 2445 N N . TYR B 1 56 ? -2.625 -8.711 -6.918 1 94.88 56 TYR B N 1
ATOM 2446 C CA . TYR B 1 56 ? -2.537 -10.125 -7.258 1 94.88 56 TYR B CA 1
ATOM 2447 C C . TYR B 1 56 ? -3.867 -10.641 -7.793 1 94.88 56 TYR B C 1
ATOM 2449 O O . TYR B 1 56 ? -3.908 -11.312 -8.828 1 94.88 56 TYR B O 1
ATOM 2457 N N . MET B 1 57 ? -4.969 -10.312 -7.062 1 95.38 57 MET B N 1
ATOM 2458 C CA . MET B 1 57 ? -6.277 -10.812 -7.477 1 95.38 57 MET B CA 1
ATOM 2459 C C . MET B 1 57 ? -6.66 -10.266 -8.852 1 95.38 57 MET B C 1
ATOM 2461 O O . MET B 1 57 ? -7.219 -10.984 -9.672 1 95.38 57 MET B O 1
ATOM 2465 N N . SER B 1 58 ? -6.387 -9 -9.094 1 95.62 58 SER B N 1
ATOM 2466 C CA . SER B 1 58 ? -6.684 -8.422 -10.398 1 95.62 58 SER B CA 1
ATOM 2467 C C . SER B 1 58 ? -5.867 -9.086 -11.5 1 95.62 58 SER B C 1
ATOM 2469 O O . SER B 1 58 ? -6.398 -9.422 -12.562 1 95.62 58 SER B O 1
ATOM 2471 N N . TRP B 1 59 ? -4.598 -9.312 -11.242 1 92.94 59 TRP B N 1
ATOM 2472 C CA . TRP B 1 59 ? -3.732 -9.953 -12.227 1 92.94 59 TRP B CA 1
ATOM 2473 C C . TRP B 1 59 ? -4.199 -11.375 -12.516 1 92.94 59 TRP B C 1
ATOM 2475 O O . TRP B 1 59 ? -4.312 -11.766 -13.68 1 92.94 59 TRP B O 1
ATOM 2485 N N . MET B 1 60 ? -4.441 -12.156 -11.477 1 91.31 60 MET B N 1
ATOM 2486 C CA . MET B 1 60 ? -4.855 -13.547 -11.641 1 91.31 60 MET B CA 1
ATOM 2487 C C . MET B 1 60 ? -6.168 -13.641 -12.414 1 91.31 60 MET B C 1
ATOM 2489 O O . MET B 1 60 ? -6.285 -14.422 -13.359 1 91.31 60 MET B O 1
ATOM 2493 N N . CYS B 1 61 ? -7.129 -12.797 -12.102 1 93.62 61 CYS B N 1
ATOM 2494 C CA . CYS B 1 61 ? -8.469 -12.898 -12.664 1 93.62 61 CYS B CA 1
ATOM 2495 C C . CYS B 1 61 ? -8.508 -12.344 -14.086 1 93.62 61 CYS B C 1
ATOM 2497 O O . CYS B 1 61 ? -9.258 -12.844 -14.93 1 93.62 61 CYS B O 1
ATOM 2499 N N . LEU B 1 62 ? -7.723 -11.344 -14.367 1 92.69 62 LEU B N 1
ATOM 2500 C CA . LEU B 1 62 ? -7.754 -10.727 -15.688 1 92.69 62 LEU B CA 1
ATOM 2501 C C . LEU B 1 62 ? -7.145 -11.648 -16.734 1 92.69 62 LEU B C 1
ATOM 2503 O O . LEU B 1 62 ? -7.297 -11.422 -17.938 1 92.69 62 LEU B O 1
ATOM 2507 N N . ARG B 1 63 ? -6.574 -12.703 -16.297 1 89.31 63 ARG B N 1
ATOM 2508 C CA . ARG B 1 63 ? -5.996 -13.68 -17.219 1 89.31 63 ARG B CA 1
ATOM 2509 C C . ARG B 1 63 ? -6.969 -14.82 -17.484 1 89.31 63 ARG B C 1
ATOM 2511 O O . ARG B 1 63 ? -6.684 -15.711 -18.281 1 89.31 63 ARG B O 1
ATOM 2518 N N . LEU B 1 64 ? -8.102 -14.82 -16.859 1 90.56 64 LEU B N 1
ATOM 2519 C CA . LEU B 1 64 ? -9.07 -15.906 -16.984 1 90.56 64 LEU B CA 1
ATOM 2520 C C . LEU B 1 64 ? -10.039 -15.641 -18.141 1 90.56 64 LEU B C 1
ATOM 2522 O O . LEU B 1 64 ? -10.094 -14.523 -18.656 1 90.56 64 LEU B O 1
ATOM 2526 N N . LYS B 1 65 ? -10.734 -16.672 -18.516 1 90.5 65 LYS B N 1
ATOM 2527 C CA . LYS B 1 65 ? -11.75 -16.562 -19.562 1 90.5 65 LYS B CA 1
ATOM 2528 C C . LYS B 1 65 ? -13.031 -15.938 -19.016 1 90.5 65 LYS B C 1
ATOM 2530 O O . LYS B 1 65 ? -13.266 -15.93 -17.812 1 90.5 65 LYS B O 1
ATOM 2535 N N . TYR B 1 66 ? -13.781 -15.477 -19.922 1 88.81 66 TYR B N 1
ATOM 2536 C CA . TYR B 1 66 ? -15.031 -14.805 -19.594 1 88.81 66 TYR B CA 1
ATOM 2537 C C . TYR B 1 66 ? -15.938 -15.703 -18.75 1 88.81 66 TYR B C 1
ATOM 2539 O O . TYR B 1 66 ? -16.594 -15.227 -17.828 1 88.81 66 TYR B O 1
ATOM 2547 N N . GLU B 1 67 ? -15.891 -16.969 -19.047 1 85.81 67 GLU B N 1
ATOM 2548 C CA . GLU B 1 67 ? -16.766 -17.953 -18.391 1 85.81 67 GLU B CA 1
ATOM 2549 C C . GLU B 1 67 ? -16.406 -18.109 -16.922 1 85.81 67 GLU B C 1
ATOM 2551 O O . GLU B 1 67 ? -17.25 -18.5 -16.109 1 85.81 67 GLU B O 1
ATOM 2556 N N . ASP B 1 68 ? -15.203 -17.656 -16.594 1 86.56 68 ASP B N 1
ATOM 2557 C CA . ASP B 1 68 ? -14.75 -17.75 -15.203 1 86.56 68 ASP B CA 1
ATOM 2558 C C . ASP B 1 68 ? -15.109 -16.5 -14.406 1 86.56 68 ASP B C 1
ATOM 2560 O O . ASP B 1 68 ? -14.711 -16.359 -13.25 1 86.56 68 ASP B O 1
ATOM 2564 N N . ILE B 1 69 ? -15.789 -15.562 -15.078 1 89.25 69 ILE B N 1
ATOM 2565 C CA . ILE B 1 69 ? -16.375 -14.352 -14.508 1 89.25 69 ILE B CA 1
ATOM 2566 C C . ILE B 1 69 ? -15.297 -13.57 -13.758 1 89.25 69 ILE B C 1
ATOM 2568 O O . ILE B 1 69 ? -15.5 -13.172 -12.602 1 89.25 69 ILE B O 1
ATOM 2572 N N . PRO B 1 70 ? -14.242 -13.281 -14.461 1 92.06 70 PRO B N 1
ATOM 2573 C CA . PRO B 1 70 ? -13.117 -12.602 -13.805 1 92.06 70 PRO B CA 1
ATOM 2574 C C . PRO B 1 70 ? -13.484 -11.203 -13.305 1 92.06 70 PRO B C 1
ATOM 2576 O O . PRO B 1 70 ? -13 -10.773 -12.258 1 92.06 70 PRO B O 1
ATOM 2579 N N . PHE B 1 71 ? -14.367 -10.586 -13.938 1 94.88 71 PHE B N 1
ATOM 2580 C CA . PHE B 1 71 ? -14.672 -9.195 -13.617 1 94.88 71 PHE B CA 1
ATOM 2581 C C . PHE B 1 71 ? -15.438 -9.102 -12.297 1 94.88 71 PHE B C 1
ATOM 2583 O O . PHE B 1 71 ? -15.328 -8.094 -11.586 1 94.88 71 PHE B O 1
ATOM 2590 N N . HIS B 1 72 ? -16.141 -10.188 -11.938 1 96 72 HIS B N 1
ATOM 2591 C CA . HIS B 1 72 ? -16.781 -10.227 -10.625 1 96 72 HIS B CA 1
ATOM 2592 C C . HIS B 1 72 ? -15.75 -10.102 -9.508 1 96 72 HIS B C 1
ATOM 2594 O O . HIS B 1 72 ? -15.867 -9.227 -8.641 1 96 72 HIS B O 1
ATOM 2600 N N . ALA B 1 73 ? -14.75 -10.875 -9.602 1 96.12 73 ALA B N 1
ATOM 2601 C CA . ALA B 1 73 ? -13.734 -10.898 -8.555 1 96.12 73 ALA B CA 1
ATOM 2602 C C . ALA B 1 73 ? -12.93 -9.602 -8.539 1 96.12 73 ALA B C 1
ATOM 2604 O O . ALA B 1 73 ? -12.648 -9.055 -7.469 1 96.12 73 ALA B O 1
ATOM 2605 N N . VAL B 1 74 ? -12.602 -9.094 -9.719 1 97.94 74 VAL B N 1
ATOM 2606 C CA . VAL B 1 74 ? -11.789 -7.883 -9.828 1 97.94 74 VAL B CA 1
ATOM 2607 C C . VAL B 1 74 ? -12.562 -6.691 -9.258 1 97.94 74 VAL B C 1
ATOM 2609 O O . VAL B 1 74 ? -12.039 -5.938 -8.438 1 97.94 74 VAL B O 1
ATOM 2612 N N . LEU B 1 75 ? -13.766 -6.527 -9.625 1 98.31 75 LEU B N 1
ATOM 2613 C CA . LEU B 1 75 ? -14.578 -5.387 -9.211 1 98.31 75 LEU B CA 1
ATOM 2614 C C . LEU B 1 75 ? -14.906 -5.469 -7.723 1 98.31 75 LEU B C 1
ATOM 2616 O O . LEU B 1 75 ? -14.867 -4.453 -7.02 1 98.31 75 LEU B O 1
ATOM 2620 N N . CYS B 1 76 ? -15.195 -6.66 -7.266 1 98.19 76 CYS B N 1
ATOM 2621 C CA . CYS B 1 76 ? -15.461 -6.82 -5.84 1 98.19 76 CYS B CA 1
ATOM 2622 C C . CYS B 1 76 ? -14.219 -6.52 -5.016 1 98.19 76 CYS B C 1
ATOM 2624 O O . CYS B 1 76 ? -14.297 -5.871 -3.971 1 98.19 76 CYS B O 1
ATOM 2626 N N . THR B 1 77 ? -13.07 -6.973 -5.469 1 98.38 77 THR B N 1
ATOM 2627 C CA . THR B 1 77 ? -11.82 -6.703 -4.758 1 98.38 77 THR B CA 1
ATOM 2628 C C . THR B 1 77 ? -11.508 -5.211 -4.77 1 98.38 77 THR B C 1
ATOM 2630 O O . THR B 1 77 ? -11.172 -4.637 -3.73 1 98.38 77 THR B O 1
ATOM 2633 N N . LEU B 1 78 ? -11.664 -4.574 -5.887 1 98.5 78 LEU B N 1
ATOM 2634 C CA . LEU B 1 78 ? -11.414 -3.143 -6.004 1 98.5 78 LEU B CA 1
ATOM 2635 C C . LEU B 1 78 ? -12.391 -2.348 -5.141 1 98.5 78 LEU B C 1
ATOM 2637 O O . LEU B 1 78 ? -11.992 -1.402 -4.457 1 98.5 78 LEU B O 1
ATOM 2641 N N . GLY B 1 79 ? -13.586 -2.699 -5.168 1 98.62 79 GLY B N 1
ATOM 2642 C CA . GLY B 1 79 ? -14.617 -1.98 -4.434 1 98.62 79 GLY B CA 1
ATOM 2643 C C . GLY B 1 79 ? -14.531 -2.189 -2.936 1 98.62 79 GLY B C 1
ATOM 2644 O O . GLY B 1 79 ? -14.438 -1.226 -2.174 1 98.62 79 GLY B O 1
ATOM 2645 N N . PHE B 1 80 ? -14.484 -3.438 -2.506 1 98.38 80 PHE B N 1
ATOM 2646 C CA . PHE B 1 80 ? -14.664 -3.76 -1.097 1 98.38 80 PHE B CA 1
ATOM 2647 C C . PHE B 1 80 ? -13.328 -3.777 -0.366 1 98.38 80 PHE B C 1
ATOM 2649 O O . PHE B 1 80 ? -13.227 -3.281 0.757 1 98.38 80 PHE B O 1
ATOM 2656 N N . VAL B 1 81 ? -12.305 -4.293 -0.944 1 98.38 81 VAL B N 1
ATOM 2657 C CA . VAL B 1 81 ? -11.023 -4.418 -0.261 1 98.38 81 VAL B CA 1
ATOM 2658 C C . VAL B 1 81 ? -10.234 -3.115 -0.396 1 98.38 81 VAL B C 1
ATOM 2660 O O . VAL B 1 81 ? -9.68 -2.611 0.585 1 98.38 81 VAL B O 1
ATOM 2663 N N . CYS B 1 82 ? -10.25 -2.527 -1.561 1 98.31 82 CYS B N 1
ATOM 2664 C CA . CYS B 1 82 ? -9.398 -1.374 -1.81 1 98.31 82 CYS B CA 1
ATOM 2665 C C . CYS B 1 82 ? -10.109 -0.077 -1.447 1 98.31 82 CYS B C 1
ATOM 2667 O O . CYS B 1 82 ? -9.773 0.566 -0.452 1 98.31 82 CYS B O 1
ATOM 2669 N N . LEU B 1 83 ? -11.164 0.25 -2.098 1 98.06 83 LEU B N 1
ATOM 2670 C CA . LEU B 1 83 ? -11.797 1.557 -1.963 1 98.06 83 LEU B CA 1
ATOM 2671 C C . LEU B 1 83 ? -12.492 1.688 -0.613 1 98.06 83 LEU B C 1
ATOM 2673 O O . LEU B 1 83 ? -12.352 2.707 0.068 1 98.06 83 LEU B O 1
ATOM 2677 N N . MET B 1 84 ? -13.234 0.677 -0.238 1 97.88 84 MET B N 1
ATOM 2678 C CA . MET B 1 84 ? -13.945 0.773 1.033 1 97.88 84 MET B CA 1
ATOM 2679 C C . MET B 1 84 ? -12.969 0.849 2.201 1 97.88 84 MET B C 1
ATOM 2681 O O . MET B 1 84 ? -13.188 1.6 3.152 1 97.88 84 MET B O 1
ATOM 2685 N N . SER B 1 85 ? -11.914 0.044 2.156 1 97.69 85 SER B N 1
ATOM 2686 C CA . SER B 1 85 ? -10.906 0.131 3.213 1 97.69 85 SER B CA 1
ATOM 2687 C C . SER B 1 85 ? -10.312 1.533 3.297 1 97.69 85 SER B C 1
ATOM 2689 O O . SER B 1 85 ? -10.211 2.105 4.383 1 97.69 85 SER B O 1
ATOM 2691 N N . GLU B 1 86 ? -9.953 2.107 2.146 1 95.25 86 GLU B N 1
ATOM 2692 C CA . GLU B 1 86 ? -9.398 3.459 2.123 1 95.25 86 GLU B CA 1
ATOM 2693 C C . GLU B 1 86 ? -10.383 4.469 2.717 1 95.25 86 GLU B C 1
ATOM 2695 O O . GLU B 1 86 ? -9.977 5.391 3.426 1 95.25 86 GLU B O 1
ATOM 2700 N N . GLY B 1 87 ? -11.633 4.32 2.408 1 94.75 87 GLY B N 1
ATOM 2701 C CA . GLY B 1 87 ? -12.641 5.211 2.959 1 94.75 87 GLY B CA 1
ATOM 2702 C C . GLY B 1 87 ? -12.758 5.121 4.469 1 94.75 87 GLY B C 1
ATOM 2703 O O . GLY B 1 87 ? -12.961 6.133 5.141 1 94.75 87 GLY B O 1
ATOM 2704 N N . LEU B 1 88 ? -12.625 3.924 4.953 1 95.06 88 LEU B N 1
ATOM 2705 C CA . LEU B 1 88 ? -12.734 3.721 6.395 1 95.06 88 LEU B CA 1
ATOM 2706 C C . LEU B 1 88 ? -11.477 4.215 7.105 1 95.06 88 LEU B C 1
ATOM 2708 O O . LEU B 1 88 ? -11.555 4.691 8.242 1 95.06 88 LEU B O 1
ATOM 2712 N N . LEU B 1 89 ? -10.375 4.176 6.438 1 91.38 89 LEU B N 1
ATOM 2713 C CA . LEU B 1 89 ? -9.109 4.633 7.008 1 91.38 89 LEU B CA 1
ATOM 2714 C C . LEU B 1 89 ? -9.102 6.148 7.152 1 91.38 89 LEU B C 1
ATOM 2716 O O . LEU B 1 89 ? -8.281 6.699 7.895 1 91.38 89 LEU B O 1
ATOM 2720 N N . SER B 1 90 ? -9.945 6.812 6.465 1 84.56 90 SER B N 1
ATOM 2721 C CA . SER B 1 90 ? -10.055 8.266 6.59 1 84.56 90 SER B CA 1
ATOM 2722 C C . SER B 1 90 ? -10.484 8.664 7.996 1 84.56 90 SER B C 1
ATOM 2724 O O . SER B 1 90 ? -10.297 9.82 8.398 1 84.56 90 SER B O 1
ATOM 2726 N N . HIS B 1 91 ? -11.031 7.762 8.766 1 80.81 91 HIS B N 1
ATOM 2727 C CA . HIS B 1 91 ? -11.492 8.07 10.109 1 80.81 91 HIS B CA 1
ATOM 2728 C C . HIS B 1 91 ? -10.391 7.836 11.141 1 80.81 91 HIS B C 1
ATOM 2730 O O . HIS B 1 91 ? -10.625 7.969 12.344 1 80.81 91 HIS B O 1
ATOM 2736 N N . TYR B 1 92 ? -9.195 7.465 10.633 1 77.44 92 TYR B N 1
ATOM 2737 C CA . TYR B 1 92 ? -8.047 7.414 11.523 1 77.44 92 TYR B CA 1
ATOM 2738 C C . TYR B 1 92 ? -7.602 8.82 11.922 1 77.44 92 TYR B C 1
ATOM 2740 O O . TYR B 1 92 ? -7.594 9.727 11.094 1 77.44 92 TYR B O 1
ATOM 2748 N N . ARG B 1 93 ? -7.414 9.039 13.125 1 67.12 93 ARG B N 1
ATOM 2749 C CA . ARG B 1 93 ? -6.938 10.336 13.594 1 67.12 93 ARG B CA 1
ATOM 2750 C C . ARG B 1 93 ? -5.547 10.641 13.047 1 67.12 93 ARG B C 1
ATOM 2752 O O . ARG B 1 93 ? -5.234 11.789 12.734 1 67.12 93 ARG B O 1
ATOM 2759 N N . GLY B 1 94 ? -4.695 9.586 12.984 1 57.94 94 GLY B N 1
ATOM 2760 C CA . GLY B 1 94 ? -3.316 9.734 12.547 1 57.94 94 GLY B CA 1
ATOM 2761 C C . GLY B 1 94 ? -3.146 9.594 11.047 1 57.94 94 GLY B C 1
ATOM 2762 O O . GLY B 1 94 ? -2.029 9.414 10.555 1 57.94 94 GLY B O 1
ATOM 2763 N N . ASN B 1 95 ? -4.414 9.539 10.422 1 54.22 95 ASN B N 1
ATOM 2764 C CA . ASN B 1 95 ? -4.27 9.508 8.969 1 54.22 95 ASN B CA 1
ATOM 2765 C C . ASN B 1 95 ? -3.912 10.883 8.414 1 54.22 95 ASN B C 1
ATOM 2767 O O . ASN B 1 95 ? -4.34 11.906 8.945 1 54.22 95 ASN B O 1
ATOM 2771 N N . ALA B 1 96 ? -2.855 10.961 7.613 1 51.47 96 ALA B N 1
ATOM 2772 C CA . ALA B 1 96 ? -2.307 12.203 7.074 1 51.47 96 ALA B CA 1
ATOM 2773 C C . ALA B 1 96 ? -3.42 13.156 6.656 1 51.47 96 ALA B C 1
ATOM 2775 O O . ALA B 1 96 ? -3.334 14.367 6.902 1 51.47 96 ALA B O 1
ATOM 2776 N N . TRP B 1 97 ? -4.422 12.609 5.953 1 49.66 97 TRP B N 1
ATOM 2777 C CA . TRP B 1 97 ? -5.539 13.438 5.496 1 49.66 97 TRP B CA 1
ATOM 2778 C C . TRP B 1 97 ? -6.277 14.055 6.68 1 49.66 97 TRP B C 1
ATOM 2780 O O . TRP B 1 97 ? -6.672 15.219 6.629 1 49.66 97 TRP B O 1
ATOM 2790 N N . THR B 1 98 ? -6.316 13.227 7.793 1 50.16 98 THR B N 1
ATOM 2791 C CA . THR B 1 98 ? -7.125 13.656 8.93 1 50.16 98 THR B CA 1
ATOM 2792 C C . THR B 1 98 ? -6.426 14.773 9.695 1 50.16 98 THR B C 1
ATOM 2794 O O . THR B 1 98 ? -7.086 15.617 10.312 1 50.16 98 THR B O 1
ATOM 2797 N N . LEU B 1 99 ? -5.156 14.68 9.578 1 52.84 99 LEU B N 1
ATOM 2798 C CA . LEU B 1 99 ? -4.441 15.703 10.336 1 52.84 99 LEU B CA 1
ATOM 2799 C C . LEU B 1 99 ? -4.531 17.047 9.633 1 52.84 99 LEU B C 1
ATOM 2801 O O . LEU B 1 99 ? -4.461 18.109 10.273 1 52.84 99 LEU B O 1
ATOM 2805 N N . LEU B 1 100 ? -4.641 16.891 8.25 1 49.88 100 LEU B N 1
ATOM 2806 C CA . LEU B 1 100 ? -4.688 18.125 7.465 1 49.88 100 LEU B CA 1
ATOM 2807 C C . LEU B 1 100 ? -6.102 18.688 7.434 1 49.88 100 LEU B C 1
ATOM 2809 O O . LEU B 1 100 ? -6.277 19.906 7.41 1 49.88 100 LEU B O 1
ATOM 2813 N N . CYS B 1 101 ? -6.938 17.703 7.262 1 52.69 101 CYS B N 1
ATOM 2814 C CA . CYS B 1 101 ? -8.266 18.156 6.859 1 52.69 101 CYS B CA 1
ATOM 2815 C C . CYS B 1 101 ? -9.18 18.297 8.062 1 52.69 101 CYS B C 1
ATOM 2817 O O . CYS B 1 101 ? -9.047 17.562 9.047 1 52.69 101 CYS B O 1
ATOM 2819 N N . PHE B 1 102 ? -9.836 19.328 8.008 1 59.5 102 PHE B N 1
ATOM 2820 C CA . PHE B 1 102 ? -10.969 19.516 8.906 1 59.5 102 PHE B CA 1
ATOM 2821 C C . PHE B 1 102 ? -11.891 18.297 8.859 1 59.5 102 PHE B C 1
ATOM 2823 O O . PHE B 1 102 ? -11.82 17.5 7.93 1 59.5 102 PHE B O 1
ATOM 2830 N N . ARG B 1 103 ? -12.562 18.047 9.789 1 66.75 103 ARG B N 1
ATOM 2831 C CA . ARG B 1 103 ? -13.57 17 9.938 1 66.75 103 ARG B CA 1
ATOM 2832 C C . ARG B 1 103 ? -14.43 16.875 8.688 1 66.75 103 ARG B C 1
ATOM 2834 O O . ARG B 1 103 ? -14.789 15.773 8.273 1 66.75 103 ARG B O 1
ATOM 2841 N N . THR B 1 104 ? -14.562 17.922 7.961 1 74 104 THR B N 1
ATOM 2842 C CA . THR B 1 104 ? -15.438 17.938 6.793 1 74 104 THR B CA 1
ATOM 2843 C C . THR B 1 104 ? -14.781 17.219 5.621 1 74 104 THR B C 1
ATOM 2845 O O . THR B 1 104 ? -15.453 16.5 4.871 1 74 104 THR B O 1
ATOM 2848 N N . GLU B 1 105 ? -13.492 17.344 5.484 1 77.62 105 GLU B N 1
ATOM 2849 C CA . GLU B 1 105 ? -12.797 16.688 4.379 1 77.62 105 GLU B CA 1
ATOM 2850 C C . GLU B 1 105 ? -12.695 15.18 4.605 1 77.62 105 GLU B C 1
ATOM 2852 O O . GLU B 1 105 ? -12.75 14.398 3.654 1 77.62 105 GLU B O 1
ATOM 2857 N N . LYS B 1 106 ? -12.625 14.812 5.836 1 82.69 106 LYS B N 1
ATOM 2858 C CA . LYS B 1 106 ? -12.617 13.391 6.168 1 82.69 106 LYS B CA 1
ATOM 2859 C C . LYS B 1 106 ? -13.938 12.727 5.797 1 82.69 106 LYS B C 1
ATOM 2861 O O . LYS B 1 106 ? -13.945 11.648 5.195 1 82.69 106 LYS B O 1
ATOM 2866 N N . THR B 1 107 ? -14.969 13.414 6.152 1 86.94 107 THR B N 1
ATOM 2867 C CA . THR B 1 107 ? -16.297 12.906 5.844 1 86.94 107 THR B CA 1
ATOM 2868 C C . THR B 1 107 ? -16.516 12.836 4.336 1 86.94 107 THR B C 1
ATOM 2870 O O . THR B 1 107 ? -17.094 11.875 3.83 1 86.94 107 THR B O 1
ATOM 2873 N N . ARG B 1 108 ? -16.062 13.797 3.684 1 88.56 108 ARG B N 1
ATOM 2874 C CA . ARG B 1 108 ? -16.188 13.836 2.23 1 88.56 108 ARG B CA 1
ATOM 2875 C C . ARG B 1 108 ? -15.438 12.68 1.579 1 88.56 108 ARG B C 1
ATOM 2877 O O . ARG B 1 108 ? -15.984 11.977 0.724 1 88.56 108 ARG B O 1
ATOM 2884 N N . THR B 1 109 ? -14.195 12.516 1.962 1 88.81 109 THR B N 1
ATOM 2885 C CA . THR B 1 109 ? -13.391 11.422 1.431 1 88.81 109 THR B CA 1
ATOM 2886 C C . THR B 1 109 ? -14.047 10.078 1.737 1 88.81 109 THR B C 1
ATOM 2888 O O . THR B 1 109 ? -14.109 9.203 0.872 1 88.81 109 THR B O 1
ATOM 2891 N N . HIS B 1 110 ? -14.578 9.977 2.91 1 93.5 110 HIS B N 1
ATOM 2892 C CA . HIS B 1 110 ? -15.234 8.742 3.34 1 93.5 110 HIS B CA 1
ATOM 2893 C C . HIS B 1 110 ? -16.422 8.406 2.441 1 93.5 110 HIS B C 1
ATOM 2895 O O . HIS B 1 110 ? -16.484 7.309 1.881 1 93.5 110 HIS B O 1
ATOM 2901 N N . TRP B 1 111 ? -17.312 9.391 2.334 1 94.62 111 TRP B N 1
ATOM 2902 C CA . TRP B 1 111 ? -18.531 9 1.634 1 94.62 111 TRP B CA 1
ATOM 2903 C C . TRP B 1 111 ? -18.281 8.883 0.134 1 94.62 111 TRP B C 1
ATOM 2905 O O . TRP B 1 111 ? -18.906 8.062 -0.541 1 94.62 111 TRP B O 1
ATOM 2915 N N . ILE B 1 112 ? -17.328 9.555 -0.497 1 94.75 112 ILE B N 1
ATOM 2916 C CA . ILE B 1 112 ? -17 9.398 -1.91 1 94.75 112 ILE B CA 1
ATOM 2917 C C . ILE B 1 112 ? -16.438 8 -2.156 1 94.75 112 ILE B C 1
ATOM 2919 O O . ILE B 1 112 ? -16.875 7.305 -3.08 1 94.75 112 ILE B O 1
ATOM 2923 N N . LEU B 1 113 ? -15.523 7.621 -1.349 1 96.62 113 LEU B N 1
ATOM 2924 C CA . LEU B 1 113 ? -14.875 6.324 -1.519 1 96.62 113 LEU B CA 1
ATOM 2925 C C . LEU B 1 113 ? -15.844 5.188 -1.203 1 96.62 113 LEU B C 1
ATOM 2927 O O . LEU B 1 113 ? -15.844 4.156 -1.879 1 96.62 113 LEU B O 1
ATOM 2931 N N . GLN B 1 114 ? -16.672 5.41 -0.191 1 97.75 114 GLN B N 1
ATOM 2932 C CA . GLN B 1 114 ? -17.656 4.383 0.141 1 97.75 114 GLN B CA 1
ATOM 2933 C C . GLN B 1 114 ? -18.688 4.23 -0.971 1 97.75 114 GLN B C 1
ATOM 2935 O O . GLN B 1 114 ? -19.078 3.111 -1.315 1 97.75 114 GLN B O 1
ATOM 2940 N N . LEU B 1 115 ? -19.125 5.32 -1.506 1 97.56 115 LEU B N 1
ATOM 2941 C CA . LEU B 1 115 ? -20.125 5.277 -2.576 1 97.56 115 LEU B CA 1
ATOM 2942 C C . LEU B 1 115 ? -19.547 4.645 -3.834 1 97.56 115 LEU B C 1
ATOM 2944 O O . LEU B 1 115 ? -20.141 3.744 -4.418 1 97.56 115 LEU B O 1
ATOM 2948 N N . THR B 1 116 ? -18.422 5.129 -4.246 1 98 116 THR B N 1
ATOM 2949 C CA . THR B 1 116 ? -17.766 4.59 -5.434 1 98 116 THR B CA 1
ATOM 2950 C C . THR B 1 116 ? -17.453 3.107 -5.254 1 98 116 THR B C 1
ATOM 2952 O O . THR B 1 116 ? -17.734 2.295 -6.137 1 98 116 THR B O 1
ATOM 2955 N N . GLY B 1 117 ? -16.875 2.773 -4.086 1 98.5 117 GLY B N 1
ATOM 2956 C CA . GLY B 1 117 ? -16.578 1.378 -3.799 1 98.5 117 GLY B CA 1
ATOM 2957 C C . GLY B 1 117 ? -17.812 0.495 -3.812 1 98.5 117 GLY B C 1
ATOM 2958 O O . GLY B 1 117 ? -17.781 -0.622 -4.332 1 98.5 117 GLY B O 1
ATOM 2959 N N . SER B 1 118 ? -18.891 0.998 -3.271 1 98.25 118 SER B N 1
ATOM 2960 C CA . SER B 1 118 ? -20.141 0.25 -3.242 1 98.25 118 SER B CA 1
ATOM 2961 C C . SER B 1 118 ? -20.688 0.028 -4.648 1 98.25 118 SER B C 1
ATOM 2963 O O . SER B 1 118 ? -21.141 -1.07 -4.977 1 98.25 118 SER B O 1
ATOM 2965 N N . ILE B 1 119 ? -20.625 1.026 -5.449 1 98 119 ILE B N 1
ATOM 2966 C CA . ILE B 1 119 ? -21.109 0.917 -6.816 1 98 119 ILE B CA 1
ATOM 2967 C C . ILE B 1 119 ? -20.281 -0.11 -7.586 1 98 119 ILE B C 1
ATOM 2969 O O . ILE B 1 119 ? -20.844 -1.011 -8.227 1 98 119 ILE B O 1
ATOM 2973 N N . ILE B 1 120 ? -19.047 -0.045 -7.496 1 98.38 120 ILE B N 1
ATOM 2974 C CA . ILE B 1 120 ? -18.156 -0.954 -8.195 1 98.38 120 ILE B CA 1
ATOM 2975 C C . ILE B 1 120 ? -18.344 -2.377 -7.672 1 98.38 120 ILE B C 1
ATOM 2977 O O . ILE B 1 120 ? -18.453 -3.322 -8.453 1 98.38 120 ILE B O 1
ATOM 2981 N N . GLY B 1 121 ? -18.406 -2.523 -6.363 1 98.06 121 GLY B N 1
ATOM 2982 C CA . GLY B 1 121 ? -18.641 -3.83 -5.77 1 98.06 121 GLY B CA 1
ATOM 2983 C C . GLY B 1 121 ? -19.984 -4.434 -6.18 1 98.06 121 GLY B C 1
ATOM 2984 O O . GLY B 1 121 ? -20.047 -5.621 -6.5 1 98.06 121 GLY B O 1
ATOM 2985 N N . LEU B 1 122 ? -21 -3.654 -6.23 1 97.44 122 LEU B N 1
ATOM 2986 C CA . LEU B 1 122 ? -22.328 -4.129 -6.605 1 97.44 122 LEU B CA 1
ATOM 2987 C C . LEU B 1 122 ? -22.375 -4.516 -8.078 1 97.44 122 LEU B C 1
ATOM 2989 O O . LEU B 1 122 ? -23.047 -5.48 -8.453 1 97.44 122 LEU B O 1
ATOM 2993 N N . ILE B 1 123 ? -21.719 -3.717 -8.906 1 97.69 123 ILE B N 1
ATOM 2994 C CA . ILE B 1 123 ? -21.594 -4.094 -10.312 1 97.69 123 ILE B CA 1
ATOM 2995 C C . ILE B 1 123 ? -20.922 -5.457 -10.422 1 97.69 123 ILE B C 1
ATOM 2997 O O . ILE B 1 123 ? -21.344 -6.309 -11.203 1 97.69 123 ILE B O 1
ATOM 3001 N N . GLY B 1 124 ? -19.859 -5.691 -9.641 1 97.31 124 GLY B N 1
ATOM 3002 C CA . GLY B 1 124 ? -19.219 -6.992 -9.609 1 97.31 124 GLY B CA 1
ATOM 3003 C C . GLY B 1 124 ? -20.141 -8.125 -9.234 1 97.31 124 GLY B C 1
ATOM 3004 O O . GLY B 1 124 ? -20.172 -9.164 -9.891 1 97.31 124 GLY B O 1
ATOM 3005 N N . ILE B 1 125 ? -20.891 -7.949 -8.203 1 95.62 125 ILE B N 1
ATOM 3006 C CA . ILE B 1 125 ? -21.859 -8.953 -7.77 1 95.62 125 ILE B CA 1
ATOM 3007 C C . ILE B 1 125 ? -22.906 -9.156 -8.852 1 95.62 125 ILE B C 1
ATOM 3009 O O . ILE B 1 125 ? -23.297 -10.289 -9.141 1 95.62 125 ILE B O 1
ATOM 3013 N N . GLY B 1 126 ? -23.359 -8.109 -9.477 1 94.62 126 GLY B N 1
ATOM 3014 C CA . GLY B 1 126 ? -24.344 -8.195 -10.547 1 94.62 126 GLY B CA 1
ATOM 3015 C C . GLY B 1 126 ? -23.859 -9.008 -11.727 1 94.62 126 GLY B C 1
ATOM 3016 O O . GLY B 1 126 ? -24.625 -9.766 -12.328 1 94.62 126 GLY B O 1
ATOM 3017 N N . ILE B 1 127 ? -22.672 -8.844 -12.102 1 94.56 127 ILE B N 1
ATOM 3018 C CA . ILE B 1 127 ? -22.078 -9.602 -13.203 1 94.56 127 ILE B CA 1
ATOM 3019 C C . ILE B 1 127 ? -22.156 -11.094 -12.906 1 94.56 127 ILE B C 1
ATOM 3021 O O . ILE B 1 127 ? -22.516 -11.891 -13.773 1 94.56 127 ILE B O 1
ATOM 3025 N N . LYS B 1 128 ? -21.781 -11.445 -11.695 1 92.56 128 LYS B N 1
ATOM 3026 C CA . LYS B 1 128 ? -21.875 -12.844 -11.312 1 92.56 128 LYS B CA 1
ATOM 3027 C C . LYS B 1 128 ? -23.297 -13.359 -11.398 1 92.56 128 LYS B C 1
ATOM 3029 O O . LYS B 1 128 ? -23.547 -14.445 -11.922 1 92.56 128 LYS B O 1
ATOM 3034 N N . CYS B 1 129 ? -24.281 -12.609 -10.93 1 91.19 129 CYS B N 1
ATOM 3035 C CA . CYS B 1 129 ? -25.688 -12.992 -10.945 1 91.19 129 CYS B CA 1
ATOM 3036 C C . CYS B 1 129 ? -26.203 -13.109 -12.375 1 91.19 129 CYS B C 1
ATOM 3038 O O . CYS B 1 129 ? -27.062 -13.938 -12.656 1 91.19 129 CYS B O 1
ATOM 3040 N N . TYR B 1 130 ? -25.641 -12.32 -13.234 1 90.12 130 TYR B N 1
ATOM 3041 C CA . TYR B 1 130 ? -26.094 -12.297 -14.625 1 90.12 130 TYR B CA 1
ATOM 3042 C C . TYR B 1 130 ? -25.531 -13.477 -15.398 1 90.12 130 TYR B C 1
ATOM 3044 O O . TYR B 1 130 ? -26.234 -14.094 -16.203 1 90.12 130 TYR B O 1
ATOM 3052 N N . ILE B 1 131 ? -24.328 -13.867 -15.195 1 87.62 131 ILE B N 1
ATOM 3053 C CA . ILE B 1 131 ? -23.625 -14.859 -16.016 1 87.62 131 ILE B CA 1
ATOM 3054 C C . ILE B 1 131 ? -23.891 -16.25 -15.453 1 87.62 131 ILE B C 1
ATOM 3056 O O . ILE B 1 131 ? -24.094 -17.203 -16.219 1 87.62 131 ILE B O 1
ATOM 3060 N N . GLU B 1 132 ? -23.875 -16.422 -14.117 1 82.62 132 GLU B N 1
ATOM 3061 C CA . GLU B 1 132 ? -24.031 -17.75 -13.547 1 82.62 132 GLU B CA 1
ATOM 3062 C C . GLU B 1 132 ? -25.484 -18.047 -13.234 1 82.62 132 GLU B C 1
ATOM 3064 O O . GLU B 1 132 ? -26.219 -17.188 -12.742 1 82.62 132 GLU B O 1
ATOM 3069 N N . GLU B 1 133 ? -25.875 -19.281 -13.578 1 76.88 133 GLU B N 1
ATOM 3070 C CA . GLU B 1 133 ? -27.266 -19.719 -13.375 1 76.88 133 GLU B CA 1
ATOM 3071 C C . GLU B 1 133 ? -27.484 -20.188 -11.938 1 76.88 133 GLU B C 1
ATOM 3073 O O . GLU B 1 133 ? -28.578 -20.016 -11.391 1 76.88 133 GLU B O 1
ATOM 3078 N N . VAL B 1 134 ? -26.453 -20.875 -11.43 1 70.12 134 VAL B N 1
ATOM 3079 C CA . VAL B 1 134 ? -26.562 -21.344 -10.055 1 70.12 134 VAL B CA 1
ATOM 3080 C C . VAL B 1 134 ? -25.875 -20.344 -9.117 1 70.12 134 VAL B C 1
ATOM 3082 O O . VAL B 1 134 ? -24.703 -20.031 -9.281 1 70.12 134 VAL B O 1
ATOM 3085 N N . HIS B 1 135 ? -26.688 -19.906 -8.195 1 67.38 135 HIS B N 1
ATOM 3086 C CA . HIS B 1 135 ? -26.172 -18.859 -7.332 1 67.38 135 HIS B CA 1
ATOM 3087 C C . HIS B 1 135 ? -26.156 -19.297 -5.871 1 67.38 135 HIS B C 1
ATOM 3089 O O . HIS B 1 135 ? -26.875 -20.219 -5.492 1 67.38 135 HIS B O 1
ATOM 3095 N N . PHE B 1 136 ? -25.25 -18.891 -5.066 1 77.44 136 PHE B N 1
ATOM 3096 C CA . PHE B 1 136 ? -25.234 -18.859 -3.609 1 77.44 136 PHE B CA 1
ATOM 3097 C C . PHE B 1 136 ? -25.219 -20.266 -3.027 1 77.44 136 PHE B C 1
ATOM 3099 O O . PHE B 1 136 ? -25.953 -20.562 -2.092 1 77.44 136 PHE B O 1
ATOM 3106 N N . HIS B 1 137 ? -24.516 -21.109 -3.682 1 83.06 137 HIS B N 1
ATOM 3107 C CA . HIS B 1 137 ? -24.422 -22.469 -3.182 1 83.06 137 HIS B CA 1
ATOM 3108 C C . HIS B 1 137 ? -23.156 -22.672 -2.342 1 83.06 137 HIS B C 1
ATOM 3110 O O . HIS B 1 137 ? -22.953 -23.734 -1.755 1 83.06 137 HIS B O 1
ATOM 3116 N N . THR B 1 138 ? -22.375 -21.672 -2.285 1 90 138 THR B N 1
ATOM 3117 C CA . THR B 1 138 ? -21.172 -21.703 -1.466 1 90 138 THR B CA 1
ATOM 3118 C C . THR B 1 138 ? -21.266 -20.688 -0.324 1 90 138 THR B C 1
ATOM 3120 O O . THR B 1 138 ? -22.109 -19.797 -0.347 1 90 138 THR B O 1
ATOM 3123 N N . VAL B 1 139 ? -20.469 -20.938 0.696 1 94.25 139 VAL B N 1
ATOM 3124 C CA . VAL B 1 139 ? -20.391 -19.984 1.789 1 94.25 139 VAL B CA 1
ATOM 3125 C C . VAL B 1 139 ? -20.062 -18.594 1.237 1 94.25 139 VAL B C 1
ATOM 3127 O O . VAL B 1 139 ? -20.672 -17.594 1.631 1 94.25 139 VAL B O 1
ATOM 3130 N N . HIS B 1 140 ? -19.156 -18.484 0.26 1 95.62 140 HIS B N 1
ATOM 3131 C CA . HIS B 1 140 ? -18.781 -17.234 -0.381 1 95.62 140 HIS B CA 1
ATOM 3132 C C . HIS B 1 140 ? -19.984 -16.547 -1.021 1 95.62 140 HIS B C 1
ATOM 3134 O O . HIS B 1 140 ? -20.219 -15.359 -0.802 1 95.62 140 HIS B O 1
ATOM 3140 N N . GLY B 1 141 ? -20.734 -17.359 -1.694 1 93.94 141 GLY B N 1
ATOM 3141 C CA . GLY B 1 141 ? -21.906 -16.812 -2.357 1 93.94 141 GLY B CA 1
ATOM 3142 C C . GLY B 1 141 ? -22.953 -16.312 -1.39 1 93.94 141 GLY B C 1
ATOM 3143 O O . GLY B 1 141 ? -23.531 -15.242 -1.602 1 93.94 141 GLY B O 1
ATOM 3144 N N . LEU B 1 142 ? -23.172 -17.062 -0.361 1 95.12 142 LEU B N 1
ATOM 3145 C CA . LEU B 1 142 ? -24.188 -16.688 0.629 1 95.12 142 LEU B CA 1
ATOM 3146 C C . LEU B 1 142 ? -23.781 -15.422 1.368 1 95.12 142 LEU B C 1
ATOM 3148 O O . LEU B 1 142 ? -24.594 -14.516 1.543 1 95.12 142 LEU B O 1
ATOM 3152 N N . VAL B 1 143 ? -22.609 -15.359 1.76 1 97.12 143 VAL B N 1
ATOM 3153 C CA . VAL B 1 143 ? -22.109 -14.188 2.477 1 97.12 143 VAL B CA 1
ATOM 3154 C C . VAL B 1 143 ? -22.078 -12.984 1.539 1 97.12 143 VAL B C 1
ATOM 3156 O O . VAL B 1 143 ? -22.375 -11.859 1.949 1 97.12 143 VAL B O 1
ATOM 3159 N N . GLY B 1 144 ? -21.734 -13.242 0.309 1 96.25 144 GLY B N 1
ATOM 3160 C CA . GLY B 1 144 ? -21.781 -12.188 -0.686 1 96.25 144 GLY B CA 1
ATOM 3161 C C . GLY B 1 144 ? -23.156 -11.57 -0.854 1 96.25 144 GLY B C 1
ATOM 3162 O O . GLY B 1 144 ? -23.297 -10.352 -0.939 1 96.25 144 GLY B O 1
ATOM 3163 N N . LEU B 1 145 ? -24.109 -12.422 -0.88 1 94.56 145 LEU B N 1
ATOM 3164 C CA . LEU B 1 145 ? -25.484 -11.945 -1.003 1 94.56 145 LEU B CA 1
ATOM 3165 C C . LEU B 1 145 ? -25.891 -11.133 0.224 1 94.56 145 LEU B C 1
ATOM 3167 O O . LEU B 1 145 ? -26.5 -10.078 0.096 1 94.56 145 LEU B O 1
ATOM 3171 N N . ALA B 1 146 ? -25.594 -11.641 1.362 1 96.5 146 ALA B N 1
ATOM 3172 C CA . ALA B 1 146 ? -25.859 -10.906 2.6 1 96.5 146 ALA B CA 1
ATOM 3173 C C . ALA B 1 146 ? -25.188 -9.547 2.596 1 96.5 146 ALA B C 1
ATOM 3175 O O . ALA B 1 146 ? -25.766 -8.555 3.043 1 96.5 146 ALA B O 1
ATOM 3176 N N . THR B 1 147 ? -23.938 -9.508 2.1 1 97.75 147 THR B N 1
ATOM 3177 C CA . THR B 1 147 ? -23.188 -8.258 2 1 97.75 147 THR B CA 1
ATOM 3178 C C . THR B 1 147 ? -23.922 -7.258 1.103 1 97.75 147 THR B C 1
ATOM 3180 O O . THR B 1 147 ? -24.062 -6.086 1.453 1 97.75 147 THR B O 1
ATOM 3183 N N . ALA B 1 148 ? -24.406 -7.73 -0.018 1 96.62 148 ALA B N 1
ATOM 3184 C CA . ALA B 1 148 ? -25.109 -6.859 -0.95 1 96.62 148 ALA B CA 1
ATOM 3185 C C . ALA B 1 148 ? -26.359 -6.27 -0.305 1 96.62 148 ALA B C 1
ATOM 3187 O O . ALA B 1 148 ? -26.656 -5.082 -0.472 1 96.62 148 ALA B O 1
ATOM 3188 N N . ALA B 1 149 ? -27.047 -7.062 0.404 1 96.19 149 ALA B N 1
ATOM 3189 C CA . ALA B 1 149 ? -28.25 -6.605 1.083 1 96.19 149 ALA B CA 1
ATOM 3190 C C . ALA B 1 149 ? -27.922 -5.57 2.154 1 96.19 149 ALA B C 1
ATOM 3192 O O . ALA B 1 149 ? -28.531 -4.5 2.207 1 96.19 149 ALA B O 1
ATOM 3193 N N . LEU B 1 150 ? -26.984 -5.832 2.957 1 97.62 150 LEU B N 1
ATOM 3194 C CA . LEU B 1 150 ? -26.609 -4.934 4.047 1 97.62 150 LEU B CA 1
ATOM 3195 C C . LEU B 1 150 ? -25.969 -3.658 3.504 1 97.62 150 LEU B C 1
ATOM 3197 O O . LEU B 1 150 ? -26.094 -2.592 4.113 1 97.62 150 LEU B O 1
ATOM 3201 N N . LEU B 1 151 ? -25.281 -3.826 2.432 1 98.19 151 LEU B N 1
ATOM 3202 C CA . LEU B 1 151 ? -24.656 -2.672 1.806 1 98.19 151 LEU B CA 1
ATOM 3203 C C . LEU B 1 151 ? -25.688 -1.615 1.438 1 98.19 151 LEU B C 1
ATOM 3205 O O . LEU B 1 151 ? -25.453 -0.42 1.633 1 98.19 151 LEU B O 1
ATOM 3209 N N . THR B 1 152 ? -26.797 -2.035 0.948 1 95.75 152 THR B N 1
ATOM 3210 C CA . THR B 1 152 ? -27.875 -1.108 0.609 1 95.75 152 THR B CA 1
ATOM 3211 C C . THR B 1 152 ? -28.359 -0.37 1.852 1 95.75 152 THR B C 1
ATOM 3213 O O . THR B 1 152 ? -28.547 0.848 1.822 1 95.75 152 THR B O 1
ATOM 3216 N N . LEU B 1 153 ? -28.516 -1.078 2.861 1 95.88 153 LEU B N 1
ATOM 3217 C CA . LEU B 1 153 ? -28.906 -0.472 4.129 1 95.88 153 LEU B CA 1
ATOM 3218 C C . LEU B 1 153 ? -27.844 0.496 4.625 1 95.88 153 LEU B C 1
ATOM 3220 O O . LEU B 1 153 ? -28.156 1.584 5.109 1 95.88 153 LEU B O 1
ATOM 3224 N N . SER B 1 154 ? -26.609 0.089 4.5 1 97.31 154 SER B N 1
ATOM 3225 C CA . SER B 1 154 ? -25.516 0.942 4.922 1 97.31 154 SER B CA 1
ATOM 3226 C C . SER B 1 154 ? -25.484 2.242 4.125 1 97.31 154 SER B C 1
ATOM 3228 O O . SER B 1 154 ? -25.188 3.307 4.676 1 97.31 154 SER B O 1
ATOM 3230 N N . LEU B 1 155 ? -25.781 2.205 2.875 1 97.31 155 LEU B N 1
ATOM 3231 C CA . LEU B 1 155 ? -25.797 3.4 2.039 1 97.31 155 LEU B CA 1
ATOM 3232 C C . LEU B 1 155 ? -26.938 4.328 2.453 1 97.31 155 LEU B C 1
ATOM 3234 O O . LEU B 1 155 ? -26.766 5.547 2.504 1 97.31 155 LEU B O 1
ATOM 3238 N N . LEU B 1 156 ? -28.062 3.76 2.779 1 95.75 156 LEU B N 1
ATOM 3239 C CA . LEU B 1 156 ? -29.203 4.547 3.201 1 95.75 156 LEU B CA 1
ATOM 3240 C C . LEU B 1 156 ? -28.938 5.227 4.543 1 95.75 156 LEU B C 1
ATOM 3242 O O . LEU B 1 156 ? -29.219 6.414 4.707 1 95.75 156 LEU B O 1
ATOM 3246 N N . THR B 1 157 ? -28.453 4.445 5.461 1 95.38 157 THR B N 1
ATOM 3247 C CA . THR B 1 157 ? -28.156 5.031 6.762 1 95.38 157 THR B CA 1
ATOM 3248 C C . THR B 1 157 ? -27.016 6.043 6.648 1 95.38 157 THR B C 1
ATOM 3250 O O . THR B 1 157 ? -26.953 7.004 7.418 1 95.38 157 THR B O 1
ATOM 3253 N N . GLY B 1 158 ? -26.109 5.785 5.738 1 95.94 158 GLY B N 1
ATOM 3254 C CA . GLY B 1 158 ? -25.062 6.762 5.48 1 95.94 158 GLY B CA 1
ATOM 3255 C C . GLY B 1 158 ? -25.578 8.086 4.969 1 95.94 158 GLY B C 1
ATOM 3256 O O . GLY B 1 158 ? -25.125 9.148 5.395 1 95.94 158 GLY B O 1
ATOM 3257 N N . LEU B 1 159 ? -26.5 8.008 4.074 1 94.81 159 LEU B N 1
ATOM 3258 C CA . LEU B 1 159 ? -27.141 9.219 3.57 1 94.81 159 LEU B CA 1
ATOM 3259 C C . LEU B 1 159 ? -27.875 9.953 4.691 1 94.81 159 LEU B C 1
ATOM 3261 O O . LEU B 1 159 ? -27.797 11.18 4.781 1 94.81 159 LEU B O 1
ATOM 3265 N N . SER B 1 160 ? -28.547 9.25 5.5 1 93.31 160 SER B N 1
ATOM 3266 C CA . SER B 1 160 ? -29.234 9.828 6.648 1 93.31 160 SER B CA 1
ATOM 3267 C C . SER B 1 160 ? -28.25 10.492 7.602 1 93.31 160 SER B C 1
ATOM 3269 O O . SER B 1 160 ? -28.531 11.57 8.141 1 93.31 160 SER B O 1
ATOM 3271 N N . ALA B 1 161 ? -27.125 9.883 7.77 1 92.62 161 ALA B N 1
ATOM 3272 C CA . ALA B 1 161 ? -26.094 10.422 8.656 1 92.62 161 ALA B CA 1
ATOM 3273 C C . ALA B 1 161 ? -25.484 11.695 8.086 1 92.62 161 ALA B C 1
ATOM 3275 O O . ALA B 1 161 ? -25.125 12.609 8.828 1 92.62 161 ALA B O 1
ATOM 3276 N N . LEU B 1 162 ? -25.344 11.711 6.793 1 91.75 162 LEU B N 1
ATOM 3277 C CA . LEU B 1 162 ? -24.828 12.898 6.133 1 91.75 162 LEU B CA 1
ATOM 3278 C C . LEU B 1 162 ? -25.734 14.102 6.371 1 91.75 162 LEU B C 1
ATOM 3280 O O . LEU B 1 162 ? -25.25 15.227 6.512 1 91.75 162 LEU B O 1
ATOM 3284 N N . TYR B 1 163 ? -27.016 13.914 6.504 1 91.88 163 TYR B N 1
ATOM 3285 C CA . TYR B 1 163 ? -28 14.969 6.742 1 91.88 163 TYR B CA 1
ATOM 3286 C C . TYR B 1 163 ? -28.562 14.867 8.148 1 91.88 163 TYR B C 1
ATOM 3288 O O . TYR B 1 163 ? -29.75 15.133 8.359 1 91.88 163 TYR B O 1
ATOM 3296 N N . ALA B 1 164 ? -27.75 14.461 8.992 1 88.56 164 ALA B N 1
ATOM 3297 C CA . ALA B 1 164 ? -28.203 14.188 10.352 1 88.56 164 ALA B CA 1
ATOM 3298 C C . ALA B 1 164 ? -28.781 15.438 11 1 88.56 164 ALA B C 1
ATOM 3300 O O . ALA B 1 164 ? -29.766 15.359 11.75 1 88.56 164 ALA B O 1
ATOM 3301 N N . THR B 1 165 ? -28.219 16.594 10.758 1 86.88 165 THR B N 1
ATOM 3302 C CA . THR B 1 165 ? -28.703 17.828 11.344 1 86.88 165 THR B CA 1
ATOM 3303 C C . THR B 1 165 ? -30.094 18.172 10.828 1 86.88 165 THR B C 1
ATOM 3305 O O . THR B 1 165 ? -30.953 18.625 11.586 1 86.88 165 THR B O 1
ATOM 3308 N N . GLU B 1 166 ? -30.281 17.906 9.523 1 89.38 166 GLU B N 1
ATOM 3309 C CA . GLU B 1 166 ? -31.594 18.172 8.914 1 89.38 166 GLU B CA 1
ATOM 3310 C C . GLU B 1 166 ? -32.625 17.156 9.391 1 89.38 166 GLU B C 1
ATOM 3312 O O . GLU B 1 166 ? -33.812 17.453 9.414 1 89.38 166 GLU B O 1
ATOM 3317 N N . MET B 1 167 ? -32.188 16 9.797 1 88.94 167 MET B N 1
ATOM 3318 C CA . MET B 1 167 ? -33.094 14.922 10.188 1 88.94 167 MET B CA 1
ATOM 3319 C C . MET B 1 167 ? -33.25 14.883 11.703 1 88.94 167 MET B C 1
ATOM 3321 O O . MET B 1 167 ? -33.75 13.898 12.25 1 88.94 167 MET B O 1
ATOM 3325 N N . LYS B 1 168 ? -32.844 15.906 12.336 1 88.75 168 LYS B N 1
ATOM 3326 C CA . LYS B 1 168 ? -32.812 15.945 13.797 1 88.75 168 LYS B CA 1
ATOM 3327 C C . LYS B 1 168 ? -34.219 15.75 14.375 1 88.75 168 LYS B C 1
ATOM 3329 O O . LYS B 1 168 ? -34.375 15.281 15.508 1 88.75 168 LYS B O 1
ATOM 3334 N N . HIS B 1 169 ? -35.219 16.031 13.672 1 90.62 169 HIS B N 1
ATOM 3335 C CA . HIS B 1 169 ? -36.594 15.891 14.141 1 90.62 169 HIS B CA 1
ATOM 3336 C C . HIS B 1 169 ? -37 14.422 14.227 1 90.62 169 HIS B C 1
ATOM 3338 O O . HIS B 1 169 ? -37.875 14.07 15.016 1 90.62 169 HIS B O 1
ATOM 3344 N N . TYR B 1 170 ? -36.375 13.562 13.516 1 89.06 170 TYR B N 1
ATOM 3345 C CA . TYR B 1 170 ? -36.688 12.141 13.484 1 89.06 170 TYR B CA 1
ATOM 3346 C C . TYR B 1 170 ? -35.781 11.352 14.391 1 89.06 170 TYR B C 1
ATOM 3348 O O . TYR B 1 170 ? -36.188 10.391 15.039 1 89.06 170 TYR B O 1
ATOM 3356 N N . MET B 1 171 ? -34.531 11.766 14.438 1 86.06 171 MET B N 1
ATOM 3357 C CA . MET B 1 171 ? -33.5 11.047 15.203 1 86.06 171 MET B CA 1
ATOM 3358 C C . MET B 1 171 ? -32.375 11.977 15.578 1 86.06 171 MET B C 1
ATOM 3360 O O . MET B 1 171 ? -31.906 12.773 14.758 1 86.06 171 MET B O 1
ATOM 3364 N N . GLN B 1 172 ? -31.969 11.812 16.891 1 90.56 172 GLN B N 1
ATOM 3365 C CA . GLN B 1 172 ? -30.812 12.594 17.328 1 90.56 172 GLN B CA 1
ATOM 3366 C C . GLN B 1 172 ? -29.594 12.32 16.453 1 90.56 172 GLN B C 1
ATOM 3368 O O . GLN B 1 172 ? -29.328 11.18 16.094 1 90.56 172 GLN B O 1
ATOM 3373 N N . PRO B 1 173 ? -28.891 13.312 16.109 1 89.12 173 PRO B N 1
ATOM 3374 C CA . PRO B 1 173 ? -27.75 13.172 15.219 1 89.12 173 PRO B CA 1
ATOM 3375 C C . PRO B 1 173 ? -26.719 12.156 15.719 1 89.12 173 PRO B C 1
ATOM 3377 O O . PRO B 1 173 ? -26.188 11.375 14.93 1 89.12 173 PRO B O 1
ATOM 3380 N N . LEU B 1 174 ? -26.469 12.094 16.938 1 87 174 LEU B N 1
ATOM 3381 C CA . LEU B 1 174 ? -25.5 11.156 17.5 1 87 174 LEU B CA 1
ATOM 3382 C C . LEU B 1 174 ? -25.969 9.719 17.312 1 87 174 LEU B C 1
ATOM 3384 O O . LEU B 1 174 ? -25.156 8.836 17 1 87 174 LEU B O 1
ATOM 3388 N N . CYS B 1 175 ? -27.234 9.547 17.516 1 88.31 175 CYS B N 1
ATOM 3389 C CA . CYS B 1 175 ? -27.797 8.219 17.328 1 88.31 175 CYS B CA 1
ATOM 3390 C C . CYS B 1 175 ? -27.781 7.816 15.859 1 88.31 175 CYS B C 1
ATOM 3392 O O . CYS B 1 175 ? -27.5 6.66 15.523 1 88.31 175 CYS B O 1
ATOM 3394 N N . ASN B 1 176 ? -28.109 8.75 15.039 1 91.31 176 ASN B N 1
ATOM 3395 C CA . ASN B 1 176 ? -28.078 8.516 13.602 1 91.31 176 ASN B CA 1
ATOM 3396 C C . ASN B 1 176 ? -26.703 8.086 13.125 1 91.31 176 ASN B C 1
ATOM 3398 O O . ASN B 1 176 ? -26.578 7.102 12.391 1 91.31 176 ASN B O 1
ATOM 3402 N N . LYS B 1 177 ? -25.672 8.734 13.602 1 91.38 177 LYS B N 1
ATOM 3403 C CA . LYS B 1 177 ? -24.297 8.422 13.234 1 91.38 177 LYS B CA 1
ATOM 3404 C C . LYS B 1 177 ? -23.859 7.082 13.82 1 91.38 177 LYS B C 1
ATOM 3406 O O . LYS B 1 177 ? -23.141 6.32 13.172 1 91.38 177 LYS B O 1
ATOM 3411 N N . ALA B 1 178 ? -24.266 6.828 14.984 1 90.88 178 ALA B N 1
ATOM 3412 C CA . ALA B 1 178 ? -23.953 5.551 15.617 1 90.88 178 ALA B CA 1
ATOM 3413 C C . ALA B 1 178 ? -24.578 4.391 14.859 1 90.88 178 ALA B C 1
ATOM 3415 O O . ALA B 1 178 ? -23.953 3.355 14.648 1 90.88 178 ALA B O 1
ATOM 3416 N N . PHE B 1 179 ? -25.812 4.613 14.469 1 91.69 179 PHE B N 1
ATOM 3417 C CA . PHE B 1 179 ? -26.531 3.6 13.711 1 91.69 179 PHE B CA 1
ATOM 3418 C C . PHE B 1 179 ? -25.844 3.326 12.383 1 91.69 179 PHE B C 1
ATOM 3420 O O . PHE B 1 179 ? -25.656 2.17 12 1 91.69 179 PHE B O 1
ATOM 3427 N N . HIS B 1 180 ? -25.406 4.309 11.719 1 95.12 180 HIS B N 1
ATOM 3428 C CA . HIS B 1 180 ? -24.672 4.164 10.469 1 95.12 180 HIS B CA 1
ATOM 3429 C C . HIS B 1 180 ? -23.344 3.43 10.688 1 95.12 180 HIS B C 1
ATOM 3431 O O . HIS B 1 180 ? -23 2.533 9.922 1 95.12 180 HIS B O 1
ATOM 3437 N N . ASN B 1 181 ? -22.688 3.811 11.75 1 94.25 181 ASN B N 1
ATOM 3438 C CA . ASN B 1 181 ? -21.406 3.201 12.055 1 94.25 181 ASN B CA 1
ATOM 3439 C C . ASN B 1 181 ? -21.531 1.698 12.289 1 94.25 181 ASN B C 1
ATOM 3441 O O . ASN B 1 181 ? -20.734 0.914 11.789 1 94.25 181 ASN B O 1
ATOM 3445 N N . ILE B 1 182 ? -22.562 1.286 12.992 1 94.5 182 ILE B N 1
ATOM 3446 C CA . ILE B 1 182 ? -22.797 -0.121 13.297 1 94.5 182 ILE B CA 1
ATOM 3447 C C . ILE B 1 182 ? -23.094 -0.883 12.008 1 94.5 182 ILE B C 1
ATOM 3449 O O . ILE B 1 182 ? -22.469 -1.919 11.734 1 94.5 182 ILE B O 1
ATOM 3453 N N . TRP B 1 183 ? -23.938 -0.386 11.211 1 95.69 183 TRP B N 1
ATOM 3454 C CA . TRP B 1 183 ? -24.297 -1.038 9.953 1 95.69 183 TRP B CA 1
ATOM 3455 C C . TRP B 1 183 ? -23.094 -1.081 9 1 95.69 183 TRP B C 1
ATOM 3457 O O . TRP B 1 183 ? -22.875 -2.082 8.312 1 95.69 183 TRP B O 1
ATOM 3467 N N . GLY B 1 184 ? -22.406 0.022 9 1 96.81 184 GLY B N 1
ATOM 3468 C CA . GLY B 1 184 ? -21.203 0.064 8.164 1 96.81 184 GLY B CA 1
ATOM 3469 C C . GLY B 1 184 ? -20.172 -0.971 8.555 1 96.81 184 GLY B C 1
ATOM 3470 O O . GLY B 1 184 ? -19.609 -1.647 7.688 1 96.81 184 GLY B O 1
ATOM 3471 N N . LEU B 1 185 ? -19.938 -1.129 9.805 1 96.88 185 LEU B N 1
ATOM 3472 C CA . LEU B 1 185 ? -18.953 -2.084 10.305 1 96.88 185 LEU B CA 1
ATOM 3473 C C . LEU B 1 185 ? -19.391 -3.516 10.008 1 96.88 185 LEU B C 1
ATOM 3475 O O . LEU B 1 185 ? -18.578 -4.355 9.633 1 96.88 185 LEU B O 1
ATOM 3479 N N . LEU B 1 186 ? -20.641 -3.756 10.18 1 97.25 186 LEU B N 1
ATOM 3480 C CA . LEU B 1 186 ? -21.172 -5.082 9.875 1 97.25 186 LEU B CA 1
ATOM 3481 C C . LEU B 1 186 ? -21.016 -5.402 8.391 1 97.25 186 LEU B C 1
ATOM 3483 O O . LEU B 1 186 ? -20.609 -6.504 8.031 1 97.25 186 LEU B O 1
ATOM 3487 N N . THR B 1 187 ? -21.359 -4.445 7.602 1 98.25 187 THR B N 1
ATOM 3488 C CA . THR B 1 187 ? -21.266 -4.613 6.156 1 98.25 187 THR B CA 1
ATOM 3489 C C . THR B 1 187 ? -19.812 -4.887 5.738 1 98.25 187 THR B C 1
ATOM 3491 O O . THR B 1 187 ? -19.547 -5.809 4.965 1 98.25 187 THR B O 1
ATOM 3494 N N . PHE B 1 188 ? -18.938 -4.117 6.254 1 98.44 188 PHE B N 1
ATOM 3495 C CA . PHE B 1 188 ? -17.531 -4.289 5.914 1 98.44 188 PHE B CA 1
ATOM 3496 C C . PHE B 1 188 ? -17.016 -5.641 6.39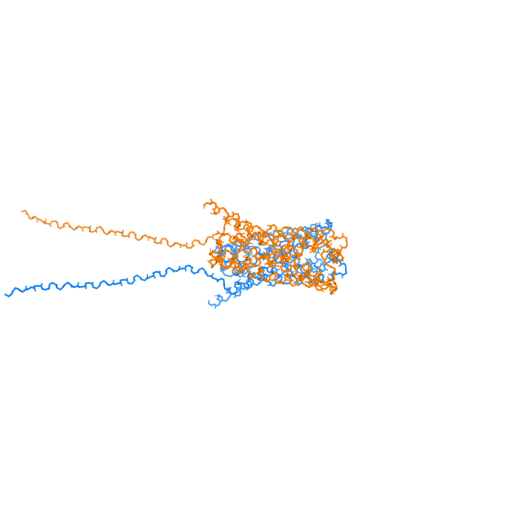5 1 98.44 188 PHE B C 1
ATOM 3498 O O . PHE B 1 188 ? -16.266 -6.312 5.688 1 98.44 188 PHE B O 1
ATOM 3505 N N . THR B 1 189 ? -17.391 -6.027 7.543 1 98.5 189 THR B N 1
ATOM 3506 C CA . THR B 1 189 ? -16.984 -7.316 8.094 1 98.5 189 THR B CA 1
ATOM 3507 C C . THR B 1 189 ? -17.484 -8.461 7.207 1 98.5 189 THR B C 1
ATOM 3509 O O . THR B 1 189 ? -16.719 -9.375 6.883 1 98.5 189 THR B O 1
ATOM 3512 N N . LEU B 1 190 ? -18.688 -8.406 6.809 1 98.44 190 LEU B N 1
ATOM 3513 C CA . LEU B 1 190 ? -19.234 -9.438 5.934 1 98.44 190 LEU B CA 1
ATOM 3514 C C . LEU B 1 190 ? -18.5 -9.453 4.598 1 98.44 190 LEU B C 1
ATOM 3516 O O . LEU B 1 190 ? -18.25 -10.523 4.035 1 98.44 190 LEU B O 1
ATOM 3520 N N . SER B 1 191 ? -18.219 -8.25 4.082 1 98.5 191 SER B N 1
ATOM 3521 C CA . SER B 1 191 ? -17.484 -8.188 2.828 1 98.5 191 SER B CA 1
ATOM 3522 C C . SER B 1 191 ? -16.109 -8.836 2.963 1 98.5 191 SER B C 1
ATOM 3524 O O . SER B 1 191 ? -15.664 -9.547 2.059 1 98.5 191 SER B O 1
ATOM 3526 N N . MET B 1 192 ? -15.453 -8.656 4.086 1 98.56 192 MET B N 1
ATOM 3527 C CA . MET B 1 192 ? -14.133 -9.242 4.316 1 98.56 192 MET B CA 1
ATOM 3528 C C . MET B 1 192 ? -14.242 -10.758 4.5 1 98.56 192 MET B C 1
ATOM 3530 O O . MET B 1 192 ? -13.367 -11.5 4.055 1 98.56 192 MET B O 1
ATOM 3534 N N . ILE B 1 193 ? -15.289 -11.211 5.125 1 98.31 193 ILE B N 1
ATOM 3535 C CA . ILE B 1 193 ? -15.516 -12.648 5.258 1 98.31 193 ILE B CA 1
ATOM 3536 C C . ILE B 1 193 ? -15.742 -13.266 3.879 1 98.31 193 ILE B C 1
ATOM 3538 O O . ILE B 1 193 ? -15.219 -14.336 3.582 1 98.31 193 ILE B O 1
ATOM 3542 N N . SER B 1 194 ? -16.531 -12.562 3.094 1 97.94 194 SER B N 1
ATOM 3543 C CA . SER B 1 194 ? -16.75 -13.039 1.73 1 97.94 194 SER B CA 1
ATOM 3544 C C . SER B 1 194 ? -15.43 -13.117 0.961 1 97.94 194 SER B C 1
ATOM 3546 O O . SER B 1 194 ? -15.18 -14.094 0.254 1 97.94 194 SER B O 1
ATOM 3548 N N . MET B 1 195 ? -14.594 -12.125 1.132 1 97.88 195 MET B N 1
ATOM 3549 C CA . MET B 1 195 ? -13.289 -12.117 0.478 1 97.88 195 MET B CA 1
ATOM 3550 C C . MET B 1 195 ? -12.414 -13.258 0.992 1 97.88 195 MET B C 1
ATOM 3552 O O . MET B 1 195 ? -11.727 -13.914 0.212 1 97.88 195 MET B O 1
ATOM 3556 N N . TYR B 1 196 ? -12.461 -13.453 2.25 1 98.06 196 TYR B N 1
ATOM 3557 C CA . TYR B 1 196 ? -11.711 -14.539 2.869 1 98.06 196 TYR B CA 1
ATOM 3558 C C . TYR B 1 196 ? -12.109 -15.891 2.285 1 98.06 196 TYR B C 1
ATOM 3560 O O . TYR B 1 196 ? -11.258 -16.688 1.914 1 98.06 196 TYR B O 1
ATOM 3568 N N . THR B 1 197 ? -13.375 -16.141 2.146 1 97.19 197 THR B N 1
ATOM 3569 C CA . THR B 1 197 ? -13.867 -17.438 1.689 1 97.19 197 THR B CA 1
ATOM 3570 C C . THR B 1 197 ? -13.734 -17.562 0.174 1 97.19 197 THR B C 1
ATOM 3572 O O . THR B 1 197 ? -13.836 -18.656 -0.373 1 97.19 197 THR B O 1
ATOM 3575 N N . ALA B 1 198 ? -13.562 -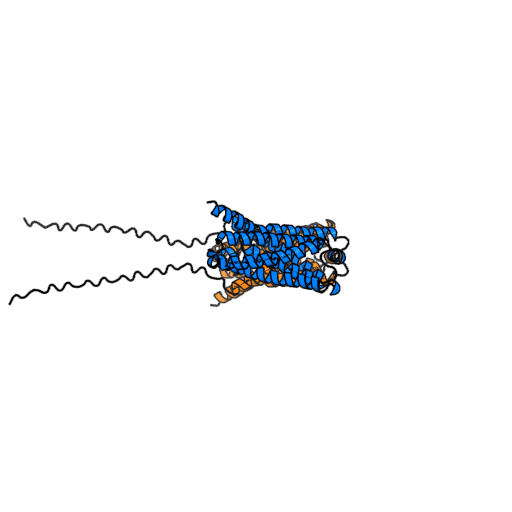16.422 -0.538 1 95.5 198 ALA B N 1
ATOM 3576 C CA . ALA B 1 198 ? -13.32 -16.469 -1.978 1 95.5 198 ALA B CA 1
ATOM 3577 C C . ALA B 1 198 ? -12.086 -17.297 -2.305 1 95.5 198 ALA B C 1
ATOM 3579 O O . ALA B 1 198 ? -12.023 -17.953 -3.35 1 95.5 198 ALA B O 1
ATOM 3580 N N . TYR B 1 199 ? -11.117 -17.359 -1.389 1 94.19 199 TYR B N 1
ATOM 3581 C CA . TYR B 1 199 ? -9.859 -18.047 -1.64 1 94.19 199 TYR B CA 1
ATOM 3582 C C . TYR B 1 199 ? -9.977 -19.531 -1.318 1 94.19 199 TYR B C 1
ATOM 3584 O O . TYR B 1 199 ? -9.008 -20.281 -1.469 1 94.19 199 TYR B O 1
ATOM 3592 N N . GLU B 1 200 ? -11.203 -19.969 -0.942 1 92.56 200 GLU B N 1
ATOM 3593 C CA . GLU B 1 200 ? -11.516 -21.375 -0.762 1 92.56 200 GLU B CA 1
ATOM 3594 C C . GLU B 1 200 ? -12.273 -21.938 -1.965 1 92.56 200 GLU B C 1
ATOM 3596 O O . GLU B 1 200 ? -12.547 -23.141 -2.031 1 92.56 200 GLU B O 1
ATOM 3601 N N . THR B 1 201 ? -12.531 -21.047 -2.914 1 89.56 201 THR B N 1
ATOM 3602 C CA . THR B 1 201 ? -13.312 -21.469 -4.07 1 89.56 201 THR B CA 1
ATOM 3603 C C . THR B 1 201 ? -12.438 -22.219 -5.074 1 89.56 201 THR B C 1
ATOM 3605 O O . THR B 1 201 ? -11.211 -22.109 -5.031 1 89.56 201 THR B O 1
ATOM 3608 N N . GLU B 1 202 ? -13.055 -22.891 -6.027 1 86.69 202 GLU B N 1
ATOM 3609 C CA . GLU B 1 202 ? -12.391 -23.688 -7.047 1 86.69 202 GLU B CA 1
ATOM 3610 C C . GLU B 1 202 ? -11.602 -22.812 -8.016 1 86.69 202 GLU B C 1
ATOM 3612 O O . GLU B 1 202 ? -10.523 -23.203 -8.477 1 86.69 202 GLU B O 1
ATOM 3617 N N . ILE B 1 203 ? -12.078 -21.672 -8.281 1 84.31 203 ILE B N 1
ATOM 3618 C CA . ILE B 1 203 ? -11.422 -20.781 -9.227 1 84.31 203 ILE B CA 1
ATOM 3619 C C . ILE B 1 203 ? -10.047 -20.391 -8.695 1 84.31 203 ILE B C 1
ATOM 3621 O O . ILE B 1 203 ? -9.062 -20.391 -9.453 1 84.31 203 ILE B O 1
ATOM 3625 N N . PHE B 1 204 ? -9.961 -20.094 -7.453 1 86.94 204 PHE B N 1
ATOM 3626 C CA . PHE B 1 204 ? -8.664 -19.75 -6.871 1 86.94 204 PHE B CA 1
ATOM 3627 C C . PHE B 1 204 ? -7.746 -20.953 -6.852 1 86.94 204 PHE B C 1
ATOM 3629 O O . PHE B 1 204 ? -6.559 -20.844 -7.164 1 86.94 204 PHE B O 1
ATOM 3636 N N . PHE B 1 205 ? -8.328 -22.047 -6.531 1 84.62 205 PHE B N 1
ATOM 3637 C CA . PHE B 1 205 ? -7.559 -23.281 -6.473 1 84.62 205 PHE B CA 1
ATOM 3638 C C . PHE B 1 205 ? -6.969 -23.609 -7.84 1 84.62 205 PHE B C 1
ATOM 3640 O O . PHE B 1 205 ? -5.805 -24 -7.938 1 84.62 205 PHE B O 1
ATOM 3647 N N . GLN B 1 206 ? -7.734 -23.422 -8.852 1 84 206 GLN B N 1
ATOM 3648 C CA . GLN B 1 206 ? -7.355 -23.828 -10.203 1 84 206 GLN B CA 1
ATOM 3649 C C . GLN B 1 206 ? -6.41 -22.812 -10.836 1 84 206 GLN B C 1
ATOM 3651 O O . GLN B 1 206 ? -5.547 -23.188 -11.641 1 84 206 GLN B O 1
ATOM 3656 N N . HIS B 1 207 ? -6.555 -21.578 -10.414 1 81.75 207 HIS B N 1
ATOM 3657 C CA . HIS B 1 207 ? -5.887 -20.578 -11.227 1 81.75 207 HIS B CA 1
ATOM 3658 C C . HIS B 1 207 ? -4.836 -19.828 -10.422 1 81.75 207 HIS B C 1
ATOM 3660 O O . HIS B 1 207 ? -4.109 -18.984 -10.961 1 81.75 207 HIS B O 1
ATOM 3666 N N . SER B 1 208 ? -4.891 -20.156 -9.203 1 77.06 208 SER B N 1
ATOM 3667 C CA . SER B 1 208 ? -3.846 -19.516 -8.414 1 77.06 208 SER B CA 1
ATOM 3668 C C . SER B 1 208 ? -2.461 -19.984 -8.844 1 77.06 208 SER B C 1
ATOM 3670 O O . SER B 1 208 ? -2.332 -20.797 -9.766 1 77.06 208 SER B O 1
ATOM 3672 N N . LEU B 1 209 ? -1.468 -19.547 -8.141 1 67.12 209 LEU B N 1
ATOM 3673 C CA . LEU B 1 209 ? -0.092 -19.844 -8.523 1 67.12 209 LEU B CA 1
ATOM 3674 C C . LEU B 1 209 ? 0.137 -21.344 -8.617 1 67.12 209 LEU B C 1
ATOM 3676 O O . LEU B 1 209 ? -0.815 -22.109 -8.766 1 67.12 209 LEU B O 1
ATOM 3680 N N . ASP B 1 210 ? 1.311 -21.922 -8.211 1 64.25 210 ASP B N 1
ATOM 3681 C CA . ASP B 1 210 ? 1.765 -23.297 -8.398 1 64.25 210 ASP B CA 1
ATOM 3682 C C . ASP B 1 210 ? 1.043 -24.25 -7.445 1 64.25 210 ASP B C 1
ATOM 3684 O O . ASP B 1 210 ? 0.726 -23.875 -6.312 1 64.25 210 ASP B O 1
ATOM 3688 N N . ALA B 1 211 ? 0.496 -25.266 -8.07 1 60.69 211 ALA B N 1
ATOM 3689 C CA . ALA B 1 211 ? -0.192 -26.344 -7.375 1 60.69 211 ALA B CA 1
ATOM 3690 C C . ALA B 1 211 ? 0.584 -26.781 -6.133 1 60.69 211 ALA B C 1
ATOM 3692 O O . ALA B 1 211 ? -0.011 -27.172 -5.129 1 60.69 211 ALA B O 1
ATOM 3693 N N . VAL B 1 212 ? 1.846 -26.594 -6.188 1 66.62 212 VAL B N 1
ATOM 3694 C CA . VAL B 1 212 ? 2.668 -27.078 -5.082 1 66.62 212 VAL B CA 1
ATOM 3695 C C . VAL B 1 212 ? 2.607 -26.078 -3.924 1 66.62 212 VAL B C 1
ATOM 3697 O O . VAL B 1 212 ? 2.607 -26.484 -2.756 1 66.62 212 VAL B O 1
ATOM 3700 N N . ASN B 1 213 ? 2.348 -24.875 -4.262 1 74.62 213 ASN B N 1
ATOM 3701 C CA . ASN B 1 213 ? 2.463 -23.844 -3.238 1 74.62 213 ASN B CA 1
ATOM 3702 C C . ASN B 1 213 ? 1.115 -23.188 -2.945 1 74.62 213 ASN B C 1
ATOM 3704 O O . ASN B 1 213 ? 1.047 -22.188 -2.221 1 74.62 213 ASN B O 1
ATOM 3708 N N . TYR B 1 214 ? 0.093 -23.797 -3.398 1 79 214 TYR B N 1
ATOM 3709 C CA . TYR B 1 214 ? -1.231 -23.188 -3.34 1 79 214 TYR B CA 1
ATOM 3710 C C . TYR B 1 214 ? -1.677 -22.984 -1.896 1 79 214 TYR B C 1
ATOM 3712 O O . TYR B 1 214 ? -2.238 -21.953 -1.551 1 79 214 TYR B O 1
ATOM 3720 N N . LYS B 1 215 ? -1.409 -23.938 -1.095 1 85.06 215 LYS B N 1
ATOM 3721 C CA . LYS B 1 215 ? -1.891 -23.844 0.281 1 85.06 215 LYS B CA 1
ATOM 3722 C C . LYS B 1 215 ? -1.193 -22.719 1.04 1 85.06 215 LYS B C 1
ATOM 3724 O O . LYS B 1 215 ? -1.843 -21.953 1.744 1 85.06 215 LYS B O 1
ATOM 3729 N N . ASP B 1 216 ? 0.094 -22.672 0.885 1 88.38 216 ASP B N 1
ATOM 3730 C CA . ASP B 1 216 ? 0.856 -21.625 1.565 1 88.38 216 ASP B CA 1
ATOM 3731 C C . ASP B 1 216 ? 0.453 -20.234 1.069 1 88.38 216 ASP B C 1
ATOM 3733 O O . ASP B 1 216 ? 0.373 -19.297 1.854 1 88.38 216 ASP B O 1
ATOM 3737 N N . PHE B 1 217 ? 0.215 -20.141 -0.178 1 91.06 217 PHE B N 1
ATOM 3738 C CA . PHE B 1 217 ? -0.154 -18.844 -0.748 1 91.06 217 PHE B CA 1
ATOM 3739 C C . PHE B 1 217 ? -1.557 -18.438 -0.311 1 91.06 217 PHE B C 1
ATOM 3741 O O . PHE B 1 217 ? -1.814 -17.266 -0.039 1 91.06 217 PHE B O 1
ATOM 3748 N N . LYS B 1 218 ? -2.441 -19.438 -0.276 1 92.69 218 LYS B N 1
ATOM 3749 C CA . LYS B 1 218 ? -3.789 -19.203 0.232 1 92.69 218 LYS B CA 1
ATOM 3750 C C . LYS B 1 218 ? -3.752 -18.656 1.655 1 92.69 218 LYS B C 1
ATOM 3752 O O . LYS B 1 218 ? -4.441 -17.688 1.97 1 92.69 218 LYS B O 1
ATOM 3757 N N . TRP B 1 219 ? -2.918 -19.203 2.477 1 94.06 219 TRP B N 1
ATOM 3758 C CA . TRP B 1 219 ? -2.789 -18.75 3.857 1 94.06 219 TRP B CA 1
ATOM 3759 C C . TRP B 1 219 ? -2.24 -17.328 3.916 1 94.06 219 TRP B C 1
ATOM 3761 O O . TRP B 1 219 ? -2.643 -16.531 4.773 1 94.06 219 TRP B O 1
ATOM 3771 N N . LEU B 1 220 ? -1.348 -17.016 3.029 1 94.56 220 LEU B N 1
ATOM 3772 C CA . LEU B 1 220 ? -0.791 -15.672 2.975 1 94.56 220 LEU B CA 1
ATOM 3773 C C . LEU B 1 220 ? -1.88 -14.641 2.686 1 94.56 220 LEU B C 1
ATOM 3775 O O . LEU B 1 220 ? -2.025 -13.664 3.422 1 94.56 220 LEU B O 1
ATOM 3779 N N . ILE B 1 221 ? -2.605 -14.922 1.634 1 95.88 221 ILE B N 1
ATOM 3780 C CA . ILE B 1 221 ? -3.592 -13.938 1.199 1 95.88 221 ILE B CA 1
ATOM 3781 C C . ILE B 1 221 ? -4.711 -13.836 2.234 1 95.88 221 ILE B C 1
ATOM 3783 O O . ILE B 1 221 ? -5.184 -12.742 2.541 1 95.88 221 ILE B O 1
ATOM 3787 N N . GLN B 1 222 ? -5.113 -14.969 2.766 1 97.44 222 GLN B N 1
ATOM 3788 C CA . GLN B 1 222 ? -6.16 -14.977 3.781 1 97.44 222 GLN B CA 1
ATOM 3789 C C . GLN B 1 222 ? -5.707 -14.242 5.043 1 97.44 222 GLN B C 1
ATOM 3791 O O . GLN B 1 222 ? -6.492 -13.531 5.668 1 97.44 222 GLN B O 1
ATOM 3796 N N . SER B 1 223 ? -4.492 -14.453 5.422 1 98 223 SER B N 1
ATOM 3797 C CA . SER B 1 223 ? -3.947 -13.711 6.555 1 98 223 SER B CA 1
ATOM 3798 C C . SER B 1 223 ? -3.92 -12.211 6.277 1 98 223 SER B C 1
ATOM 3800 O O . SER B 1 223 ? -4.234 -11.406 7.156 1 98 223 SER B O 1
ATOM 3802 N N . CYS B 1 224 ? -3.553 -11.844 5.086 1 98.25 224 CYS B N 1
ATOM 3803 C CA . CYS B 1 224 ? -3.578 -10.438 4.699 1 98.25 224 CYS B CA 1
ATOM 3804 C C . CYS B 1 224 ? -4.984 -9.867 4.824 1 98.25 224 CYS B C 1
ATOM 3806 O O . CYS B 1 224 ? -5.164 -8.75 5.32 1 98.25 224 CYS B O 1
ATOM 3808 N N . ILE B 1 225 ? -5.988 -10.625 4.422 1 98.56 225 ILE B N 1
ATOM 3809 C CA . ILE B 1 225 ? -7.375 -10.172 4.48 1 98.56 225 ILE B CA 1
ATOM 3810 C C . ILE B 1 225 ? -7.777 -9.93 5.934 1 98.56 225 ILE B C 1
ATOM 3812 O O . ILE B 1 225 ? -8.422 -8.922 6.246 1 98.56 225 ILE B O 1
ATOM 3816 N N . ILE B 1 226 ? -7.367 -10.82 6.789 1 98.56 226 ILE B N 1
ATOM 3817 C CA . ILE B 1 226 ? -7.699 -10.703 8.203 1 98.56 226 ILE B CA 1
ATOM 3818 C C . ILE B 1 226 ? -7.039 -9.461 8.789 1 98.56 226 ILE B C 1
ATOM 3820 O O . ILE B 1 226 ? -7.676 -8.703 9.523 1 98.56 226 ILE B O 1
ATOM 3824 N N . ILE B 1 227 ? -5.852 -9.234 8.484 1 98.56 227 ILE B N 1
ATOM 3825 C CA . ILE B 1 227 ? -5.125 -8.086 9.023 1 98.56 227 ILE B CA 1
ATOM 3826 C C . ILE B 1 227 ? -5.703 -6.793 8.461 1 98.56 227 ILE B C 1
ATOM 3828 O O . ILE B 1 227 ? -5.855 -5.809 9.18 1 98.56 227 ILE B O 1
ATOM 3832 N N . ILE B 1 228 ? -6.016 -6.754 7.156 1 98.5 228 ILE B N 1
ATOM 3833 C CA . ILE B 1 228 ? -6.664 -5.598 6.551 1 98.5 228 ILE B CA 1
ATOM 3834 C C . ILE B 1 228 ? -7.953 -5.277 7.301 1 98.5 228 ILE B C 1
ATOM 3836 O O . ILE B 1 228 ? -8.219 -4.117 7.625 1 98.5 228 ILE B O 1
ATOM 3840 N N . TRP B 1 229 ? -8.75 -6.32 7.547 1 98.38 229 TRP B N 1
ATOM 3841 C CA . TRP B 1 229 ? -10.008 -6.16 8.266 1 98.38 229 TRP B CA 1
ATOM 3842 C C . TRP B 1 229 ? -9.773 -5.551 9.648 1 98.38 229 TRP B C 1
ATOM 3844 O O . TRP B 1 229 ? -10.43 -4.578 10.023 1 98.38 229 TRP B O 1
ATOM 3854 N N . LEU B 1 230 ? -8.797 -6.074 10.43 1 97.56 230 LEU B N 1
ATOM 3855 C CA . LEU B 1 230 ? -8.508 -5.617 11.781 1 97.56 230 LEU B CA 1
ATOM 3856 C C . LEU B 1 230 ? -8.039 -4.168 11.781 1 97.56 230 LEU B C 1
ATOM 3858 O O . LEU B 1 230 ? -8.523 -3.35 12.562 1 97.56 230 LEU B O 1
ATOM 3862 N N . LEU B 1 231 ? -7.168 -3.85 10.883 1 96.62 231 LEU B N 1
ATOM 3863 C CA . LEU B 1 231 ? -6.582 -2.514 10.844 1 96.62 231 LEU B CA 1
ATOM 3864 C C . LEU B 1 231 ? -7.598 -1.488 10.359 1 96.62 231 LEU B C 1
ATOM 3866 O O . LEU B 1 231 ? -7.598 -0.342 10.812 1 96.62 231 LEU B O 1
ATOM 3870 N N . THR B 1 232 ? -8.461 -1.872 9.445 1 96.69 232 THR B N 1
ATOM 3871 C CA . THR B 1 232 ? -9.438 -0.946 8.875 1 96.69 232 THR B CA 1
ATOM 3872 C C . THR B 1 232 ? -10.562 -0.662 9.867 1 96.69 232 THR B C 1
ATOM 3874 O O . THR B 1 232 ? -11.07 0.458 9.922 1 96.69 232 THR B O 1
ATOM 3877 N N . CYS B 1 233 ? -10.883 -1.647 10.672 1 95.31 233 CYS B N 1
ATOM 3878 C CA . CYS B 1 233 ? -12 -1.498 11.594 1 95.31 233 CYS B CA 1
ATOM 3879 C C . CYS B 1 233 ? -11.594 -0.672 12.812 1 95.31 233 CYS B C 1
ATOM 3881 O O . CYS B 1 233 ? -12.445 -0.193 13.555 1 95.31 233 CYS B O 1
ATOM 3883 N N . TYR B 1 234 ? -10.375 -0.509 13.023 1 90.25 234 TYR B N 1
ATOM 3884 C CA . TYR B 1 234 ? -9.867 0.199 14.195 1 90.25 234 TYR B CA 1
ATOM 3885 C C . TYR B 1 234 ? -10.453 1.601 14.281 1 90.25 234 TYR B C 1
ATOM 3887 O O . TYR B 1 234 ? -10.969 1.999 15.328 1 90.25 234 TYR B O 1
ATOM 3895 N N . GLY B 1 235 ? -10.438 2.338 13.219 1 85.81 235 GLY B N 1
ATOM 3896 C CA . GLY B 1 235 ? -10.914 3.711 13.203 1 85.81 235 GLY B CA 1
ATOM 3897 C C . GLY B 1 235 ? -12.383 3.834 13.578 1 85.81 235 GLY B C 1
ATOM 3898 O O . GLY B 1 235 ? -12.719 4.445 14.594 1 85.81 235 GLY B O 1
ATOM 3899 N N . PRO B 1 236 ? -13.219 3.242 12.82 1 88.56 236 PRO B N 1
ATOM 3900 C CA . PRO B 1 236 ? -14.648 3.32 13.102 1 88.56 236 PRO B CA 1
ATOM 3901 C C . PRO B 1 236 ? -15.016 2.752 14.469 1 88.56 236 PRO B C 1
ATOM 3903 O O . PRO B 1 236 ? -15.953 3.232 15.109 1 88.56 236 PRO B O 1
ATOM 3906 N N . LEU B 1 237 ? -14.344 1.71 14.906 1 88.12 237 LEU B N 1
ATOM 3907 C CA . LEU B 1 237 ? -14.617 1.146 16.219 1 88.12 237 LEU B CA 1
ATOM 3908 C C . LEU B 1 237 ? -14.305 2.154 17.328 1 88.12 237 LEU B C 1
ATOM 3910 O O . LEU B 1 237 ? -15.055 2.271 18.297 1 88.12 237 LEU B O 1
ATOM 3914 N N . TRP B 1 238 ? -13.258 2.861 17.141 1 82.81 238 TRP B N 1
ATOM 3915 C CA . TRP B 1 238 ? -12.883 3.889 18.109 1 82.81 238 TRP B CA 1
ATOM 3916 C C . TRP B 1 238 ? -13.906 5.02 18.125 1 82.81 238 TRP B C 1
ATOM 3918 O O . TRP B 1 238 ? -14.219 5.57 19.188 1 82.81 238 TRP B O 1
ATOM 3928 N N . CYS B 1 239 ? -14.359 5.379 16.984 1 80.62 239 CYS B N 1
ATOM 3929 C CA . CYS B 1 239 ? -15.383 6.41 16.875 1 80.62 239 CYS B CA 1
ATOM 3930 C C . CYS B 1 239 ? -16.672 5.973 17.578 1 80.62 239 CYS B C 1
ATOM 3932 O O . CYS B 1 239 ? -17.328 6.781 18.234 1 80.62 239 CYS B O 1
ATOM 3934 N N . LEU B 1 240 ? -17.031 4.762 17.5 1 82.25 240 LEU B N 1
ATOM 3935 C CA . LEU B 1 240 ? -18.234 4.219 18.109 1 82.25 240 LEU B CA 1
ATOM 3936 C C . LEU B 1 240 ? -18.094 4.168 19.625 1 82.25 240 LEU B C 1
ATOM 3938 O O . LEU B 1 240 ? -19.031 4.504 20.359 1 82.25 240 LEU B O 1
ATOM 3942 N N . ILE B 1 241 ? -16.938 3.785 20.078 1 80.06 241 ILE B N 1
ATOM 3943 C CA . ILE B 1 241 ? -16.703 3.643 21.516 1 80.06 241 ILE B CA 1
ATOM 3944 C C . ILE B 1 241 ? -16.625 5.023 22.156 1 80.06 241 ILE B C 1
ATOM 3946 O O . ILE B 1 241 ? -17.203 5.234 23.234 1 80.06 241 ILE B O 1
ATOM 3950 N N . TYR B 1 242 ? -15.984 5.98 21.469 1 70.06 242 TYR B N 1
ATOM 3951 C CA . TYR B 1 242 ? -15.852 7.316 22.047 1 70.06 242 TYR B CA 1
ATOM 3952 C C . TYR B 1 242 ? -17.188 8.055 22.016 1 70.06 242 TYR B C 1
ATOM 3954 O O . TYR B 1 242 ? -17.5 8.82 22.922 1 70.06 242 TYR B O 1
ATOM 3962 N N . SER B 1 243 ? -17.891 7.969 20.938 1 63.5 243 SER B N 1
ATOM 3963 C CA . SER B 1 243 ? -19.203 8.609 20.891 1 63.5 243 SER B CA 1
ATOM 3964 C C . SER B 1 243 ? -20.109 8.078 22 1 63.5 243 SER B C 1
ATOM 3966 O O . SER B 1 243 ? -20.906 8.836 22.562 1 63.5 243 SER B O 1
ATOM 3968 N N . LYS B 1 244 ? -20.109 6.84 22.219 1 58.53 244 LYS B N 1
ATOM 3969 C CA . LYS B 1 244 ? -20.922 6.262 23.281 1 58.53 244 LYS B CA 1
ATOM 3970 C C . LYS B 1 244 ? -20.438 6.727 24.656 1 58.53 244 LYS B C 1
ATOM 3972 O O . LYS B 1 244 ? -21.25 6.973 25.547 1 58.53 244 LYS B O 1
ATOM 3977 N N . LEU B 1 245 ? -19.141 6.809 24.656 1 47.22 245 LEU B N 1
ATOM 3978 C CA . LEU B 1 245 ? -18.609 7.273 25.938 1 47.22 245 LEU B CA 1
ATOM 3979 C C . LEU B 1 245 ? -18.953 8.734 26.172 1 47.22 245 LEU B C 1
ATOM 3981 O O . LEU B 1 245 ? -19.188 9.148 27.312 1 47.22 245 LEU B O 1
ATOM 3985 N N . CYS B 1 246 ? -18.891 9.461 25.141 1 44.66 246 CYS B N 1
ATOM 3986 C CA . CYS B 1 246 ? -19.281 10.859 25.344 1 44.66 246 CYS B CA 1
ATOM 3987 C C . CYS B 1 246 ? -20.766 10.969 25.656 1 44.66 246 CYS B C 1
ATOM 3989 O O . CYS B 1 246 ? -21.219 11.961 26.219 1 44.66 246 CYS B O 1
ATOM 3991 N N . ARG B 1 247 ? -21.625 10.211 25.188 1 46.69 247 ARG B N 1
ATOM 3992 C CA . ARG B 1 247 ? -23.047 10.273 25.547 1 46.69 247 ARG B CA 1
ATOM 3993 C C . ARG B 1 247 ? -23.266 9.828 26.984 1 46.69 247 ARG B C 1
ATOM 3995 O O . ARG B 1 247 ? -24.266 10.188 27.609 1 46.69 247 ARG B O 1
ATOM 4002 N N . THR B 1 248 ? -22.531 8.891 27.469 1 38.25 248 THR B N 1
ATOM 4003 C CA . THR B 1 248 ? -22.797 8.523 28.859 1 38.25 248 THR B CA 1
ATOM 4004 C C . THR B 1 248 ? -22.266 9.594 29.797 1 38.25 248 THR B C 1
ATOM 4006 O O . THR B 1 248 ? -22.438 9.5 31.016 1 38.25 248 THR B O 1
ATOM 4009 N N . CYS B 1 249 ? -21.406 10.461 29.25 1 30.27 249 CYS B N 1
ATOM 4010 C CA . CYS B 1 249 ? -21.125 11.531 30.203 1 30.27 249 CYS B CA 1
ATOM 4011 C C . CYS B 1 249 ? -22.062 12.711 30 1 30.27 249 CYS B C 1
ATOM 4013 O O . CYS B 1 249 ? -22.422 13.039 28.859 1 30.27 249 CYS B O 1
#

Nearest PDB structures (foldseek):
  8tn1-assembly1_B  TM=5.423E-01  e=3.707E+00  synthetic construct
  6s37-assembly1_B  TM=4.556E-01  e=3.399E+00  Pseudomonas putida KT2440
  8tn6-assembly1_C  TM=4.495E-01  e=4.607E+00  synthetic construct
  6s37-assembly1_A  TM=2.830E-01  e=3.254E+00  Pseudomonas putida KT2440
  8tn1-assembly1_B  TM=5.254E-01  e=3.444E+00  synthetic construct

Solvent-accessible surface area (backbone atoms only — not comparable to full-atom values): 25967 Å² total; per-residue (Å²): 136,82,82,76,77,76,77,75,76,75,76,74,74,74,73,72,70,73,70,68,70,69,67,67,73,58,76,67,79,63,73,80,51,71,68,31,52,52,37,36,52,50,51,52,50,40,37,16,47,41,20,28,55,43,52,50,49,38,56,55,28,71,70,50,53,75,91,70,44,25,60,24,58,36,28,30,36,48,7,55,56,42,31,30,35,54,17,37,40,39,57,24,72,25,25,32,62,33,64,52,31,56,74,64,52,31,51,49,48,21,53,52,28,38,50,52,11,49,51,40,23,49,52,11,53,47,49,45,61,69,72,44,86,80,72,58,85,42,73,33,40,43,36,42,50,53,23,56,56,40,40,54,51,28,52,53,36,42,54,49,36,75,40,17,78,80,39,41,89,83,39,55,44,69,57,40,43,48,52,23,52,54,40,40,52,52,25,52,50,36,46,48,51,22,56,46,42,46,63,72,34,67,67,41,65,72,59,40,59,32,82,88,46,40,67,65,50,43,51,50,53,41,49,42,50,53,50,43,49,56,63,32,45,47,25,57,51,49,52,51,52,47,53,51,51,54,66,74,95,135,83,80,76,79,75,78,77,74,75,74,76,72,75,73,73,72,71,71,68,70,69,67,66,74,59,76,69,79,62,75,79,50,72,66,31,53,50,39,34,51,50,51,52,51,40,37,16,45,39,20,27,55,44,50,51,49,37,56,56,28,71,69,51,53,75,92,69,45,24,60,25,58,34,28,30,36,47,8,55,55,42,31,31,36,54,17,38,39,37,58,25,71,26,26,33,62,34,63,54,32,56,74,64,52,31,51,49,51,22,54,52,28,38,50,54,11,48,51,38,22,49,51,10,54,46,50,45,61,68,73,43,88,80,69,56,85,43,73,32,38,44,36,42,50,52,23,56,55,41,41,54,52,26,53,53,36,41,53,49,37,75,41,18,78,82,40,41,90,80,39,54,44,70,57,40,42,48,52,24,50,54,41,41,50,51,26,52,50,35,46,48,51,21,55,46,42,46,64,72,35,66,65,42,66,72,59,40,58,32,84,87,46,39,67,63,50,45,51,51,52,41,49,43,50,52,50,41,50,56,63,34,45,47,27,57,51,49,54,53,53,48,54,52,50,55,65,76,94

Radius of gyration: 31.08 Å; Cα contacts (8 Å, |Δi|>4): 568; chains: 2; bounding box: 70×119×75 Å

Secondary structure (DSSP, 8-state):
---------------------------------HHHHHHHHHHHHHHHHHHHHHHHHHHHHHTS-GGG-HHHHHHHIIIIIIIHHHHHHTT-TT-HHHHHS-HHHHHHHHHHHHHHHHHHHHHHHHHHHHH-SS-S-SHHHHHHHHHHHHHHHHHHHHHHHHTTTTTTTTS-HHHHHHHHHHHHHHHHHHHHHHHHHHTTSHHHHHHSS-TTTHHHHHHHHHHHHHHHHHHHHHHHHHHHHHHHHHH--/---------------------------------HHHHHHHHHHHHHHHHHHHHHHHHHHHHHTS-GGG-HHHHHHHIIIIIIIHHHHHHTT-TTSHHHHHS-HHHHHHHHHHHHHHHHHHHHHHHHHHHHH-SS-S-SHHHHHHHHHHHHHHHHHHHHHHHHTTTTTTTTS-HHHHHHHHHHHHHHHHHHHHHHHHHHTTSHHHHHHSS-TTTHHHHHHHHHHHHHHHHHHHHHHHHHHHHHHHHHHH-